Protein 6XFI (pdb70)

Solvent-accessible surface area: 24534 Å² total; per-residue (Å²): 122,94,91,126,16,28,95,84,0,58,101,9,1,0,57,0,80,23,69,38,202,74,39,47,61,8,16,0,100,0,83,36,0,0,4,16,8,127,66,77,74,14,5,0,0,76,22,130,79,36,61,25,105,35,113,24,47,83,149,12,116,122,57,5,0,0,3,5,0,6,6,65,26,115,106,36,3,60,5,39,6,66,73,55,80,3,47,23,3,149,155,42,44,117,3,62,37,15,116,34,22,0,0,0,2,11,2,45,49,3,91,50,3,7,24,0,1,3,0,1,0,0,0,1,5,53,3,0,88,126,35,139,31,6,17,144,88,0,50,0,2,1,13,22,42,145,45,92,33,75,27,10,72,1,0,88,34,3,4,67,68,94,1,35,15,65,78,78,1,97,114,78,26,140,3,0,0,0,27,45,0,10,0,0,3,24,21,95,4,7,0,5,44,28,0,66,117,120,47,34,10,69,48,104,129,57,132,6,34,0,87,69,0,30,91,0,10,129,45,0,20,117,90,23,135,40,109,125,133,94,22,1,0,0,2,15,55,56,129,18,16,53,14,84,14,43,73,98,0,35,139,25,0,26,131,61,27,130,50,121,28,41,52,0,5,60,84,110,60,98,25,23,38,0,0,122,21,0,30,84,0,43,18,0,0,0,4,15,3,17,4,0,0,0,0,3,10,16,47,140,60,2,12,0,0,0,0,0,0,13,1,0,23,13,94,23,3,9,8,8,81,17,0,1,101,9,98,34,9,82,13,81,26,1,33,7,56,1,94,71,62,130,15,20,68,37,30,41,112,57,80,85,83,57,2,1,0,72,74,157,36,100,66,54,44,54,156,1,83,147,29,132,70,0,73,130,27,80,44,80,174,39,37,22,35,25,2,6,2,41,0,8,0,105,2,38,35,79,42,0,27,116,37,0,126,210,74,81,153,41,111,125,5,25,112,4,80,118,23,109,32,139,48,58,122,57,69,88,98,83,5,85,1,53,0,22,3,76,46,0,153,36,23,116,140,37,199,40,104,44,39,68,5,17,0,61,1,34,45,112,75,150,71,63,51,100,44,55,85,31,69,125,61,82,64,71,8,66,139,91,14,108,44,195,26,31,0,28,2,65,4,43,0,11,1,50,146,137,23,85,5,59,72,19,129,64,33,89,4,104,32

Nearest PDB structures (foldseek):
  6xfi-assembly1_A-2  TM=1.002E+00  e=0.000E+00  Homo sapiens
  6xi2-assembly2_C  TM=9.782E-01  e=1.357E-103  Homo sapiens
  8kb7-assembly1_C  TM=9.730E-01  e=2.203E-101  Homo sapiens
  6xi2-assembly1_B  TM=9.603E-01  e=3.409E-102  Homo sapiens
  6xi2-assembly2_D  TM=9.401E-01  e=1.460E-102  Homo sapiens

InterPro domains:
  IPR003961 Fibronectin type III [PS50853] (488-580)
  IPR003961 Fibronectin type III [cd00063] (493-580)
  IPR007657 Glycosyltransferase 61 [PTHR20961] (61-443)
  IPR013783 Immunoglobulin-like fold [G3DSA:2.60.40.10] (490-572)
  IPR036116 Fibronectin type III superfamily [SSF49265] (494-576)
  IPR049625 Glycosyltransferase 61, catalytic domain [PF04577] (259-362)

Secondary structure (DSSP, 8-state):
-HHHHHHIIIIIB-EEEEESSSGGG-EEEEESEEEETTTTEEEEEE-TT-EEES--GGGGGSS-SEESSSS--SSTTEE-EEEEEGGGGGGSPPPEEE-S-EEEE--S-TTSHHIIIIIIIHHHHHHHHHSTTHHHH-EEEE-SS--S-TTHHHHHHH-SS--EEHHHHHTT-SEEEESSEEE----TT--EE-SSSS-SEE-SS----HHHHHHHHHHHHHHTT-----EEEEE--SSSS-BTTHHHHHHHHHHHHTSEEEEE-TTTS-HHHHHHHHHT-SEEEEESSGGGGGGGGPPTT-EEEEEE-TT--GGG--HHHHHHTSTT---EEEEEE---GGGEE--TTS-TTTT-STTS-STHHHHHHH-SSPPP--TTT-HHHHHHHT-EE---HHHHHHHHHHT---PPP---EEEEEEEEEETTTEEEEEEEEEPPGGGGG---S-EEEEEEEEEBTB-----EEESSSEEEE-TT--SS-EEEEEEEEEETTTEE----PPEEEE-

B-factor: mean 40.25, std 14.31, range [16.41, 107.17]

Structure (mmCIF, N/CA/C/O backbone):
data_6XFI
#
_entry.id   6XFI
#
_cell.length_a   129.840
_cell.length_b   129.840
_cell.length_c   81.560
_cell.angle_alpha   90.000
_cell.angle_beta   90.000
_cell.angle_gamma   90.000
#
_symmetry.space_group_name_H-M   'P 4 21 2'
#
loop_
_entity.id
_entity.type
_entity.pdbx_description
1 polymer 'Protein O-linked-mannose beta-1,4-N-acetylglucosaminyltransferase 2'
2 non-polymer "URIDINE-5'-DIPHOSPHATE"
3 non-polymer 2-acetamido-2-deoxy-beta-D-glucopyranose
4 non-polymer 'PHOSPHATE ION'
5 water water
#
loop_
_atom_site.group_PDB
_atom_site.id
_atom_site.type_symbol
_atom_site.label_atom_id
_atom_site.label_alt_id
_atom_site.label_comp_id
_atom_site.label_asym_id
_atom_site.label_entity_id
_atom_site.label_seq_id
_atom_site.pdbx_PDB_ins_code
_atom_site.Cartn_x
_atom_site.Cartn_y
_atom_site.Cartn_z
_atom_site.occupancy
_atom_site.B_iso_or_equiv
_atom_site.auth_seq_id
_atom_site.auth_comp_id
_atom_site.auth_asym_id
_atom_site.auth_atom_id
_atom_site.pdbx_PDB_model_num
ATOM 1 N N . ASP A 1 1 ? 56.477 50.585 7.671 1.00 78.21 52 ASP A N 1
ATOM 2 C CA . ASP A 1 1 ? 55.192 50.021 7.270 1.00 73.85 52 ASP A CA 1
ATOM 3 C C . ASP A 1 1 ? 55.166 48.530 7.617 1.00 67.84 52 ASP A C 1
ATOM 4 O O . ASP A 1 1 ? 55.716 47.699 6.891 1.00 72.10 52 ASP A O 1
ATOM 9 N N . TYR A 1 2 ? 54.513 48.200 8.732 1.00 67.79 53 TYR A N 1
ATOM 10 C CA . TYR A 1 2 ? 54.669 46.859 9.294 1.00 67.45 53 TYR A CA 1
ATOM 11 C C . TYR A 1 2 ? 54.143 45.746 8.391 1.00 66.00 53 TYR A C 1
ATOM 12 O O . TYR A 1 2 ? 54.882 44.771 8.171 1.00 62.20 53 TYR A O 1
ATOM 21 N N . PRO A 1 3 ? 52.913 45.793 7.861 1.00 65.05 54 PRO A N 1
ATOM 22 C CA . PRO A 1 3 ? 52.464 44.669 7.016 1.00 64.48 54 PRO A CA 1
ATOM 23 C C . PRO A 1 3 ? 53.315 44.465 5.774 1.00 58.14 54 PRO A C 1
ATOM 24 O O . PRO A 1 3 ? 53.603 43.313 5.424 1.00 58.45 54 PRO A O 1
ATOM 28 N N . LYS A 1 4 ? 53.719 45.543 5.090 1.00 57.51 55 LYS A N 1
ATOM 29 C CA . LYS A 1 4 ? 54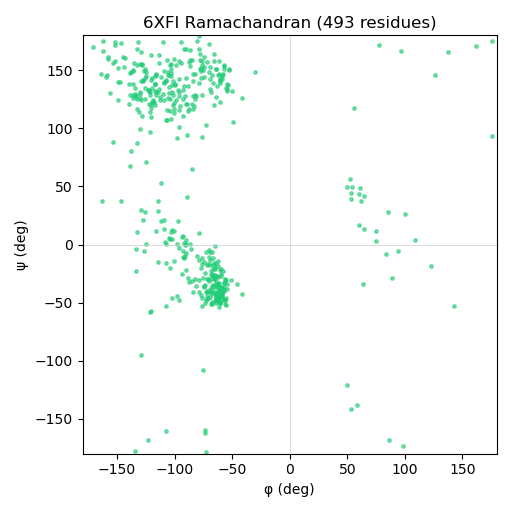.584 45.391 3.920 1.00 60.43 55 LYS A CA 1
ATOM 30 C C . LYS A 1 4 ? 55.932 44.806 4.316 1.00 56.23 55 LYS A C 1
ATOM 31 O O . LYS A 1 4 ? 56.480 43.946 3.615 1.00 51.01 55 LYS A O 1
ATOM 37 N N . ALA A 1 5 ? 56.493 45.284 5.431 1.00 53.56 56 ALA A N 1
ATOM 38 C CA . ALA A 1 5 ? 57.777 44.769 5.896 1.00 55.82 56 ALA A CA 1
ATOM 39 C C . ALA A 1 5 ? 57.693 43.275 6.183 1.00 52.27 56 ALA A C 1
ATOM 40 O O . ALA A 1 5 ? 58.528 42.492 5.711 1.00 42.87 56 ALA A O 1
ATOM 42 N N . LEU A 1 6 ? 56.669 42.859 6.941 1.00 51.50 57 LEU A N 1
ATOM 43 C CA . LEU A 1 6 ? 56.509 41.442 7.256 1.00 49.43 57 LEU A CA 1
ATOM 44 C C . LEU A 1 6 ? 56.290 40.611 6.000 1.00 52.12 57 LEU A C 1
ATOM 45 O O . LEU A 1 6 ? 56.752 39.465 5.925 1.00 50.19 57 LEU A O 1
ATOM 50 N N . GLN A 1 7 ? 55.608 41.170 5.000 1.00 50.64 58 GLN A N 1
ATOM 51 C CA . GLN A 1 7 ? 55.357 40.406 3.783 1.00 51.74 58 GLN A CA 1
ATOM 52 C C . GLN A 1 7 ? 56.633 40.236 2.968 1.00 51.13 58 GLN A C 1
ATOM 53 O O . GLN A 1 7 ? 56.923 39.135 2.486 1.00 45.90 58 GLN A O 1
ATOM 59 N N . ILE A 1 8 ? 57.416 41.309 2.811 1.00 46.66 59 ILE A N 1
ATOM 60 C CA . ILE A 1 8 ? 58.689 41.196 2.101 1.00 48.62 59 ILE A CA 1
ATOM 61 C C . ILE A 1 8 ? 59.577 40.147 2.759 1.00 39.12 59 ILE A C 1
ATOM 62 O O . ILE A 1 8 ? 60.253 39.371 2.081 1.00 41.90 59 ILE A O 1
ATOM 67 N N . LEU A 1 9 ? 59.560 40.079 4.085 1.00 38.85 60 LEU A N 1
ATOM 68 C CA . LEU A 1 9 ? 60.425 39.126 4.772 1.00 42.16 60 LEU A CA 1
ATOM 69 C C . LEU A 1 9 ? 59.914 37.697 4.616 1.00 42.13 60 LEU A C 1
ATOM 70 O O . LEU A 1 9 ? 60.674 36.787 4.254 1.00 40.98 60 LEU A O 1
ATOM 75 N N . MET A 1 10 ? 58.624 37.477 4.894 1.00 41.94 61 MET A N 1
ATOM 76 C CA . MET A 1 10 ? 58.090 36.118 4.913 1.00 38.75 61 MET A CA 1
ATOM 77 C C . MET A 1 10 ? 58.109 35.474 3.536 1.00 44.14 61 MET A C 1
ATOM 78 O O . MET A 1 10 ? 58.237 34.247 3.432 1.00 42.14 61 MET A O 1
ATOM 83 N N . GLU A 1 11 ? 57.997 36.271 2.473 1.00 46.51 62 GLU A N 1
ATOM 84 C CA . GLU A 1 11 ? 57.958 35.708 1.128 1.00 57.36 62 GLU A CA 1
ATOM 85 C C . GLU A 1 11 ? 59.333 35.709 0.462 1.00 57.64 62 GLU A C 1
ATOM 86 O O . GLU A 1 11 ? 59.758 34.687 -0.090 1.00 49.51 62 GLU A O 1
ATOM 92 N N . GLY A 1 12 ? 60.037 36.841 0.511 1.00 42.64 63 GLY A N 1
ATOM 93 C CA . GLY A 1 12 ? 61.323 36.960 -0.146 1.00 43.88 63 GLY A CA 1
ATOM 94 C C . GLY A 1 12 ? 62.498 36.437 0.659 1.00 36.12 63 GLY A C 1
ATOM 95 O O . GLY A 1 12 ? 63.389 35.795 0.094 1.00 33.45 63 GLY A O 1
ATOM 96 N N . GLY A 1 13 ? 62.521 36.695 1.968 1.00 31.15 64 GLY A N 1
ATOM 97 C CA . GLY A 1 13 ? 63.623 36.222 2.788 1.00 33.17 64 GLY A CA 1
ATOM 98 C C . GLY A 1 13 ? 64.804 37.174 2.792 1.00 35.40 64 GLY A C 1
ATOM 99 O O . GLY A 1 13 ? 64.737 38.307 2.308 1.00 30.80 64 GLY A O 1
ATOM 100 N N . THR A 1 14 ? 65.924 36.681 3.327 1.00 30.38 65 THR A N 1
ATOM 101 C CA . THR A 1 14 ? 67.112 37.497 3.552 1.00 26.19 65 THR A CA 1
ATOM 102 C C . THR A 1 14 ? 67.953 37.646 2.288 1.00 30.06 65 THR A C 1
ATOM 103 O O . THR A 1 14 ? 68.045 36.737 1.455 1.00 27.56 65 THR A O 1
ATOM 107 N N . HIS A 1 15 ? 68.588 38.810 2.153 1.00 26.19 66 HIS A N 1
ATOM 108 C CA . HIS A 1 15 ? 69.530 39.067 1.072 1.00 26.59 66 HIS A CA 1
ATOM 109 C C . HIS A 1 15 ? 70.894 39.386 1.662 1.00 33.36 66 HIS A C 1
ATOM 110 O O . HIS A 1 15 ? 70.996 40.174 2.609 1.00 26.83 66 HIS A O 1
ATOM 117 N N . MET A 1 16 ? 71.942 38.789 1.096 1.00 26.82 67 MET A N 1
ATOM 118 C CA . MET A 1 16 ? 73.297 39.057 1.558 1.00 22.63 67 MET A CA 1
ATOM 119 C C . MET A 1 16 ? 74.256 39.174 0.387 1.00 28.77 67 MET A C 1
ATOM 120 O O . MET A 1 16 ? 74.310 38.272 -0.454 1.00 25.81 67 MET A O 1
ATOM 125 N N . VAL A 1 17 ? 75.025 40.268 0.354 1.00 27.61 68 VAL A N 1
ATOM 126 C CA . VAL A 1 17 ? 76.090 40.485 -0.624 1.00 23.30 68 VAL A CA 1
ATOM 127 C C . VAL A 1 17 ? 77.334 40.948 0.133 1.00 25.50 68 VAL A C 1
ATOM 128 O O . VAL A 1 17 ? 77.274 41.949 0.860 1.00 25.90 68 VAL A O 1
ATOM 132 N N . CYS A 1 18 ? 78.459 40.247 -0.054 1.00 27.26 69 CYS A N 1
ATOM 133 C CA . CYS A 1 18 ? 79.689 40.512 0.696 1.00 26.47 69 CYS A CA 1
ATOM 134 C C . CYS A 1 18 ? 80.883 40.775 -0.211 1.00 35.19 69 CYS A C 1
ATOM 135 O O . CYS A 1 18 ? 80.993 40.201 -1.291 1.00 34.62 69 CYS A O 1
ATOM 138 N N . THR A 1 19 ? 81.799 41.617 0.279 1.00 32.06 70 THR A N 1
ATOM 139 C CA . THR A 1 19 ? 83.134 41.845 -0.263 1.00 39.38 70 THR A CA 1
ATOM 140 C C . THR A 1 19 ? 84.126 40.838 0.311 1.00 34.41 70 THR A C 1
ATOM 141 O O . THR A 1 19 ? 83.907 40.259 1.373 1.00 44.01 70 THR A O 1
ATOM 145 N N . GLY A 1 20 ? 85.230 40.643 -0.397 1.00 35.95 71 GLY A N 1
ATOM 146 C CA . GLY A 1 20 ? 86.334 39.888 0.158 1.00 43.84 71 GLY A CA 1
ATOM 147 C C . GLY A 1 20 ? 86.335 38.428 -0.275 1.00 49.51 71 GLY A C 1
ATOM 148 O O . GLY A 1 20 ? 85.349 37.886 -0.772 1.00 49.14 71 GLY A O 1
ATOM 149 N N . ARG A 1 21 ? 87.471 37.774 -0.023 1.00 48.23 72 ARG A N 1
ATOM 150 C CA . ARG A 1 21 ? 87.811 36.413 -0.421 1.00 50.52 72 ARG A CA 1
ATOM 151 C C . ARG A 1 21 ? 87.582 35.402 0.702 1.00 44.32 72 ARG A C 1
ATOM 152 O O . ARG A 1 21 ? 87.036 34.330 0.463 1.00 49.19 72 ARG A O 1
ATOM 160 N N . THR A 1 22 ? 87.998 35.719 1.924 1.00 39.78 73 THR A N 1
ATOM 161 C CA . THR A 1 22 ? 87.974 34.871 3.113 1.00 36.21 73 THR A CA 1
ATOM 162 C C . THR A 1 22 ? 87.374 35.636 4.299 1.00 38.74 73 THR A C 1
ATOM 163 O O . THR A 1 22 ? 87.101 36.840 4.228 1.00 35.56 73 THR A O 1
ATOM 167 N N . HIS A 1 23 ? 87.189 34.927 5.417 1.00 30.09 74 HIS A N 1
ATOM 168 C CA . HIS A 1 23 ? 86.624 35.564 6.599 1.00 38.86 74 HIS A CA 1
ATOM 169 C C . HIS A 1 23 ? 87.442 36.767 7.095 1.00 37.86 74 HIS A C 1
ATOM 170 O O . HIS A 1 23 ? 86.865 37.647 7.735 1.00 30.39 74 HIS A O 1
ATOM 177 N N . THR A 1 24 ? 88.747 36.861 6.767 1.00 33.69 75 THR A N 1
ATOM 178 C CA . THR A 1 24 ? 89.619 37.880 7.375 1.00 39.80 75 THR A CA 1
ATOM 179 C C . THR A 1 24 ? 89.255 39.311 6.966 1.00 41.19 75 THR A C 1
ATOM 180 O O . THR A 1 24 ? 89.539 40.260 7.717 1.00 39.60 75 THR A O 1
ATOM 184 N N . ASP A 1 25 ? 88.666 39.518 5.787 1.00 38.12 76 ASP A N 1
ATOM 185 C CA . ASP A 1 25 ? 88.207 40.878 5.465 1.00 44.93 76 ASP A CA 1
ATOM 186 C C . ASP A 1 25 ? 86.945 40.866 4.627 1.00 40.53 76 ASP A C 1
ATOM 187 O O . ASP A 1 25 ? 86.783 41.651 3.693 1.00 38.17 76 ASP A O 1
ATOM 192 N N . ARG A 1 26 ? 86.058 39.940 4.907 1.00 39.27 77 ARG A N 1
ATOM 193 C CA . ARG A 1 26 ? 84.747 39.992 4.294 1.00 30.45 77 ARG A CA 1
ATOM 194 C C . ARG A 1 26 ? 83.909 40.983 5.084 1.00 29.06 77 ARG A C 1
ATOM 195 O O . ARG A 1 26 ? 83.866 40.915 6.315 1.00 28.87 77 ARG A O 1
ATOM 203 N N . ILE A 1 27 ? 83.314 41.936 4.383 1.00 28.61 78 ILE A N 1
ATOM 204 C CA . ILE A 1 27 ? 82.267 42.800 4.909 1.00 26.93 78 ILE A CA 1
ATOM 205 C C . ILE A 1 27 ? 80.999 42.457 4.143 1.00 26.50 78 ILE A C 1
ATOM 206 O O . ILE A 1 27 ? 81.032 42.377 2.911 1.00 30.06 78 ILE A O 1
ATOM 211 N N . CYS A 1 28 ? 79.885 42.296 4.859 1.00 27.88 79 CYS A N 1
ATOM 212 C CA . CYS A 1 28 ? 78.617 41.875 4.272 1.00 31.77 79 CYS A CA 1
ATOM 213 C C . CYS A 1 28 ? 77.549 42.953 4.422 1.00 23.22 79 CYS A C 1
ATOM 214 O O . CYS A 1 28 ? 77.447 43.612 5.461 1.00 29.30 79 CYS A O 1
ATOM 217 N N . ARG A 1 29 ? 76.774 43.149 3.363 1.00 23.62 80 ARG A N 1
ATOM 218 C CA . ARG A 1 29 ? 75.554 43.948 3.403 1.00 21.15 80 ARG A CA 1
ATOM 219 C C . ARG A 1 29 ? 74.354 43.008 3.410 1.00 27.92 80 ARG A C 1
ATOM 220 O O . ARG A 1 29 ? 74.211 42.163 2.520 1.00 27.23 80 ARG A O 1
ATOM 228 N N . PHE A 1 30 ? 73.495 43.162 4.401 1.00 26.61 81 PHE A N 1
ATOM 229 C CA . PHE A 1 30 ? 72.309 42.334 4.552 1.00 27.67 81 PHE A CA 1
ATOM 230 C C . PHE A 1 30 ? 71.055 43.192 4.416 1.00 34.64 81 PHE A C 1
ATOM 231 O O . PHE A 1 30 ? 71.041 44.358 4.823 1.00 25.37 81 PHE A O 1
ATOM 239 N N . LYS A 1 31 ? 69.993 42.597 3.863 1.00 26.01 82 LYS A N 1
ATOM 240 C CA . LYS A 1 31 ? 68.626 43.072 4.052 1.00 29.45 82 LYS A CA 1
ATOM 241 C C . LYS A 1 31 ? 67.806 41.942 4.654 1.00 27.60 82 LYS A C 1
ATOM 242 O O . LYS A 1 31 ? 67.897 40.799 4.189 1.00 27.35 82 LYS A O 1
ATOM 248 N N . TRP A 1 32 ? 67.045 42.254 5.706 1.00 26.65 83 TRP A N 1
ATOM 249 C CA . TRP A 1 32 ? 66.179 41.280 6.391 1.00 30.87 83 TRP A CA 1
ATOM 250 C C . TRP A 1 32 ? 66.991 40.168 7.057 1.00 35.50 83 TRP A C 1
ATOM 251 O O . TRP A 1 32 ? 66.643 38.982 7.004 1.00 34.99 83 TRP A O 1
ATOM 262 N N . LEU A 1 33 ? 68.094 40.555 7.674 1.00 31.46 84 LEU A N 1
ATOM 263 C CA . LEU A 1 33 ? 68.810 39.676 8.583 1.00 31.67 84 LEU A CA 1
ATOM 264 C C . LEU A 1 33 ? 68.137 39.748 9.945 1.00 27.11 84 LEU A C 1
ATOM 265 O O . LEU A 1 33 ? 67.946 40.838 10.478 1.00 30.47 84 LEU A O 1
ATOM 270 N N . CYS A 1 34 ? 67.791 38.606 10.529 1.00 29.59 85 CYS A N 1
ATOM 271 C CA . CYS A 1 34 ? 67.093 38.672 11.805 1.00 26.63 85 CYS A CA 1
ATOM 272 C C . CYS A 1 34 ? 67.984 38.171 12.936 1.00 31.98 85 CYS A C 1
ATOM 273 O O . CYS A 1 34 ? 69.092 37.677 12.718 1.00 27.72 85 CYS A O 1
ATOM 276 N N . TYR A 1 35 ? 67.475 38.301 14.161 1.00 29.96 86 TYR A N 1
ATOM 277 C CA . TYR A 1 35 ? 68.237 37.983 15.363 1.00 31.30 86 TYR A CA 1
ATOM 278 C C . TYR A 1 35 ? 67.272 37.503 16.437 1.00 29.01 86 TYR A C 1
ATOM 279 O O . TYR A 1 35 ? 66.327 38.215 16.785 1.00 29.97 86 TYR A O 1
ATOM 288 N N . SER A 1 36 ? 67.509 36.316 16.973 1.00 30.35 87 SER A N 1
ATOM 289 C CA . SER A 1 36 ? 66.684 35.799 18.057 1.00 35.15 87 SER A CA 1
ATOM 290 C C . SER A 1 36 ? 67.360 36.124 19.388 1.00 36.21 87 SER A C 1
ATOM 291 O O . SER A 1 36 ? 68.494 35.695 19.640 1.00 31.06 87 SER A O 1
ATOM 294 N N . ASN A 1 37 ? 66.670 36.901 20.230 1.00 34.27 88 ASN A N 1
ATOM 295 C CA . ASN A 1 37 ? 67.241 37.264 21.525 1.00 41.19 88 ASN A CA 1
ATOM 296 C C . ASN A 1 37 ? 67.348 36.069 22.461 1.00 44.62 88 ASN A C 1
ATOM 297 O O . ASN A 1 37 ? 68.210 36.058 23.344 1.00 53.07 88 ASN A O 1
ATOM 302 N N . GLU A 1 38 ? 66.497 35.056 22.287 1.00 42.88 89 GLU A N 1
ATOM 303 C CA . GLU A 1 38 ? 66.581 33.867 23.129 1.00 51.33 89 GLU A CA 1
ATOM 304 C C . GLU A 1 38 ? 67.750 32.981 22.715 1.00 54.49 89 GLU A C 1
ATOM 305 O O . GLU A 1 38 ? 68.603 32.636 23.544 1.00 49.69 89 GLU A O 1
ATOM 311 N N . ALA A 1 39 ? 67.821 32.626 21.430 1.00 44.93 90 ALA A N 1
ATOM 312 C CA . ALA A 1 39 ? 68.922 31.801 20.951 1.00 43.03 90 ALA A CA 1
ATOM 313 C C . ALA A 1 39 ? 70.242 32.563 20.901 1.00 44.20 90 ALA A C 1
ATOM 314 O O . ALA A 1 39 ? 71.304 31.933 20.848 1.00 39.99 90 ALA A O 1
ATOM 316 N N . GLU A 1 40 ? 70.203 33.895 20.938 1.00 40.04 91 GLU A N 1
ATOM 317 C CA . GLU A 1 40 ? 71.389 34.727 20.738 1.00 42.13 91 GLU A CA 1
ATOM 318 C C . GLU A 1 40 ? 72.083 34.371 19.420 1.00 43.31 91 GLU A C 1
ATOM 319 O O . GLU A 1 40 ? 73.299 34.181 19.357 1.00 32.54 91 GLU A O 1
ATOM 325 N N . GLU A 1 41 ? 71.292 34.312 18.346 1.00 32.92 92 GLU A N 1
ATOM 326 C CA . GLU A 1 41 ? 71.774 33.882 17.040 1.00 32.81 92 GLU A CA 1
ATOM 327 C C . GLU A 1 41 ? 71.232 34.807 15.966 1.00 32.17 92 GLU A C 1
ATOM 328 O O . GLU A 1 41 ? 70.052 35.166 15.990 1.00 30.32 92 GLU A O 1
ATOM 334 N N . PHE A 1 42 ? 72.081 35.169 15.008 1.00 31.53 93 PHE A N 1
ATOM 335 C CA . PHE A 1 42 ? 71.582 35.778 13.782 1.00 28.88 93 PHE A CA 1
ATOM 336 C C . PHE A 1 42 ? 70.952 34.702 12.892 1.00 25.20 93 PHE A C 1
ATOM 337 O O . PHE A 1 42 ? 71.346 33.536 12.934 1.00 27.74 93 PHE A O 1
ATOM 345 N N . ILE A 1 43 ? 69.957 35.106 12.094 1.00 26.83 94 ILE A N 1
ATOM 346 C CA . ILE A 1 43 ? 69.132 34.186 11.310 1.00 22.14 94 ILE A CA 1
ATOM 347 C C . ILE A 1 43 ? 69.070 34.670 9.869 1.00 28.79 94 ILE A C 1
ATOM 348 O O . ILE A 1 43 ? 68.702 35.824 9.615 1.00 28.20 94 ILE A O 1
ATOM 353 N N . PHE A 1 44 ? 69.421 33.788 8.933 1.00 21.51 95 PHE A N 1
ATOM 354 C CA . PHE A 1 44 ? 69.200 33.990 7.504 1.00 22.53 95 PHE A CA 1
ATOM 355 C C . PHE A 1 44 ? 67.953 33.198 7.116 1.00 28.43 95 PHE A C 1
ATOM 356 O O . PHE A 1 44 ? 67.947 31.965 7.233 1.00 25.51 95 PHE A O 1
ATOM 364 N N . PHE A 1 45 ? 66.906 33.901 6.672 1.00 27.78 96 PHE A N 1
ATOM 365 C CA . PHE A 1 45 ? 65.663 33.272 6.223 1.00 28.68 96 PHE A CA 1
ATOM 366 C C . PHE A 1 45 ? 65.706 33.037 4.720 1.00 33.19 96 PHE A C 1
ATOM 367 O O . PHE A 1 45 ? 65.930 33.972 3.938 1.00 27.14 96 PHE A O 1
ATOM 375 N N . HIS A 1 46 ? 65.482 31.792 4.316 1.00 28.80 97 HIS A N 1
ATOM 376 C CA . HIS A 1 46 ? 65.478 31.433 2.903 1.00 31.85 97 HIS A CA 1
ATOM 377 C C . HIS A 1 46 ? 64.064 31.637 2.370 1.00 37.35 97 HIS A C 1
ATOM 378 O O . HIS A 1 46 ? 63.119 30.965 2.808 1.00 33.03 97 HIS A O 1
ATOM 385 N N . GLY A 1 47 ? 63.918 32.588 1.455 1.00 34.60 98 GLY A N 1
ATOM 386 C CA . GLY A 1 47 ? 62.637 32.897 0.858 1.00 39.99 98 GLY A CA 1
ATOM 387 C C . GLY A 1 47 ? 62.741 32.768 -0.645 1.00 43.04 98 GLY A C 1
ATOM 388 O O . GLY A 1 47 ? 63.735 32.241 -1.156 1.00 41.04 98 GLY A O 1
ATOM 389 N N . ASN A 1 48 ? 61.751 33.240 -1.390 1.00 37.97 99 ASN A N 1
ATOM 390 C CA . ASN A 1 48 ? 61.782 32.939 -2.810 1.00 44.48 99 ASN A CA 1
ATOM 391 C C . ASN A 1 48 ? 62.453 34.047 -3.628 1.00 44.23 99 ASN A C 1
ATOM 392 O O . ASN A 1 48 ? 62.501 33.957 -4.860 1.00 46.91 99 ASN A O 1
ATOM 397 N N . THR A 1 49 ? 63.042 35.058 -2.961 1.00 38.16 100 THR A N 1
ATOM 398 C CA . THR A 1 49 ? 64.039 35.917 -3.600 1.00 40.92 100 THR A CA 1
ATOM 399 C C . THR A 1 49 ? 65.331 36.015 -2.796 1.00 38.96 100 THR A C 1
ATOM 400 O O . THR A 1 49 ? 66.092 36.960 -3.006 1.00 38.61 100 THR A O 1
ATOM 404 N N . SER A 1 50 ? 65.607 35.062 -1.903 1.00 35.71 101 SER A N 1
ATOM 405 C CA A SER A 1 50 ? 66.793 35.148 -1.064 0.28 32.03 101 SER A CA 1
ATOM 406 C CA B SER A 1 50 ? 66.796 35.141 -1.065 0.72 32.18 101 SER A CA 1
ATOM 407 C C . SER A 1 50 ? 68.061 35.102 -1.909 1.00 35.31 101 SER A C 1
ATOM 408 O O . SER A 1 50 ? 68.131 34.435 -2.940 1.00 29.28 101 SER A O 1
ATOM 413 N N . VAL A 1 51 ? 69.068 35.835 -1.462 1.00 27.95 102 VAL A N 1
ATOM 414 C CA . VAL A 1 51 ? 70.359 35.898 -2.133 1.00 23.49 102 VAL A CA 1
ATOM 415 C C . VAL A 1 51 ? 71.422 35.725 -1.062 1.00 26.95 102 VAL A C 1
ATOM 416 O O . VAL A 1 51 ? 71.400 36.431 -0.045 1.00 25.57 102 VAL A O 1
ATOM 420 N N . MET A 1 52 ? 72.349 34.804 -1.292 1.00 23.04 103 MET A N 1
ATOM 421 C CA . MET A 1 52 ? 73.476 34.572 -0.383 1.00 29.37 103 MET A CA 1
ATOM 422 C C . MET A 1 52 ? 74.741 34.575 -1.236 1.00 31.46 103 MET A C 1
ATOM 423 O O . MET A 1 52 ? 75.073 33.575 -1.881 1.00 27.66 103 MET A O 1
ATOM 428 N N . LEU A 1 53 ? 75.445 35.702 -1.255 1.00 28.84 104 LEU A N 1
ATOM 429 C CA . LEU A 1 53 ? 76.617 35.877 -2.113 1.00 26.85 104 LEU A CA 1
ATOM 430 C C . LEU A 1 53 ? 77.765 36.368 -1.237 1.00 26.44 104 LEU A C 1
ATOM 431 O O . LEU A 1 53 ? 77.713 37.513 -0.742 1.00 29.75 104 LEU A O 1
ATOM 436 N N . PRO A 1 54 ? 78.807 35.553 -0.992 1.00 26.93 105 PRO A N 1
ATOM 437 C CA . PRO A 1 54 ? 79.092 34.231 -1.556 1.00 23.83 105 PRO A CA 1
ATOM 438 C C . PRO A 1 54 ? 78.241 33.135 -0.926 1.00 30.07 105 PRO A C 1
ATOM 439 O O . PRO A 1 54 ? 77.830 33.268 0.236 1.00 25.00 105 PRO A O 1
ATOM 443 N N . ASN A 1 55 ? 77.976 32.068 -1.682 1.00 25.34 106 ASN A N 1
ATOM 444 C CA . ASN A 1 55 ? 77.349 30.860 -1.146 1.00 27.45 106 ASN A CA 1
ATOM 445 C C . ASN A 1 55 ? 78.490 29.893 -0.826 1.00 31.12 106 ASN A C 1
ATOM 446 O O . ASN A 1 55 ? 79.047 29.252 -1.720 1.00 29.00 106 ASN A O 1
ATOM 451 N N . LEU A 1 56 ? 78.860 29.808 0.452 1.00 25.94 107 LEU A N 1
ATOM 452 C CA . LEU A 1 56 ? 80.065 29.092 0.841 1.00 25.35 107 LEU A CA 1
ATOM 453 C C . LEU A 1 56 ? 79.824 27.623 1.174 1.00 32.29 107 LEU A C 1
ATOM 454 O O . LEU A 1 56 ? 80.800 26.882 1.351 1.00 27.07 107 LEU A O 1
ATOM 459 N N . GLY A 1 57 ? 78.572 27.180 1.282 1.00 29.09 108 GLY A N 1
ATOM 460 C CA . GLY A 1 57 ? 78.362 25.807 1.732 1.00 27.23 108 GLY A CA 1
ATOM 461 C C . GLY A 1 57 ? 78.994 25.591 3.098 1.00 32.30 108 GLY A C 1
ATOM 462 O O . GLY A 1 57 ? 78.949 26.466 3.971 1.00 33.01 108 GLY A O 1
ATOM 463 N N . SER A 1 58 ? 79.643 24.429 3.263 1.00 30.19 109 SER A N 1
ATOM 464 C CA . SER A 1 58 ? 80.314 24.053 4.505 1.00 37.47 109 SER A CA 1
ATOM 465 C C . SER A 1 58 ? 81.495 24.953 4.845 1.00 34.75 109 SER A C 1
ATOM 466 O O . SER A 1 58 ? 81.923 24.976 6.006 1.00 32.74 109 SER A O 1
ATOM 469 N N . ARG A 1 59 ? 82.063 25.660 3.863 1.00 30.97 110 ARG A N 1
ATOM 470 C CA A ARG A 1 59 ? 83.192 26.543 4.134 0.50 32.87 110 ARG A CA 1
ATOM 471 C CA B ARG A 1 59 ? 83.199 26.520 4.166 0.50 32.87 110 ARG A CA 1
ATOM 472 C C . ARG A 1 59 ? 82.797 27.755 4.966 1.00 33.79 110 ARG A C 1
ATOM 473 O O . ARG A 1 59 ? 83.678 28.439 5.499 1.00 28.65 110 ARG A O 1
ATOM 488 N N . ARG A 1 60 ? 81.499 28.041 5.083 1.00 25.33 111 ARG A N 1
ATOM 489 C CA . ARG A 1 60 ? 81.029 29.098 5.959 1.00 26.51 111 ARG A CA 1
ATOM 490 C C . ARG A 1 60 ? 81.371 28.830 7.422 1.00 29.42 111 ARG A C 1
ATOM 491 O O . ARG A 1 60 ? 81.284 29.754 8.233 1.00 28.45 111 ARG A O 1
ATOM 499 N N . PHE A 1 61 ? 81.761 27.603 7.785 1.00 26.46 112 PHE A N 1
ATOM 500 C CA . PHE A 1 61 ? 82.142 27.297 9.161 1.00 27.66 112 PHE A CA 1
ATOM 501 C C . PHE A 1 61 ? 83.623 26.986 9.291 1.00 37.75 112 PHE A C 1
ATOM 502 O O . PHE A 1 61 ? 84.035 26.359 10.271 1.00 34.79 112 PHE A O 1
ATOM 510 N N . GLN A 1 62 ? 84.432 27.411 8.326 1.00 30.65 113 GLN A N 1
ATOM 511 C CA . GLN A 1 62 ? 85.866 27.127 8.320 1.00 35.08 113 GLN A CA 1
ATOM 512 C C . GLN A 1 62 ? 86.636 28.437 8.210 1.00 33.04 113 GLN A C 1
ATOM 513 O O . GLN A 1 62 ? 87.255 28.716 7.180 1.00 39.16 113 GLN A O 1
ATOM 519 N N . PRO A 1 63 ? 86.642 29.264 9.275 1.00 31.29 114 PRO A N 1
ATOM 520 C CA . PRO A 1 63 ? 86.047 29.065 10.596 1.00 35.96 114 PRO A CA 1
ATOM 521 C C . PRO A 1 63 ? 84.708 29.784 10.797 1.00 38.94 114 PRO A C 1
ATOM 522 O O . PRO A 1 63 ? 84.013 29.490 11.768 1.00 36.24 114 PRO A O 1
ATOM 526 N N . ALA A 1 64 ? 84.365 30.715 9.908 1.00 30.73 115 ALA A N 1
ATOM 527 C CA . ALA A 1 64 ? 83.222 31.594 10.111 1.00 31.74 115 ALA A CA 1
ATOM 528 C C . ALA A 1 64 ? 82.982 32.359 8.822 1.00 29.54 115 ALA A C 1
ATOM 529 O O . ALA A 1 64 ? 83.804 32.335 7.902 1.00 28.67 115 ALA A O 1
ATOM 531 N N . LEU A 1 65 ? 81.842 33.052 8.767 1.00 27.01 116 LEU A N 1
ATOM 532 C CA . LEU A 1 65 ? 81.551 33.858 7.586 1.00 26.38 116 LEU A CA 1
ATOM 533 C C . LEU A 1 65 ? 82.475 35.073 7.484 1.00 25.43 116 LEU A C 1
ATOM 534 O O . LEU A 1 65 ? 82.967 35.392 6.398 1.00 28.36 116 LEU A O 1
ATOM 539 N N . LEU A 1 66 ? 82.687 35.787 8.587 1.00 27.24 117 LEU A N 1
ATOM 540 C CA . LEU A 1 66 ? 83.449 37.026 8.553 1.00 28.44 117 LEU A CA 1
ATOM 541 C C . LEU A 1 66 ? 83.884 37.355 9.974 1.00 30.65 117 LEU A C 1
ATOM 542 O O . LEU A 1 66 ? 83.472 36.702 10.935 1.00 28.60 117 LEU A O 1
ATOM 547 N N . ASP A 1 67 ? 84.679 38.419 10.109 1.00 29.32 118 ASP A N 1
ATOM 548 C CA . ASP A 1 67 ? 85.234 38.809 11.404 1.00 31.70 118 ASP A CA 1
ATOM 549 C C . ASP A 1 67 ? 84.531 40.061 11.918 1.00 33.03 118 ASP A C 1
ATOM 550 O O . ASP A 1 67 ? 84.628 41.132 11.309 1.00 32.88 118 ASP A O 1
ATOM 555 N N . LEU A 1 68 ? 83.827 39.897 13.039 1.00 33.10 119 LEU A N 1
ATOM 556 C CA A LEU A 1 68 ? 83.084 40.990 13.648 0.44 35.24 119 LEU A CA 1
ATOM 557 C CA B LEU A 1 68 ? 83.072 40.964 13.691 0.56 35.32 119 LEU A CA 1
ATOM 558 C C . LEU A 1 68 ? 83.991 41.970 14.381 1.00 34.52 119 LEU A C 1
ATOM 559 O O . LEU A 1 68 ? 83.635 43.150 14.534 1.00 29.58 119 LEU A O 1
ATOM 568 N N . SER A 1 69 ? 85.141 41.504 14.845 1.00 30.97 120 SER A N 1
ATOM 569 C CA . SER A 1 69 ? 86.123 42.296 15.566 1.00 39.46 120 SER A CA 1
ATOM 570 C C . SER A 1 69 ? 87.454 42.135 14.854 1.00 33.51 120 SER A C 1
ATOM 571 O O . SER A 1 69 ? 87.707 41.101 14.228 1.00 32.92 120 SER A O 1
ATOM 574 N N . THR A 1 70 ? 88.309 43.159 14.944 1.00 32.34 121 THR A N 1
ATOM 575 C CA . THR A 1 70 ? 89.605 43.067 14.280 1.00 29.33 121 THR A CA 1
ATOM 576 C C . THR A 1 70 ? 90.607 42.232 15.060 1.00 35.77 121 THR A C 1
ATOM 577 O O . THR A 1 70 ? 91.652 41.870 14.501 1.00 34.96 121 THR A O 1
ATOM 581 N N . VAL A 1 71 ? 90.325 41.912 16.321 1.00 34.08 122 VAL A N 1
ATOM 582 C CA . VAL A 1 71 ? 91.280 41.162 17.130 1.00 31.88 122 VAL A CA 1
ATOM 583 C C . VAL A 1 71 ? 91.101 39.678 16.865 1.00 36.11 122 VAL A C 1
ATOM 584 O O . VAL A 1 71 ? 90.033 39.113 17.122 1.00 38.65 122 VAL A O 1
ATOM 588 N N . GLU A 1 72 ? 92.167 39.030 16.408 1.00 30.97 123 GLU A N 1
ATOM 589 C CA . GLU A 1 72 ? 92.102 37.636 15.976 1.00 38.30 123 GLU A CA 1
ATOM 590 C C . GLU A 1 72 ? 92.261 36.699 17.179 1.00 37.81 123 GLU A C 1
ATOM 591 O O . GLU A 1 72 ? 93.210 35.920 17.292 1.00 40.94 123 GLU A O 1
ATOM 597 N N . ASP A 1 73 ? 91.266 36.770 18.075 1.00 40.49 124 ASP A N 1
ATOM 598 C CA . ASP A 1 73 ? 91.209 35.941 19.278 1.00 46.13 124 ASP A CA 1
ATOM 599 C C . ASP A 1 73 ? 90.476 34.614 19.082 1.00 46.78 124 ASP A C 1
ATOM 600 O O . ASP A 1 73 ? 90.349 33.850 20.043 1.00 46.10 124 ASP A O 1
ATOM 605 N N . HIS A 1 74 ? 89.982 34.323 17.877 1.00 40.38 125 HIS A N 1
ATOM 606 C CA . HIS A 1 74 ? 89.254 33.087 17.579 1.00 45.55 125 HIS A CA 1
ATOM 607 C C . HIS A 1 74 ? 87.984 32.931 18.421 1.00 45.58 125 HIS A C 1
ATOM 608 O O . HIS A 1 74 ? 87.423 31.836 18.499 1.00 46.23 125 HIS A O 1
ATOM 615 N N . ASN A 1 75 ? 87.504 34.014 19.040 1.00 42.38 126 ASN A N 1
ATOM 616 C CA . ASN A 1 75 ? 86.321 33.958 19.893 1.00 46.93 126 ASN A CA 1
ATOM 617 C C . ASN A 1 75 ? 85.319 35.042 19.497 1.00 48.84 126 ASN A C 1
ATOM 618 O O . ASN A 1 75 ? 84.503 34.830 18.590 1.00 45.92 126 ASN A O 1
ATOM 623 N N . THR A 1 76 ? 85.363 36.207 20.165 1.00 40.38 127 THR A N 1
ATOM 624 C CA . THR A 1 76 ? 84.514 37.329 19.756 1.00 43.89 127 THR A CA 1
ATOM 625 C C . THR A 1 76 ? 84.880 37.857 18.372 1.00 36.05 127 THR A C 1
ATOM 626 O O . THR A 1 76 ? 84.236 38.790 17.866 1.00 40.12 127 THR A O 1
ATOM 630 N N . GLN A 1 77 ? 85.906 37.269 17.763 1.00 33.63 128 GLN A N 1
ATOM 631 C CA . GLN A 1 77 ? 86.281 37.589 16.390 1.00 40.43 128 GLN A CA 1
ATOM 632 C C . GLN A 1 77 ? 85.161 37.260 15.397 1.00 36.74 128 GLN A C 1
ATOM 633 O O . GLN A 1 77 ? 84.939 38.011 14.438 1.00 35.23 128 GLN A O 1
ATOM 639 N N . TYR A 1 78 ? 84.435 36.156 15.611 1.00 31.01 129 TYR A N 1
ATOM 640 C CA . TYR A 1 78 ? 83.696 35.503 14.527 1.00 34.75 129 TYR A CA 1
ATOM 641 C C . TYR A 1 78 ? 82.230 35.912 14.471 1.00 32.67 129 TYR A C 1
ATOM 642 O O . TYR A 1 78 ? 81.581 36.070 15.505 1.00 30.51 129 TYR A O 1
ATOM 651 N N . PHE A 1 79 ? 81.707 36.046 13.245 1.00 27.81 130 PHE A N 1
ATOM 652 C CA . PHE A 1 79 ? 80.283 36.217 12.974 1.00 30.84 130 PHE A CA 1
ATOM 653 C C . PHE A 1 79 ? 79.780 35.035 12.152 1.00 29.02 130 PHE A C 1
ATOM 654 O O . PHE A 1 79 ? 80.463 34.578 11.233 1.00 27.17 130 PHE A O 1
ATOM 662 N N . ASN A 1 80 ? 78.598 34.531 12.496 1.00 26.71 131 ASN A N 1
ATOM 663 C CA . ASN A 1 80 ? 77.872 33.624 11.613 1.00 29.53 131 ASN A CA 1
ATOM 664 C C . ASN A 1 80 ? 76.384 33.763 11.881 1.00 29.97 131 ASN A C 1
ATOM 665 O O . ASN A 1 80 ? 75.954 34.435 12.825 1.00 29.34 131 ASN A O 1
ATOM 670 N N . PHE A 1 81 ? 75.599 33.122 11.028 1.00 26.40 132 PHE A N 1
ATOM 671 C CA . PHE A 1 81 ? 74.162 33.059 11.206 1.00 22.84 132 PHE A CA 1
ATOM 672 C C . PHE A 1 81 ? 73.745 31.604 11.104 1.00 28.07 132 PHE A C 1
ATOM 673 O O . PHE A 1 81 ? 74.514 30.747 10.660 1.00 27.11 132 PHE A O 1
ATOM 681 N N . VAL A 1 82 ? 72.521 31.332 11.531 1.00 27.07 133 VAL A N 1
ATOM 682 C CA . VAL A 1 82 ? 71.912 30.027 11.329 1.00 24.28 133 VAL A CA 1
ATOM 683 C C . VAL A 1 82 ? 70.807 30.200 10.292 1.00 28.81 133 VAL A C 1
ATOM 684 O O . VAL A 1 82 ? 70.229 31.286 10.164 1.00 27.60 133 VAL A O 1
ATOM 688 N N . GLU A 1 83 ? 70.551 29.150 9.504 1.00 25.88 134 GLU A N 1
ATOM 689 C CA . GLU A 1 83 ? 69.581 29.227 8.418 1.00 25.66 134 GLU A CA 1
ATOM 690 C C . GLU A 1 83 ? 68.255 28.590 8.811 1.00 34.64 134 GLU A C 1
ATOM 691 O O . GLU A 1 83 ? 68.219 27.540 9.463 1.00 30.77 134 GLU A O 1
ATOM 697 N N . LEU A 1 84 ? 67.171 29.229 8.387 1.00 27.37 135 LEU A N 1
ATOM 698 C CA . LEU A 1 84 ? 65.790 28.785 8.549 1.00 31.75 135 LEU A CA 1
ATOM 699 C C . LEU A 1 84 ? 65.046 29.043 7.249 1.00 35.12 135 LEU A C 1
ATOM 700 O O . LEU A 1 84 ? 65.351 30.015 6.542 1.00 29.23 135 LEU A O 1
ATOM 705 N N . PRO A 1 85 ? 64.058 28.213 6.913 1.00 35.81 136 PRO A N 1
ATOM 706 C CA . PRO A 1 85 ? 63.127 28.593 5.845 1.00 37.08 136 PRO A CA 1
ATOM 707 C C . PRO A 1 85 ? 62.293 29.778 6.290 1.00 35.15 136 PRO A C 1
ATOM 708 O O . PRO A 1 85 ? 61.858 29.853 7.446 1.00 30.56 136 PRO A O 1
ATOM 712 N N . ALA A 1 86 ? 62.084 30.717 5.362 1.00 29.84 137 ALA A N 1
ATOM 713 C CA . ALA A 1 86 ? 61.231 31.866 5.657 1.00 37.60 137 ALA A CA 1
ATOM 714 C C . ALA A 1 86 ? 59.860 31.425 6.144 1.00 37.43 137 ALA A C 1
ATOM 715 O O . ALA A 1 86 ? 59.262 32.089 7.006 1.00 36.86 137 ALA A O 1
ATOM 717 N N . ALA A 1 87 ? 59.360 30.295 5.626 1.00 33.47 138 ALA A N 1
ATOM 718 C CA . ALA A 1 87 ? 58.066 29.764 6.049 1.00 37.45 138 ALA A CA 1
ATOM 719 C C . ALA A 1 87 ? 58.026 29.464 7.538 1.00 41.33 138 ALA A C 1
ATOM 720 O O . ALA A 1 87 ? 56.937 29.411 8.116 1.00 43.13 138 ALA A O 1
ATOM 722 N N . ALA A 1 88 ? 59.185 29.282 8.180 1.00 36.10 139 ALA A N 1
ATOM 723 C CA . ALA A 1 88 ? 59.191 29.007 9.611 1.00 39.47 139 ALA A CA 1
ATOM 724 C C . ALA A 1 88 ? 58.649 30.167 10.433 1.00 31.48 139 ALA A C 1
ATOM 725 O O . ALA A 1 88 ? 58.332 29.968 11.608 1.00 33.89 139 ALA A O 1
ATOM 727 N N . LEU A 1 89 ? 58.540 31.368 9.854 1.00 29.42 140 LEU A N 1
ATOM 728 C CA . LEU A 1 89 ? 58.010 32.509 10.591 1.00 35.78 140 LEU A CA 1
ATOM 729 C C . LEU A 1 89 ? 56.546 32.320 10.977 1.00 39.78 140 LEU A C 1
ATOM 730 O O . LEU A 1 89 ? 56.061 33.004 11.887 1.00 37.54 140 LEU A O 1
ATOM 735 N N . ARG A 1 90 ? 55.831 31.411 10.309 1.00 37.93 141 ARG A N 1
ATOM 736 C CA . ARG A 1 90 ? 54.461 31.105 10.714 1.00 40.57 141 ARG A CA 1
ATOM 737 C C . ARG A 1 90 ? 54.399 30.592 12.145 1.00 39.04 141 ARG A C 1
ATOM 738 O O . ARG A 1 90 ? 53.380 30.762 12.822 1.00 44.72 141 ARG A O 1
ATOM 746 N N . PHE A 1 91 ? 55.480 29.971 12.621 1.00 38.76 142 PHE A N 1
ATOM 747 C CA . PHE A 1 91 ? 55.526 29.334 13.931 1.00 44.45 142 PHE A CA 1
ATOM 748 C C . PHE A 1 91 ? 56.406 30.098 14.912 1.00 40.32 142 PHE A C 1
ATOM 749 O O . PHE A 1 91 ? 56.867 29.535 15.909 1.00 45.41 142 PHE A O 1
ATOM 757 N N . MET A 1 92 ? 56.643 31.367 14.650 1.00 38.27 143 MET A N 1
ATOM 758 C CA . MET A 1 92 ? 57.546 32.181 15.441 1.00 38.55 143 MET A CA 1
ATOM 759 C C . MET A 1 92 ? 56.828 33.451 15.846 1.00 35.07 143 MET A C 1
ATOM 760 O O . MET A 1 92 ? 55.880 33.879 15.176 1.00 35.90 143 MET A O 1
ATOM 765 N N . PRO A 1 93 ? 57.254 34.080 16.939 1.00 40.17 144 PRO A N 1
ATOM 766 C CA . PRO A 1 93 ? 56.668 35.370 17.317 1.00 47.04 144 PRO A CA 1
ATOM 767 C C . PRO A 1 93 ? 56.824 36.380 16.194 1.00 48.58 144 PRO A C 1
ATOM 768 O O . PRO A 1 93 ? 57.733 36.282 15.368 1.00 43.94 144 PRO A O 1
ATOM 772 N N . LYS A 1 94 ? 55.921 37.349 16.154 1.00 45.89 145 LYS A N 1
ATOM 773 C CA . LYS A 1 94 ? 56.003 38.348 15.097 1.00 47.40 145 LYS A CA 1
ATOM 774 C C . LYS A 1 94 ? 57.232 39.218 15.326 1.00 43.62 145 LYS A C 1
ATOM 775 O O . LYS A 1 94 ? 57.479 39.650 16.457 1.00 37.01 145 LYS A O 1
ATOM 781 N N . PRO A 1 95 ? 58.030 39.481 14.299 1.00 44.16 146 PRO A N 1
ATOM 782 C CA . PRO A 1 95 ? 59.304 40.167 14.516 1.00 45.50 146 PRO A CA 1
ATOM 783 C C . PRO A 1 95 ? 59.120 41.654 14.754 1.00 37.98 146 PRO A C 1
ATOM 784 O O . PRO A 1 95 ? 58.138 42.262 14.329 1.00 40.04 146 PRO A O 1
ATOM 788 N N . VAL A 1 96 ? 60.091 42.225 15.459 1.00 37.97 147 VAL A N 1
ATOM 789 C CA . VAL A 1 96 ? 60.243 43.670 15.622 1.00 35.86 147 VAL A CA 1
ATOM 790 C C . VAL A 1 96 ? 61.293 44.142 14.622 1.00 40.12 147 VAL A C 1
ATOM 791 O O . VAL A 1 96 ? 62.429 43.652 14.637 1.00 40.07 147 VAL A O 1
ATOM 795 N N . PHE A 1 97 ? 60.942 45.105 13.772 1.00 38.56 148 PHE A N 1
ATOM 796 C CA . PHE A 1 97 ? 61.868 45.563 12.743 1.00 37.63 148 PHE A CA 1
ATOM 797 C C . PHE A 1 97 ? 62.733 46.725 13.233 1.00 45.67 148 PHE A C 1
ATOM 798 O O . PHE A 1 97 ? 62.276 47.589 13.989 1.00 42.01 148 PHE A O 1
ATOM 806 N N . VAL A 1 98 ? 63.987 46.725 12.799 1.00 37.42 149 VAL A N 1
ATOM 807 C CA . VAL A 1 98 ? 64.933 47.812 13.070 1.00 36.02 149 VAL A CA 1
ATOM 808 C C . VAL A 1 98 ? 65.043 48.644 11.801 1.00 35.32 149 VAL A C 1
ATOM 809 O O . VAL A 1 98 ? 65.631 48.172 10.813 1.00 39.18 149 VAL A O 1
ATOM 813 N N . PRO A 1 99 ? 64.491 49.868 11.760 1.00 40.01 150 PRO A N 1
ATOM 814 C CA . PRO A 1 99 ? 64.491 50.639 10.506 1.00 40.48 150 PRO A CA 1
ATOM 815 C C . PRO A 1 99 ? 65.821 51.319 10.189 1.00 45.86 150 PRO A C 1
ATOM 816 O O . PRO A 1 99 ? 66.155 51.506 9.015 1.00 45.97 150 PRO A O 1
ATOM 820 N N . ASP A 1 100 ? 66.579 51.701 11.216 1.00 46.79 151 ASP A N 1
ATOM 821 C CA . ASP A 1 100 ? 67.890 52.314 11.010 1.00 52.45 151 ASP A CA 1
ATOM 822 C C . ASP A 1 100 ? 68.812 51.386 10.224 1.00 36.09 151 ASP A C 1
ATOM 823 O O . ASP A 1 100 ? 68.800 50.172 10.412 1.00 35.23 151 ASP A O 1
ATOM 828 N N . VAL A 1 101 ? 69.662 51.960 9.371 1.00 37.17 152 VAL A N 1
ATOM 829 C CA . VAL A 1 101 ? 70.771 51.164 8.861 1.00 33.03 152 VAL A CA 1
ATOM 830 C C . VAL A 1 101 ? 71.735 50.889 10.010 1.00 37.43 152 VAL A C 1
ATOM 831 O O . VAL A 1 101 ? 72.083 51.791 10.788 1.00 32.33 152 VAL A O 1
ATOM 835 N N . ALA A 1 102 ? 72.119 49.627 10.163 1.00 30.90 153 ALA A N 1
ATOM 836 C CA . ALA A 1 102 ? 72.905 49.180 11.296 1.00 26.45 153 ALA A CA 1
ATOM 837 C C . ALA A 1 102 ? 74.306 48.770 10.853 1.00 35.30 153 ALA A C 1
ATOM 838 O O . ALA A 1 102 ? 74.498 48.209 9.771 1.00 30.08 153 ALA A O 1
ATOM 840 N N . LEU A 1 103 ? 75.293 49.041 11.702 1.00 30.88 154 LEU A N 1
ATOM 841 C CA . LEU A 1 103 ? 76.601 48.414 11.561 1.00 28.53 154 LEU A CA 1
ATOM 842 C C . LEU A 1 103 ? 76.809 47.577 12.810 1.00 34.25 154 LEU A C 1
ATOM 843 O O . LEU A 1 103 ? 76.774 48.096 13.931 1.00 27.46 154 LEU A O 1
ATOM 848 N N . ILE A 1 104 ? 76.992 46.285 12.616 1.00 25.32 155 ILE A N 1
ATOM 849 C CA . ILE A 1 104 ? 77.093 45.332 13.709 1.00 35.97 155 ILE A CA 1
ATOM 850 C C . ILE A 1 104 ? 78.560 44.992 13.896 1.00 27.21 155 ILE A C 1
ATOM 851 O O . ILE A 1 104 ? 79.240 44.669 12.925 1.00 28.97 155 ILE A O 1
ATOM 856 N N . ALA A 1 105 ? 79.048 45.044 15.134 1.00 29.43 156 ALA A N 1
ATOM 857 C CA . ALA A 1 105 ? 80.480 44.871 15.361 1.00 26.66 156 ALA A CA 1
ATOM 858 C C . ALA A 1 105 ? 80.702 44.437 16.804 1.00 33.28 156 ALA A C 1
ATOM 859 O O . ALA A 1 105 ? 79.830 44.606 17.655 1.00 31.32 156 ALA A O 1
ATOM 861 N N . ASN A 1 106 ? 81.878 43.871 17.068 1.00 26.17 157 ASN A N 1
ATOM 862 C CA . ASN A 1 106 ? 82.277 43.449 18.408 1.00 25.82 157 ASN A CA 1
ATOM 863 C C . ASN A 1 106 ? 83.502 44.233 18.863 1.00 36.10 157 ASN A C 1
ATOM 864 O O . ASN A 1 106 ? 84.443 44.423 18.084 1.00 31.71 157 ASN A O 1
ATOM 869 N N . ARG A 1 107 ? 83.496 44.662 20.132 1.00 32.57 158 ARG A N 1
ATOM 870 C CA . ARG A 1 107 ? 84.640 45.314 20.770 1.00 35.50 158 ARG A CA 1
ATOM 871 C C . ARG A 1 107 ? 85.437 44.288 21.573 1.00 39.98 158 ARG A C 1
ATOM 872 O O . ARG A 1 107 ? 84.861 43.500 22.334 1.00 44.18 158 ARG A O 1
ATOM 880 N N . PHE A 1 108 ? 86.759 44.289 21.409 1.00 35.34 159 PHE A N 1
ATOM 881 C CA . PHE A 1 108 ? 87.552 43.305 22.139 1.00 34.53 159 PHE A CA 1
ATOM 882 C C . PHE A 1 108 ? 87.703 43.685 23.608 1.00 36.42 159 PHE A C 1
ATOM 883 O O . PHE A 1 108 ? 87.540 42.837 24.491 1.00 37.27 159 PHE A O 1
ATOM 891 N N . ASN A 1 109 ? 88.016 44.949 23.894 1.00 27.70 160 ASN A N 1
ATOM 892 C CA . ASN A 1 109 ? 88.260 45.387 25.270 1.00 35.08 160 ASN A CA 1
ATOM 893 C C . ASN A 1 109 ? 87.933 46.857 25.366 1.00 31.26 160 ASN A C 1
ATOM 894 O O . ASN A 1 109 ? 88.811 47.719 25.224 1.00 35.03 160 ASN A O 1
ATOM 899 N N . PRO A 1 110 ? 86.672 47.187 25.645 1.00 30.92 161 PRO A N 1
ATOM 900 C CA . PRO A 1 110 ? 86.271 48.599 25.681 1.00 27.09 161 PRO A CA 1
ATOM 901 C C . PRO A 1 110 ? 86.841 49.372 26.869 1.00 27.43 161 PRO A C 1
ATOM 902 O O . PRO A 1 110 ? 86.626 50.591 26.952 1.00 29.50 161 PRO A O 1
ATOM 906 N N . ASP A 1 111 ? 87.536 48.723 27.789 1.00 32.83 162 ASP A N 1
ATOM 907 C CA . ASP A 1 111 ? 88.037 49.431 28.963 1.00 37.14 162 ASP A CA 1
ATOM 908 C C . ASP A 1 111 ? 89.484 49.886 28.812 1.00 42.44 162 ASP A C 1
ATOM 909 O O . ASP A 1 111 ? 90.009 50.543 29.717 1.00 39.06 162 ASP A O 1
ATOM 914 N N . ASN A 1 112 ? 90.139 49.561 27.699 1.00 37.16 163 ASN A N 1
ATOM 915 C CA . ASN A 1 112 ? 91.552 49.875 27.497 1.00 33.55 163 ASN A CA 1
ATOM 916 C C . ASN A 1 112 ? 91.677 50.816 26.304 1.00 35.86 163 ASN A C 1
ATOM 917 O O . ASN A 1 112 ? 91.236 50.487 25.193 1.00 29.87 163 ASN A O 1
ATOM 922 N N . LEU A 1 113 ? 92.274 51.991 26.538 1.00 28.30 164 LEU A N 1
ATOM 923 C CA . LEU A 1 113 ? 92.243 53.040 25.529 1.00 27.88 164 LEU A CA 1
ATOM 924 C C . LEU A 1 113 ? 92.983 52.634 24.255 1.00 26.53 164 LEU A C 1
ATOM 925 O O . LEU A 1 113 ? 92.605 53.075 23.169 1.00 28.94 164 LEU A O 1
ATOM 930 N N . MET A 1 114 ? 94.029 51.812 24.355 1.00 27.27 165 MET A N 1
ATOM 931 C CA . MET A 1 114 ? 94.700 51.353 23.137 1.00 26.45 165 MET A CA 1
ATOM 932 C C . MET A 1 114 ? 93.774 50.443 22.333 1.00 27.20 165 MET A C 1
ATOM 933 O O . MET A 1 114 ? 93.567 50.647 21.130 1.00 25.73 165 MET A O 1
ATOM 938 N N . HIS A 1 115 ? 93.184 49.450 22.996 1.00 28.57 166 HIS A N 1
ATOM 939 C CA . HIS A 1 115 ? 92.255 48.557 22.316 1.00 31.93 166 HIS A CA 1
ATOM 940 C C . HIS A 1 115 ? 91.103 49.328 21.701 1.00 29.94 166 HIS A C 1
ATOM 941 O O . HIS A 1 115 ? 90.711 49.056 20.561 1.00 31.00 166 HIS A O 1
ATOM 948 N N . VAL A 1 116 ? 90.588 50.336 22.416 1.00 25.76 167 VAL A N 1
ATOM 949 C CA . VAL A 1 116 ? 89.478 51.128 21.896 1.00 26.48 167 VAL A CA 1
ATOM 950 C C . VAL A 1 116 ? 89.865 51.813 20.588 1.00 35.55 167 VAL A C 1
ATOM 951 O O . VAL A 1 116 ? 89.146 51.717 19.583 1.00 30.00 167 VAL A O 1
ATOM 955 N N . PHE A 1 117 ? 91.009 52.506 20.567 1.00 23.69 168 PHE A N 1
ATOM 956 C CA . PHE A 1 117 ? 91.369 53.258 19.365 1.00 22.40 168 PHE A CA 1
ATOM 957 C C . PHE A 1 117 ? 91.803 52.339 18.230 1.00 27.25 168 PHE A C 1
ATOM 958 O O . PHE A 1 117 ? 91.376 52.516 17.084 1.00 28.36 168 PHE A O 1
ATOM 966 N N . HIS A 1 118 ? 92.684 51.377 18.523 1.00 25.45 169 HIS A N 1
ATOM 967 C CA . HIS A 1 118 ? 93.291 50.560 17.472 1.00 29.01 169 HIS A CA 1
ATOM 968 C C . HIS A 1 118 ? 92.352 49.453 16.981 1.00 30.42 169 HIS A C 1
ATOM 969 O O . HIS A 1 118 ? 92.278 49.201 15.769 1.00 25.85 169 HIS A O 1
ATOM 976 N N . ASP A 1 119 ? 91.630 48.787 17.891 1.00 26.80 170 ASP A N 1
ATOM 977 C CA . ASP A 1 119 ? 90.774 47.679 17.464 1.00 36.05 170 ASP A CA 1
ATOM 978 C C . ASP A 1 119 ? 89.429 48.154 16.936 1.00 35.56 170 ASP A C 1
ATOM 979 O O . ASP A 1 119 ? 88.848 47.487 16.070 1.00 39.50 170 ASP A O 1
ATOM 984 N N . ASP A 1 120 ? 88.923 49.287 17.425 1.00 30.18 171 ASP A N 1
ATOM 985 C CA . ASP A 1 120 ? 87.528 49.665 17.213 1.00 32.83 171 ASP A CA 1
ATOM 986 C C . ASP A 1 120 ? 87.367 51.006 16.513 1.00 34.32 171 ASP A C 1
ATOM 987 O O . ASP A 1 120 ? 86.745 51.053 15.447 1.00 26.61 171 ASP A O 1
ATOM 992 N N . LEU A 1 121 ? 87.902 52.103 17.066 1.00 28.02 172 LEU A N 1
ATOM 993 C CA . LEU A 1 121 ? 87.554 53.428 16.554 1.00 22.90 172 LEU A CA 1
ATOM 994 C C . LEU A 1 121 ? 88.102 53.667 15.147 1.00 28.33 172 LEU A C 1
ATOM 995 O O . LEU A 1 121 ? 87.386 54.157 14.267 1.00 25.94 172 LEU A O 1
ATOM 1000 N N . LEU A 1 122 ? 89.393 53.427 14.944 1.00 20.92 173 LEU A N 1
ATOM 1001 C CA . LEU A 1 122 ? 89.963 53.584 13.607 1.00 23.31 173 LEU A CA 1
ATOM 1002 C C . LEU A 1 122 ? 89.334 52.618 12.609 1.00 21.99 173 LEU A C 1
ATOM 1003 O O . LEU A 1 122 ? 88.942 53.058 11.513 1.00 25.04 173 LEU A O 1
ATOM 1008 N N . PRO A 1 123 ? 89.181 51.327 12.907 1.00 25.94 174 PRO A N 1
ATOM 1009 C CA . PRO A 1 123 ? 88.465 50.464 11.945 1.00 26.62 174 PRO A CA 1
ATOM 1010 C C . PRO A 1 123 ? 87.031 50.910 11.699 1.00 33.27 174 PRO A C 1
ATOM 1011 O O . PRO A 1 123 ? 86.565 50.873 10.551 1.00 27.66 174 PRO A O 1
ATOM 1015 N N . LEU A 1 124 ? 86.317 51.374 12.732 1.00 30.66 175 LEU A N 1
ATOM 1016 C CA . LEU A 1 124 ? 84.941 51.810 12.502 1.00 28.08 175 LEU A CA 1
ATOM 1017 C C . LEU A 1 124 ? 84.910 53.008 11.578 1.00 31.36 175 LEU A C 1
ATOM 1018 O O . LEU A 1 124 ? 84.092 53.070 10.648 1.00 29.10 175 LEU A O 1
ATOM 1023 N N . PHE A 1 125 ? 85.810 53.969 11.814 1.00 25.87 176 PHE A N 1
ATOM 1024 C CA . PHE A 1 125 ? 85.852 55.182 11.010 1.00 23.22 176 PHE A CA 1
ATOM 1025 C C . PHE A 1 125 ? 85.997 54.864 9.523 1.00 23.86 176 PHE A C 1
ATOM 1026 O O . PHE A 1 125 ? 85.296 55.443 8.686 1.00 27.17 176 PHE A O 1
ATOM 1034 N N . TYR A 1 126 ? 86.904 53.947 9.165 1.00 25.63 177 TYR A N 1
ATOM 1035 C CA . TYR A 1 126 ? 87.095 53.710 7.733 1.00 31.38 177 TYR A CA 1
ATOM 1036 C C . TYR A 1 126 ? 86.148 52.653 7.167 1.00 28.73 177 TYR A C 1
ATOM 1037 O O . TYR A 1 126 ? 85.807 52.725 5.980 1.00 28.58 177 TYR A O 1
ATOM 1046 N N . THR A 1 127 ? 85.709 51.684 7.979 1.00 27.32 178 THR A N 1
ATOM 1047 C CA . THR A 1 127 ? 84.681 50.758 7.509 1.00 28.94 178 THR A CA 1
ATOM 1048 C C . THR A 1 127 ? 83.399 51.507 7.164 1.00 30.01 178 THR A C 1
ATOM 1049 O O . THR A 1 127 ? 82.791 51.255 6.119 1.00 29.08 178 THR A O 1
ATOM 1053 N N . LEU A 1 128 ? 82.995 52.456 8.021 1.00 29.35 179 LEU A N 1
ATOM 1054 C CA . LEU A 1 128 ? 81.829 53.294 7.745 1.00 26.99 179 LEU A CA 1
ATOM 1055 C C . LEU A 1 128 ? 81.993 54.069 6.441 1.00 36.03 179 LEU A C 1
ATOM 1056 O O . LEU A 1 128 ? 81.037 54.216 5.663 1.00 35.22 179 LEU A O 1
ATOM 1061 N N . ARG A 1 129 ? 83.191 54.567 6.177 1.00 26.03 180 ARG A N 1
ATOM 1062 C CA . ARG A 1 129 ? 83.408 55.419 5.012 1.00 31.84 180 ARG A CA 1
ATOM 1063 C C . ARG A 1 129 ? 83.693 54.626 3.730 1.00 30.65 180 ARG A C 1
ATOM 1064 O O . ARG A 1 129 ? 83.820 55.221 2.654 1.00 29.34 180 ARG A O 1
ATOM 1072 N N . GLN A 1 130 ? 83.786 53.303 3.818 1.00 26.33 181 GLN A N 1
ATOM 1073 C CA . GLN A 1 130 ? 83.809 52.490 2.612 1.00 27.77 181 GLN A CA 1
ATOM 1074 C C . GLN A 1 130 ? 82.484 52.563 1.842 1.00 35.08 181 GLN A C 1
ATOM 1075 O O . GLN A 1 130 ? 82.465 52.415 0.608 1.00 33.25 181 GLN A O 1
ATOM 1081 N N . PHE A 1 131 ? 81.374 52.799 2.540 1.00 27.54 182 PHE A N 1
ATOM 1082 C CA . PHE A 1 131 ? 80.033 52.677 1.969 1.00 31.79 182 PHE A CA 1
ATOM 1083 C C . PHE A 1 131 ? 79.301 54.009 2.014 1.00 35.54 182 PHE A C 1
ATOM 1084 O O . PHE A 1 131 ? 79.148 54.580 3.105 1.00 37.14 182 PHE A O 1
ATOM 1092 N N . PRO A 1 132 ? 78.812 54.530 0.886 1.00 36.17 183 PRO A N 1
ATOM 1093 C CA . PRO A 1 132 ? 78.159 55.855 0.892 1.00 33.46 183 PRO A CA 1
ATOM 1094 C C . PRO A 1 132 ? 77.025 55.937 1.906 1.00 45.13 183 PRO A C 1
ATOM 1095 O O . PRO A 1 132 ? 76.190 55.037 2.007 1.00 38.01 183 PRO A O 1
ATOM 1099 N N . GLY A 1 133 ? 77.007 57.032 2.669 1.00 46.19 184 GLY A N 1
ATOM 1100 C CA . GLY A 1 133 ? 75.924 57.336 3.574 1.00 42.94 184 GLY A CA 1
ATOM 1101 C C . GLY A 1 133 ? 76.049 56.770 4.977 1.00 47.34 184 GLY A C 1
ATOM 1102 O O . GLY A 1 133 ? 75.503 57.365 5.913 1.00 48.95 184 GLY A O 1
ATOM 1103 N N . LEU A 1 134 ? 76.733 55.629 5.150 1.00 30.43 185 LEU A N 1
ATOM 1104 C CA . LEU A 1 134 ? 76.820 55.010 6.473 1.00 34.37 185 LEU A CA 1
ATOM 1105 C C . LEU A 1 134 ? 77.347 55.989 7.518 1.00 34.67 185 LEU A C 1
ATOM 1106 O O . LEU A 1 134 ? 76.894 55.983 8.669 1.00 36.56 185 LEU A O 1
ATOM 1111 N N . ALA A 1 135 ? 78.316 56.831 7.134 1.00 35.10 186 ALA A N 1
ATOM 1112 C CA . ALA A 1 135 ? 78.999 57.689 8.106 1.00 44.94 186 ALA A CA 1
ATOM 1113 C C . ALA A 1 135 ? 78.047 58.684 8.762 1.00 40.90 186 ALA A C 1
ATOM 1114 O O . ALA A 1 135 ? 78.274 59.101 9.901 1.00 43.96 186 ALA A O 1
ATOM 1116 N N . HIS A 1 136 ? 76.975 59.064 8.074 1.00 37.93 187 HIS A N 1
ATOM 1117 C CA . HIS A 1 136 ? 76.031 60.048 8.585 1.00 44.27 187 HIS A CA 1
ATOM 1118 C C . HIS A 1 136 ? 74.700 59.439 9.004 1.00 45.44 187 HIS A C 1
ATOM 1119 O O . HIS A 1 136 ? 73.823 60.168 9.468 1.00 51.52 187 HIS A O 1
ATOM 1126 N N . GLU A 1 137 ? 74.530 58.127 8.875 1.00 38.96 188 GLU A N 1
ATOM 1127 C CA . GLU A 1 137 ? 73.225 57.497 9.056 1.00 51.70 188 GLU A CA 1
ATOM 1128 C C . GLU A 1 137 ? 73.232 56.247 9.928 1.00 47.15 188 GLU A C 1
ATOM 1129 O O . GLU A 1 137 ? 72.173 55.902 10.471 1.00 41.76 188 GLU A O 1
ATOM 1135 N N . ALA A 1 138 ? 74.364 55.559 10.081 1.00 31.74 189 ALA A N 1
ATOM 1136 C CA . ALA A 1 138 ? 74.365 54.242 10.704 1.00 33.43 189 ALA A CA 1
ATOM 1137 C C . ALA A 1 138 ? 74.240 54.338 12.216 1.00 35.65 189 ALA A C 1
ATOM 1138 O O . ALA A 1 138 ? 74.699 55.297 12.842 1.00 31.96 189 ALA A O 1
ATOM 1140 N N . ARG A 1 139 ? 73.621 53.318 12.803 1.00 32.58 190 ARG A N 1
ATOM 1141 C CA . ARG A 1 139 ? 73.647 53.107 14.241 1.00 32.02 190 ARG A CA 1
ATOM 1142 C C . ARG A 1 139 ? 74.496 51.877 14.522 1.00 40.54 190 ARG A C 1
ATOM 1143 O O . ARG A 1 139 ? 74.285 50.818 13.912 1.00 30.21 190 ARG A O 1
ATOM 1151 N N . LEU A 1 140 ? 75.449 52.017 15.443 1.00 31.46 191 LEU A N 1
ATOM 1152 C CA . LEU A 1 140 ? 76.300 50.902 15.815 1.00 29.60 191 LEU A CA 1
ATOM 1153 C C . LEU A 1 140 ? 75.566 49.973 16.770 1.00 32.46 191 LEU A C 1
ATOM 1154 O O . LEU A 1 140 ? 74.861 50.418 17.683 1.00 31.81 191 LEU A O 1
ATOM 1159 N N . PHE A 1 141 ? 75.735 48.673 16.555 1.00 30.49 192 PHE A N 1
ATOM 1160 C CA . PHE A 1 141 ? 75.245 47.653 17.473 1.00 32.35 192 PHE A CA 1
ATOM 1161 C C . PHE A 1 141 ? 76.451 46.841 17.910 1.00 30.36 192 PHE A C 1
ATOM 1162 O O . PHE A 1 141 ? 77.050 46.137 17.091 1.00 31.69 192 PHE A O 1
ATOM 1170 N N . PHE A 1 142 ? 76.808 46.921 19.192 1.00 27.05 193 PHE A N 1
ATOM 1171 C CA . PHE A 1 142 ? 77.945 46.163 19.721 1.00 29.65 193 PHE A CA 1
ATOM 1172 C C . PHE A 1 142 ? 77.436 44.870 20.348 1.00 31.55 193 PHE A C 1
ATOM 1173 O O . PHE A 1 142 ? 76.730 44.895 21.363 1.00 32.89 193 PHE A O 1
ATOM 1181 N N . MET A 1 143 ? 77.835 43.741 19.773 1.00 34.47 194 MET A N 1
ATOM 1182 C CA . MET A 1 143 ? 77.243 42.457 20.108 1.00 33.95 194 MET A CA 1
ATOM 1183 C C . MET A 1 143 ? 78.119 41.591 21.002 1.00 39.64 194 MET A C 1
ATOM 1184 O O . MET A 1 143 ? 77.738 40.450 21.288 1.00 39.85 194 MET A O 1
ATOM 1189 N N . GLU A 1 144 ? 79.272 42.091 21.467 1.00 33.44 195 GLU A N 1
ATOM 1190 C CA . GLU A 1 144 ? 80.224 41.180 22.114 1.00 36.80 195 GLU A CA 1
ATOM 1191 C C . GLU A 1 144 ? 79.771 40.760 23.511 1.00 37.61 195 GLU A C 1
ATOM 1192 O O . GLU A 1 144 ? 80.178 39.695 23.994 1.00 38.89 195 GLU A O 1
ATOM 1198 N N . GLY A 1 145 ? 78.935 41.561 24.168 1.00 37.67 196 GLY A N 1
ATOM 1199 C CA . GLY A 1 145 ? 78.457 41.237 25.501 1.00 43.79 196 GLY A CA 1
ATOM 1200 C C . GLY A 1 145 ? 79.020 42.094 26.618 1.00 47.27 196 GLY A C 1
ATOM 1201 O O . GLY A 1 145 ? 78.727 41.818 27.786 1.00 38.21 196 GLY A O 1
ATOM 1202 N N . TRP A 1 146 ? 79.830 43.106 26.314 1.00 37.70 197 TRP A N 1
ATOM 1203 C CA . TRP A 1 146 ? 80.302 44.029 27.331 1.00 43.34 197 TRP A CA 1
ATOM 1204 C C . TRP A 1 146 ? 79.297 45.160 27.489 1.00 38.96 197 TRP A C 1
ATOM 1205 O O . TRP A 1 146 ? 78.515 45.459 26.583 1.00 37.16 197 TRP A O 1
ATOM 1216 N N . GLY A 1 147 ? 79.337 45.797 28.659 1.00 40.31 198 GLY A N 1
ATOM 1217 C CA . GLY A 1 147 ? 78.624 47.039 28.874 1.00 38.93 198 GLY A CA 1
ATOM 1218 C C . GLY A 1 147 ? 79.259 48.234 28.185 1.00 41.69 198 GLY A C 1
ATOM 1219 O O . GLY A 1 147 ? 80.070 48.084 27.261 1.00 38.46 198 GLY A O 1
ATOM 1220 N N . GLU A 1 148 ? 78.878 49.434 28.630 1.00 41.69 199 GLU A N 1
ATOM 1221 C CA . GLU A 1 148 ? 79.378 50.670 28.034 1.00 38.78 199 GLU A CA 1
ATOM 1222 C C . GLU A 1 148 ? 80.903 50.750 28.096 1.00 48.47 199 GLU A C 1
ATOM 1223 O O . GLU A 1 148 ? 81.562 51.066 27.097 1.00 41.89 199 GLU A O 1
ATOM 1229 N N . GLY A 1 149 ? 81.480 50.474 29.264 1.00 41.12 200 GLY A N 1
ATOM 1230 C CA . GLY A 1 149 ? 82.905 50.624 29.472 1.00 43.46 200 GLY A CA 1
ATOM 1231 C C . GLY A 1 149 ? 83.341 52.067 29.678 1.00 43.90 200 GLY A C 1
ATOM 1232 O O . GLY A 1 149 ? 82.592 53.029 29.476 1.00 38.95 200 GLY A O 1
ATOM 1233 N N . ALA A 1 150 ? 84.619 52.214 30.046 1.00 40.54 201 ALA A N 1
ATOM 1234 C CA . ALA A 1 150 ? 85.159 53.512 30.451 1.00 41.98 201 ALA A CA 1
ATOM 1235 C C . ALA A 1 150 ? 85.270 54.530 29.321 1.00 44.06 201 ALA A C 1
ATOM 1236 O O . ALA A 1 150 ? 85.490 55.711 29.606 1.00 37.36 201 ALA A O 1
ATOM 1238 N N . HIS A 1 151 ? 85.137 54.133 28.054 1.00 31.05 202 HIS A N 1
ATOM 1239 C CA . HIS A 1 151 ? 85.342 55.090 26.965 1.00 34.97 202 HIS A CA 1
ATOM 1240 C C . HIS A 1 151 ? 84.140 55.147 26.023 1.00 40.41 202 HIS A C 1
ATOM 1241 O O . HIS A 1 151 ? 84.270 55.503 24.840 1.00 32.62 202 HIS A O 1
ATOM 1248 N N . PHE A 1 152 ? 82.952 54.846 26.551 1.00 39.00 203 PHE A N 1
ATOM 1249 C CA . PHE A 1 152 ? 81.749 54.880 25.724 1.00 31.67 203 PHE A CA 1
ATOM 1250 C C . PHE A 1 152 ? 81.549 56.236 25.082 1.00 36.69 203 PHE A C 1
ATOM 1251 O O . PHE A 1 152 ? 81.058 56.313 23.949 1.00 36.24 203 PHE A O 1
ATOM 1259 N N . ASP A 1 153 ? 81.939 57.318 25.768 1.00 35.62 204 ASP A N 1
ATOM 1260 C CA . ASP A 1 153 ? 81.850 58.632 25.141 1.00 27.85 204 ASP A CA 1
ATOM 1261 C C . ASP A 1 153 ? 82.605 58.661 23.820 1.00 35.39 204 ASP A C 1
ATOM 1262 O O . ASP A 1 153 ? 82.195 59.363 22.889 1.00 32.43 204 ASP A O 1
ATOM 1267 N N . LEU A 1 154 ? 83.675 57.872 23.692 1.00 30.06 205 LEU A N 1
ATOM 1268 C CA . LEU A 1 154 ? 84.413 57.904 22.426 1.00 37.88 205 LEU A CA 1
ATOM 1269 C C . LEU A 1 154 ? 83.687 57.110 21.333 1.00 25.62 205 LEU A C 1
ATOM 1270 O O . LEU A 1 154 ? 83.569 57.584 20.198 1.00 28.20 205 LEU A O 1
ATOM 1275 N N . TYR A 1 155 ? 83.176 55.921 21.658 1.00 28.11 206 TYR A N 1
ATOM 1276 C CA . TYR A 1 155 ? 82.396 55.172 20.672 1.00 30.11 206 TYR A CA 1
ATOM 1277 C C . TYR A 1 155 ? 81.212 55.984 20.162 1.00 33.93 206 TYR A C 1
ATOM 1278 O O . TYR A 1 155 ? 80.848 55.864 18.987 1.00 33.91 206 TYR A O 1
ATOM 1287 N N . LYS A 1 156 ? 80.615 56.832 21.021 1.00 36.27 207 LYS A N 1
ATOM 1288 C CA . LYS A 1 156 ? 79.467 57.649 20.618 1.00 32.15 207 LYS A CA 1
ATOM 1289 C C . LYS A 1 1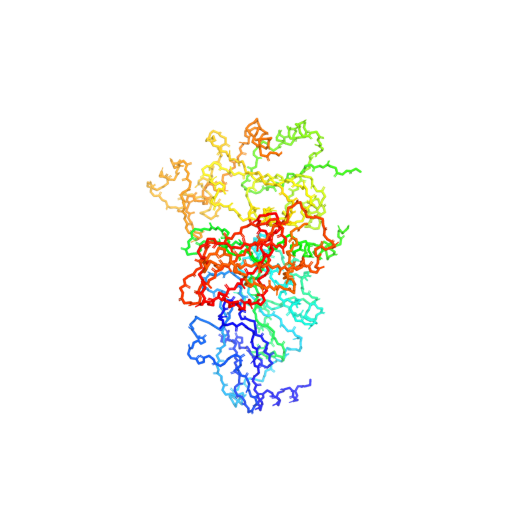56 ? 79.823 58.669 19.546 1.00 36.52 207 LYS A C 1
ATOM 1290 O O . LYS A 1 156 ? 78.955 59.070 18.764 1.00 36.79 207 LYS A O 1
ATOM 1296 N N . LEU A 1 157 ? 81.080 59.119 19.501 1.00 38.54 208 LEU A N 1
ATOM 1297 C CA . LEU A 1 157 ? 81.484 60.105 18.502 1.00 29.41 208 LEU A CA 1
ATOM 1298 C C . LEU A 1 157 ? 81.545 59.516 17.099 1.00 32.77 208 LEU A C 1
ATOM 1299 O O . LEU A 1 157 ? 81.593 60.270 16.121 1.00 34.11 208 LEU A O 1
ATOM 1304 N N . LEU A 1 158 ? 81.574 58.196 16.979 1.00 30.65 209 LEU A N 1
ATOM 1305 C CA A LEU A 1 158 ? 81.661 57.551 15.672 0.54 42.98 209 LEU A CA 1
ATOM 1306 C CA B LEU A 1 158 ? 81.659 57.589 15.659 0.46 42.94 209 LEU A CA 1
ATOM 1307 C C . LEU A 1 158 ? 80.294 57.304 15.041 1.00 53.12 209 LEU A C 1
ATOM 1308 O O . LEU A 1 158 ? 80.154 57.404 13.816 1.00 57.81 209 LEU A O 1
ATOM 1317 N N . SER A 1 159 ? 79.279 56.963 15.848 1.00 49.70 210 SER A N 1
ATOM 1318 C CA . SER A 1 159 ? 78.044 56.916 15.063 1.00 55.10 210 SER A CA 1
ATOM 1319 C C . SER A 1 159 ? 77.195 58.155 15.315 1.00 52.26 210 SER A C 1
ATOM 1320 O O . SER A 1 159 ? 77.161 58.672 16.435 1.00 54.58 210 SER A O 1
ATOM 1323 N N . PRO A 1 160 ? 76.493 58.663 14.302 1.00 55.53 211 PRO A N 1
ATOM 1324 C CA . PRO A 1 160 ? 75.597 59.806 14.552 1.00 53.21 211 PRO A CA 1
ATOM 1325 C C . PRO A 1 160 ? 74.428 59.451 15.453 1.00 52.63 211 PRO A C 1
ATOM 1326 O O . PRO A 1 160 ? 73.895 60.331 16.141 1.00 57.78 211 PRO A O 1
ATOM 1330 N N . LYS A 1 161 ? 74.017 58.187 15.473 1.00 51.16 212 LYS A N 1
ATOM 1331 C CA . LYS A 1 161 ? 72.922 57.738 16.314 1.00 49.85 212 LYS A CA 1
ATOM 1332 C C . LYS A 1 161 ? 73.481 56.977 17.508 1.00 45.82 212 LYS A C 1
ATOM 1333 O O . LYS A 1 161 ? 74.587 56.434 17.456 1.00 49.38 212 LYS A O 1
ATOM 1339 N N . GLN A 1 162 ? 72.719 56.956 18.589 1.00 42.47 213 GLN A N 1
ATOM 1340 C CA . GLN A 1 162 ? 73.202 56.358 19.826 1.00 40.70 213 GLN A CA 1
ATOM 1341 C C . GLN A 1 162 ? 73.433 54.859 19.652 1.00 43.80 213 GLN A C 1
ATOM 1342 O O . GLN A 1 162 ? 72.520 54.144 19.214 1.00 39.96 213 GLN A O 1
ATOM 1348 N N . PRO A 1 163 ? 74.614 54.341 19.984 1.00 37.39 214 PRO A N 1
ATOM 1349 C CA . PRO A 1 163 ? 74.864 52.910 19.790 1.00 34.49 214 PRO A CA 1
ATOM 1350 C C . PRO A 1 163 ? 74.089 52.079 20.792 1.00 39.71 214 PRO A C 1
ATOM 1351 O O . PRO A 1 163 ? 73.705 52.546 21.867 1.00 42.92 214 PRO A O 1
ATOM 1355 N N . LEU A 1 164 ? 73.856 50.824 20.421 1.00 35.31 215 LEU A N 1
ATOM 1356 C CA . LEU A 1 164 ? 73.114 49.898 21.262 1.00 34.22 215 LEU A CA 1
ATOM 1357 C C . LEU A 1 164 ? 73.987 48.715 21.622 1.00 33.86 215 LEU A C 1
ATOM 1358 O O . LEU A 1 164 ? 74.779 48.240 20.801 1.00 38.07 215 LEU A O 1
ATOM 1363 N N . LEU A 1 165 ? 73.820 48.232 22.842 1.00 32.39 216 LEU A N 1
ATOM 1364 C CA . LEU A 1 165 ? 74.522 47.066 23.352 1.00 35.96 216 LEU A CA 1
ATOM 1365 C C . LEU A 1 165 ? 73.612 45.845 23.304 1.00 38.04 216 LEU A C 1
ATOM 1366 O O . LEU A 1 165 ? 72.386 45.963 23.244 1.00 39.90 216 LEU A O 1
ATOM 1371 N N . ARG A 1 166 ? 74.229 44.660 23.338 1.00 38.08 217 ARG A N 1
ATOM 1372 C CA . ARG A 1 166 ? 73.451 43.435 23.201 1.00 43.53 217 ARG A CA 1
ATOM 1373 C C . ARG A 1 166 ? 72.426 43.298 24.320 1.00 49.94 217 ARG A C 1
ATOM 1374 O O . ARG A 1 166 ? 71.298 42.846 24.082 1.00 51.37 217 ARG A O 1
ATOM 1382 N N . ALA A 1 167 ? 72.789 43.705 25.540 1.00 46.75 218 ALA A N 1
ATOM 1383 C CA . ALA A 1 167 ? 71.854 43.625 26.658 1.00 45.23 218 ALA A CA 1
ATOM 1384 C C . ALA A 1 167 ? 70.596 44.442 26.391 1.00 53.63 218 ALA A C 1
ATOM 1385 O O . ALA A 1 167 ? 69.491 44.033 26.769 1.00 53.96 218 ALA A O 1
ATOM 1387 N N . GLN A 1 168 ? 70.735 45.594 25.729 1.00 45.37 219 GLN A N 1
ATOM 1388 C CA . GLN A 1 168 ? 69.568 46.430 25.479 1.00 43.31 219 GLN A CA 1
ATOM 1389 C C . GLN A 1 168 ? 68.663 45.866 24.389 1.00 48.54 219 GLN A C 1
ATOM 1390 O O . GLN A 1 168 ? 67.521 46.317 24.262 1.00 38.94 219 GLN A O 1
ATOM 1396 N N . LEU A 1 169 ? 69.147 44.908 23.592 1.00 41.46 220 LEU A N 1
ATOM 1397 C CA . LEU A 1 169 ? 68.307 44.323 22.548 1.00 44.15 220 LEU A CA 1
ATOM 1398 C C . LEU A 1 169 ? 67.289 43.353 23.120 1.00 49.97 220 LEU A C 1
ATOM 1399 O O . LEU A 1 169 ? 66.214 43.172 22.534 1.00 47.60 220 LEU A O 1
ATOM 1404 N N . LYS A 1 170 ? 67.611 42.705 24.242 1.00 52.49 221 LYS A N 1
ATOM 1405 C CA . LYS A 1 170 ? 66.684 41.735 24.810 1.00 57.37 221 LYS A CA 1
ATOM 1406 C C . LYS A 1 170 ? 65.378 42.401 25.201 1.00 56.01 221 LYS A C 1
ATOM 1407 O O . LYS A 1 170 ? 64.317 41.769 25.156 1.00 66.91 221 LYS A O 1
ATOM 1413 N N . THR A 1 171 ? 65.428 43.686 25.528 1.00 44.93 222 THR A N 1
ATOM 1414 C CA . THR A 1 171 ? 64.244 44.430 25.926 1.00 54.57 222 THR A CA 1
ATOM 1415 C C . THR A 1 171 ? 63.344 44.812 24.752 1.00 62.73 222 THR A C 1
ATOM 1416 O O . THR A 1 171 ? 62.208 45.242 24.987 1.00 59.15 222 THR A O 1
ATOM 1420 N N . LEU A 1 172 ? 63.806 44.663 23.504 1.00 50.09 223 LEU A N 1
ATOM 1421 C CA . LEU A 1 172 ? 63.042 45.125 22.349 1.00 53.67 223 LEU A CA 1
ATOM 1422 C C . LEU A 1 172 ? 62.097 44.076 21.769 1.00 52.20 223 LEU A C 1
ATOM 1423 O O . LEU A 1 172 ? 61.330 44.398 20.856 1.00 57.43 223 LEU A O 1
ATOM 1428 N N . GLY A 1 173 ? 62.145 42.837 22.241 1.00 52.91 224 GLY A N 1
ATOM 1429 C CA . GLY A 1 173 ? 61.318 41.803 21.658 1.00 52.93 224 GLY A CA 1
ATOM 1430 C C . GLY A 1 173 ? 62.083 40.513 21.486 1.00 49.27 224 GLY A C 1
ATOM 1431 O O . GLY A 1 173 ? 63.315 40.505 21.577 1.00 51.61 224 GLY A O 1
ATOM 1432 N N . ARG A 1 174 ? 61.367 39.416 21.237 1.00 43.96 225 ARG A N 1
ATOM 1433 C CA . ARG A 1 174 ? 62.017 38.118 21.106 1.00 44.39 225 ARG A CA 1
ATOM 1434 C C . ARG A 1 174 ? 62.753 37.966 19.782 1.00 43.40 225 ARG A C 1
ATOM 1435 O O . ARG A 1 174 ? 63.813 37.330 19.743 1.00 43.55 225 ARG A O 1
ATOM 1443 N N . LEU A 1 175 ? 62.218 38.530 18.702 1.00 37.88 226 LEU A N 1
ATOM 1444 C CA . LEU A 1 175 ? 62.763 38.348 17.358 1.00 34.38 226 LEU A CA 1
ATOM 1445 C C . LEU A 1 175 ? 62.897 39.719 16.708 1.00 39.16 226 LEU A C 1
ATOM 1446 O O . LEU A 1 175 ? 61.894 40.389 16.459 1.00 37.79 226 LEU A O 1
ATOM 1451 N N . LEU A 1 176 ? 64.129 40.151 16.445 1.00 36.11 227 LEU A N 1
ATOM 1452 C CA . LEU A 1 176 ? 64.377 41.423 15.782 1.00 30.46 227 LEU A CA 1
ATOM 1453 C C . LEU A 1 176 ? 64.851 41.162 14.367 1.00 40.51 227 LEU A C 1
ATOM 1454 O O . LEU A 1 176 ? 65.625 40.229 14.129 1.00 40.26 227 LEU A O 1
ATOM 1459 N N . CYS A 1 177 ? 64.394 41.976 13.424 1.00 33.29 228 CYS A N 1
ATOM 1460 C CA A CYS A 1 177 ? 64.840 41.857 12.043 0.49 34.18 228 CYS A CA 1
ATOM 1461 C CA B CYS A 1 177 ? 64.871 41.860 12.057 0.51 34.19 228 CYS A CA 1
ATOM 1462 C C . CYS A 1 177 ? 65.358 43.210 11.573 1.00 33.31 228 CYS A C 1
ATOM 1463 O O . CYS A 1 177 ? 64.672 44.222 11.725 1.00 37.29 228 CYS A O 1
ATOM 1468 N N . PHE A 1 178 ? 66.565 43.212 11.020 1.00 33.72 229 PHE A N 1
ATOM 1469 C CA . PHE A 1 178 ? 67.203 44.402 10.483 1.00 33.01 229 PHE A CA 1
ATOM 1470 C C . PHE A 1 178 ? 66.840 44.531 9.016 1.00 30.66 229 PHE A C 1
ATOM 1471 O O . PHE A 1 178 ? 67.140 43.635 8.220 1.00 32.56 229 PHE A O 1
ATOM 1479 N N . SER A 1 179 ? 66.218 45.647 8.648 1.00 29.68 230 SER A N 1
ATOM 1480 C CA . SER A 1 179 ? 65.928 45.861 7.236 1.00 38.23 230 SER A CA 1
ATOM 1481 C C . SER A 1 179 ? 67.196 46.132 6.431 1.00 37.87 230 SER A C 1
ATOM 1482 O O . SER A 1 179 ? 67.257 45.782 5.245 1.00 30.06 230 SER A O 1
ATOM 1485 N N . HIS A 1 180 ? 68.208 46.759 7.050 1.00 32.49 231 HIS A N 1
ATOM 1486 C CA A HIS A 1 180 ? 69.456 47.098 6.364 0.68 29.23 231 HIS A CA 1
ATOM 1487 C CA B HIS A 1 180 ? 69.453 47.110 6.367 0.32 29.43 231 HIS A CA 1
ATOM 1488 C C . HIS A 1 180 ? 70.576 47.027 7.395 1.00 37.26 231 HIS A C 1
ATOM 1489 O O . HIS A 1 180 ? 70.599 47.816 8.348 1.00 33.45 231 HIS A O 1
ATOM 1502 N N . ALA A 1 181 ? 71.505 46.089 7.219 1.00 26.43 232 ALA A N 1
ATOM 1503 C CA . ALA A 1 181 ? 72.590 45.942 8.178 1.00 27.46 232 ALA A CA 1
ATOM 1504 C C . ALA A 1 181 ? 73.895 45.657 7.455 1.00 28.73 232 ALA A C 1
ATOM 1505 O O . ALA A 1 181 ? 73.919 44.899 6.483 1.00 31.93 232 ALA A O 1
ATOM 1507 N N . PHE A 1 182 ? 74.973 46.289 7.914 1.00 27.62 233 PHE A N 1
ATOM 1508 C CA . PHE A 1 182 ? 76.326 45.928 7.515 1.00 23.02 233 PHE A CA 1
ATOM 1509 C C . PHE A 1 182 ? 77.010 45.234 8.682 1.00 27.17 233 PHE A C 1
ATOM 1510 O O . PHE A 1 182 ? 76.815 45.605 9.843 1.00 27.55 233 PHE A O 1
ATOM 1518 N N . VAL A 1 183 ? 77.796 44.218 8.371 1.00 26.19 234 VAL A N 1
ATOM 1519 C CA . VAL A 1 183 ? 78.446 43.394 9.378 1.00 27.13 234 VAL A CA 1
ATOM 1520 C C . VAL A 1 183 ? 79.897 43.220 8.964 1.00 32.44 234 VAL A C 1
ATOM 1521 O O . VAL A 1 183 ? 80.176 42.786 7.838 1.00 27.78 234 VAL A O 1
ATOM 1525 N N . GLY A 1 184 ? 80.815 43.542 9.875 1.00 31.12 235 GLY A N 1
ATOM 1526 C CA . GLY A 1 184 ? 82.231 43.359 9.619 1.00 31.08 235 GLY A CA 1
ATOM 1527 C C . GLY A 1 184 ? 83.020 44.635 9.834 1.00 36.68 235 GLY A C 1
ATOM 1528 O O . GLY A 1 184 ? 82.493 45.720 9.588 1.00 37.76 235 GLY A O 1
ATOM 1529 N N . LEU A 1 185 ? 84.263 44.521 10.312 1.00 33.62 236 LEU A N 1
ATOM 1530 C CA . LEU A 1 185 ? 85.185 45.641 10.463 1.00 31.89 236 LEU A CA 1
ATOM 1531 C C . LEU A 1 185 ? 86.433 45.352 9.646 1.00 29.66 236 LEU A C 1
ATOM 1532 O O . LEU A 1 185 ? 87.025 44.282 9.788 1.00 33.21 236 LEU A O 1
ATOM 1537 N N . SER A 1 186 ? 86.835 46.297 8.802 1.00 27.46 237 SER A N 1
ATOM 1538 C CA . SER A 1 186 ? 88.110 46.173 8.102 1.00 31.87 237 SER A CA 1
ATOM 1539 C C . SER A 1 186 ? 89.281 46.114 9.080 1.00 29.90 237 SER A C 1
ATOM 1540 O O . SER A 1 186 ? 89.285 46.789 10.109 1.00 28.14 237 SER A O 1
ATOM 1543 N N . LYS A 1 187 ? 90.278 45.294 8.753 1.00 32.12 238 LYS A N 1
ATOM 1544 C CA . LYS A 1 187 ? 91.548 45.264 9.473 1.00 30.73 238 LYS A CA 1
ATOM 1545 C C . LYS A 1 187 ? 92.591 46.185 8.844 1.00 28.24 238 LYS A C 1
ATOM 1546 O O . LYS A 1 187 ? 93.758 46.171 9.254 1.00 29.58 238 LYS A O 1
ATOM 1552 N N . ILE A 1 188 ? 92.193 46.983 7.855 1.00 24.47 239 ILE A N 1
ATOM 1553 C CA . ILE A 1 188 ? 93.159 47.681 7.022 1.00 28.55 239 ILE A CA 1
ATOM 1554 C C . ILE A 1 188 ? 93.935 48.746 7.797 1.00 33.97 239 ILE A C 1
ATOM 1555 O O . ILE A 1 188 ? 95.061 49.076 7.410 1.00 26.83 239 ILE A O 1
ATOM 1560 N N . THR A 1 189 ? 93.376 49.289 8.879 1.00 27.21 240 THR A N 1
ATOM 1561 C CA . THR A 1 189 ? 94.093 50.273 9.684 1.00 27.67 240 THR A CA 1
ATOM 1562 C C . THR A 1 189 ? 94.898 49.658 10.823 1.00 25.82 240 THR A C 1
ATOM 1563 O O . THR A 1 189 ? 95.537 50.404 11.573 1.00 27.85 240 THR A O 1
ATOM 1567 N N . THR A 1 190 ? 94.889 48.338 10.992 1.00 22.69 241 THR A N 1
ATOM 1568 C CA . THR A 1 190 ? 95.561 47.758 12.146 1.00 29.84 241 THR A CA 1
ATOM 1569 C C . THR A 1 190 ? 97.068 47.708 11.920 1.00 30.80 241 THR A C 1
ATOM 1570 O O . THR A 1 190 ? 97.544 47.637 10.782 1.00 24.70 241 THR A O 1
ATOM 1574 N N . TRP A 1 191 ? 97.828 47.792 13.020 1.00 24.02 242 TRP A N 1
ATOM 1575 C CA . TRP A 1 191 ? 99.276 47.683 12.922 1.00 29.21 242 TRP A CA 1
ATOM 1576 C C . TRP A 1 191 ? 99.874 46.748 13.961 1.00 26.62 242 TRP A C 1
ATOM 1577 O O . TRP A 1 191 ? 101.076 46.478 13.904 1.00 30.51 242 TRP A O 1
ATOM 1588 N N . TYR A 1 192 ? 99.077 46.204 14.871 1.00 22.22 243 TYR A N 1
ATOM 1589 C CA . TYR A 1 192 ? 99.634 45.436 15.970 1.00 25.42 243 TYR A CA 1
ATOM 1590 C C . TYR A 1 192 ? 98.818 44.169 16.175 1.00 24.02 243 TYR A C 1
ATOM 1591 O O . TYR A 1 192 ? 97.617 44.142 15.918 1.00 26.73 243 TYR A O 1
ATOM 1600 N N . GLN A 1 193 ? 99.470 43.125 16.646 1.00 25.33 244 GLN A N 1
ATOM 1601 C CA . GLN A 1 193 ? 98.746 41.934 17.068 1.00 30.73 244 GLN A CA 1
ATOM 1602 C C . GLN A 1 193 ? 99.185 41.576 18.479 1.00 32.79 244 GLN A C 1
ATOM 1603 O O . GLN A 1 193 ? 100.368 41.688 18.809 1.00 31.67 244 GLN A O 1
ATOM 1609 N N . TYR A 1 194 ? 98.233 41.141 19.310 1.00 32.80 245 TYR A N 1
ATOM 1610 C CA . TYR A 1 194 ? 98.427 41.119 20.757 1.00 34.20 245 TYR A CA 1
ATOM 1611 C C . TYR A 1 194 ? 99.015 39.818 21.286 1.00 38.22 245 TYR A C 1
ATOM 1612 O O . TYR A 1 194 ? 99.147 39.668 22.509 1.00 39.48 245 TYR A O 1
ATOM 1621 N N . GLY A 1 195 ? 99.368 38.881 20.419 1.00 31.86 246 GLY A N 1
ATOM 1622 C CA . GLY A 1 195 ? 100.156 37.741 20.817 1.00 36.54 246 GLY A CA 1
ATOM 1623 C C . GLY A 1 195 ? 99.424 36.440 21.069 1.00 44.83 246 GLY A C 1
ATOM 1624 O O . GLY A 1 195 ? 99.929 35.616 21.838 1.00 39.51 246 GLY A O 1
ATOM 1625 N N . PHE A 1 196 ? 98.265 36.214 20.438 1.00 39.25 247 PHE A N 1
ATOM 1626 C CA . PHE A 1 196 ? 97.525 34.976 20.700 1.00 43.31 247 PHE A CA 1
ATOM 1627 C C . PHE A 1 196 ? 98.267 33.746 20.168 1.00 44.69 247 PHE A C 1
ATOM 1628 O O . PHE A 1 196 ? 98.254 32.688 20.807 1.00 51.11 247 PHE A O 1
ATOM 1636 N N . VAL A 1 197 ? 98.949 33.866 19.030 1.00 46.44 248 VAL A N 1
ATOM 1637 C CA . VAL A 1 197 ? 99.590 32.734 18.364 1.00 49.00 248 VAL A CA 1
ATOM 1638 C C . VAL A 1 197 ? 101.111 32.786 18.493 1.00 49.42 248 VAL A C 1
ATOM 1639 O O . VAL A 1 197 ? 101.742 31.798 18.876 1.00 51.38 248 VAL A O 1
ATOM 1643 N N . GLN A 1 198 ? 101.722 33.910 18.125 1.00 42.98 249 GLN A N 1
ATOM 1644 C CA . GLN A 1 198 ? 103.135 34.172 18.368 1.00 48.56 249 GLN A CA 1
ATOM 1645 C C . GLN A 1 198 ? 103.250 35.425 19.233 1.00 39.65 249 GLN A C 1
ATOM 1646 O O . GLN A 1 198 ? 102.274 36.174 19.360 1.00 38.93 249 GLN A O 1
ATOM 1652 N N . PRO A 1 199 ? 104.404 35.670 19.875 1.00 38.30 250 PRO A N 1
ATOM 1653 C CA . PRO A 1 199 ? 104.495 36.816 20.801 1.00 37.34 250 PRO A CA 1
ATOM 1654 C C . PRO A 1 199 ? 104.039 38.112 20.140 1.00 33.01 250 PRO A C 1
ATOM 1655 O O . PRO A 1 199 ? 104.132 38.278 18.922 1.00 36.09 250 PRO A O 1
ATOM 1659 N N . GLN A 1 200 ? 103.496 39.019 20.954 1.00 33.14 251 GLN A N 1
ATOM 1660 C CA . GLN A 1 200 ? 102.934 40.254 20.421 1.00 27.04 251 GLN A CA 1
ATOM 1661 C C . GLN A 1 200 ? 103.974 41.038 19.627 1.00 27.82 251 GLN A C 1
ATOM 1662 O O . GLN A 1 200 ? 105.182 40.950 19.869 1.00 29.87 251 GLN A O 1
ATOM 1668 N N . GLY A 1 201 ? 103.494 41.792 18.642 1.00 29.85 252 GLY A N 1
ATOM 1669 C CA . GLY A 1 201 ? 104.372 42.505 17.745 1.00 32.29 252 GLY A CA 1
ATOM 1670 C C . GLY A 1 201 ? 103.606 43.198 16.642 1.00 30.01 252 GLY A C 1
ATOM 1671 O O . GLY A 1 201 ? 102.385 43.073 16.542 1.00 29.58 252 GLY A O 1
ATOM 1672 N N . PRO A 1 202 ? 104.306 43.971 15.810 1.00 24.83 253 PRO A N 1
ATOM 1673 C CA . PRO A 1 202 ? 103.643 44.628 14.688 1.00 29.56 253 PRO A CA 1
ATOM 1674 C C . PRO A 1 202 ? 103.147 43.596 13.691 1.00 32.94 253 PRO A C 1
ATOM 1675 O O . PRO A 1 202 ? 103.624 42.466 13.646 1.00 29.39 253 PRO A O 1
ATOM 1679 N N . LYS A 1 203 ? 102.163 43.992 12.896 1.00 31.68 254 LYS A N 1
ATOM 1680 C CA . LYS A 1 203 ? 101.740 43.112 11.819 1.00 39.13 254 LYS A CA 1
ATOM 1681 C C . LYS A 1 203 ? 102.724 43.179 10.656 1.00 37.85 254 LYS A C 1
ATOM 1682 O O . LYS A 1 203 ? 103.473 44.149 10.494 1.00 29.60 254 LYS A O 1
ATOM 1688 N N . ALA A 1 204 ? 102.700 42.131 9.827 1.00 42.52 255 ALA A N 1
ATOM 1689 C CA . ALA A 1 204 ? 103.779 41.922 8.863 1.00 43.76 255 ALA A CA 1
ATOM 1690 C C . ALA A 1 204 ? 103.719 42.884 7.681 1.00 44.86 255 ALA A C 1
ATOM 1691 O O . ALA A 1 204 ? 104.769 43.304 7.179 1.00 64.15 255 ALA A O 1
ATOM 1693 N N . ASN A 1 205 ? 102.526 43.239 7.191 1.00 39.39 256 ASN A N 1
ATOM 1694 C CA . ASN A 1 205 ? 102.448 44.144 6.035 1.00 51.69 256 ASN A CA 1
ATOM 1695 C C . ASN A 1 205 ? 101.418 45.217 6.346 1.00 38.87 256 ASN A C 1
ATOM 1696 O O . ASN A 1 205 ? 100.241 45.100 6.000 1.00 53.17 256 ASN A O 1
ATOM 1701 N N . ILE A 1 206 ? 101.886 46.279 6.991 1.00 34.26 257 ILE A N 1
ATOM 1702 C CA . ILE A 1 206 ? 101.018 47.348 7.464 1.00 30.69 257 ILE A CA 1
ATOM 1703 C C . ILE A 1 206 ? 100.610 48.209 6.280 1.00 28.76 257 ILE A C 1
ATOM 1704 O O . ILE A 1 206 ? 101.460 48.658 5.502 1.00 29.14 257 ILE A O 1
ATOM 1709 N N . LEU A 1 207 ? 99.305 48.443 6.131 1.00 27.44 258 LEU A N 1
ATOM 1710 C CA . LEU A 1 207 ? 98.789 49.152 4.967 1.00 27.15 258 LEU A CA 1
ATOM 1711 C C . LEU A 1 207 ? 98.312 50.556 5.289 1.00 31.69 258 LEU A C 1
ATOM 1712 O O . LEU A 1 207 ? 97.793 51.237 4.400 1.00 29.08 258 LEU A O 1
ATOM 1717 N N . VAL A 1 208 ? 98.454 50.996 6.535 1.00 30.78 259 VAL A N 1
ATOM 1718 C CA . VAL A 1 208 ? 98.026 52.321 6.963 1.00 26.92 259 VAL A CA 1
ATOM 1719 C C . VAL A 1 208 ? 99.271 53.183 7.132 1.00 26.91 259 VAL A C 1
ATOM 1720 O O . VAL A 1 208 ? 100.346 52.688 7.492 1.00 30.30 259 VAL A O 1
ATOM 1724 N N . SER A 1 209 ? 99.144 54.471 6.831 1.00 32.54 260 SER A N 1
ATOM 1725 C CA . SER A 1 209 ? 100.269 55.396 6.937 1.00 33.71 260 SER A CA 1
ATOM 1726 C C . SER A 1 209 ? 99.804 56.676 7.633 1.00 30.69 260 SER A C 1
ATOM 1727 O O . SER A 1 209 ? 98.652 56.792 8.070 1.00 26.97 260 SER A O 1
ATOM 1730 N N . GLY A 1 210 ? 100.727 57.635 7.759 1.00 31.55 261 GLY A N 1
ATOM 1731 C CA . GLY A 1 210 ? 100.452 58.822 8.558 1.00 31.24 261 GLY A CA 1
ATOM 1732 C C . GLY A 1 210 ? 99.246 59.621 8.086 1.00 32.10 261 GLY A C 1
ATOM 1733 O O . GLY A 1 210 ? 98.450 60.092 8.899 1.00 28.10 261 GLY A O 1
ATOM 1734 N N . ASN A 1 211 ? 99.086 59.785 6.773 1.00 24.27 262 ASN A N 1
ATOM 1735 C CA . ASN A 1 211 ? 97.950 60.576 6.301 1.00 27.42 262 ASN A CA 1
ATOM 1736 C C . ASN A 1 211 ? 96.608 59.955 6.695 1.00 29.21 262 ASN A C 1
ATOM 1737 O O . ASN A 1 211 ? 95.643 60.682 6.972 1.00 28.34 262 ASN A O 1
ATOM 1742 N N . GLU A 1 212 ? 96.524 58.621 6.730 1.00 27.86 263 GLU A N 1
ATOM 1743 C CA . GLU A 1 212 ? 95.274 57.967 7.115 1.00 32.87 263 GLU A CA 1
ATOM 1744 C C . GLU A 1 212 ? 95.013 58.112 8.613 1.00 32.34 263 GLU A C 1
ATOM 1745 O O . GLU A 1 212 ? 93.876 58.347 9.033 1.00 28.65 263 GLU A O 1
ATOM 1751 N N . ILE A 1 213 ? 96.056 57.965 9.435 1.00 30.49 264 ILE A N 1
ATOM 1752 C CA . ILE A 1 213 ? 95.917 58.230 10.865 1.00 30.26 264 ILE A CA 1
ATOM 1753 C C . ILE A 1 213 ? 95.470 59.664 11.096 1.00 23.08 264 ILE A C 1
ATOM 1754 O O . ILE A 1 213 ? 94.561 59.923 11.896 1.00 32.04 264 ILE A O 1
ATOM 1759 N N . ARG A 1 214 ? 96.057 60.612 10.363 1.00 28.97 265 ARG A N 1
ATOM 1760 C CA . ARG A 1 214 ? 95.794 62.030 10.613 1.00 31.40 265 ARG A CA 1
ATOM 1761 C C . ARG A 1 214 ? 94.372 62.426 10.230 1.00 33.48 265 ARG A C 1
ATOM 1762 O O . ARG A 1 214 ? 93.759 63.268 10.897 1.00 28.46 265 ARG A O 1
ATOM 1770 N N . GLN A 1 215 ? 93.847 61.885 9.128 1.00 31.49 266 GLN A N 1
ATOM 1771 C CA . GLN A 1 215 ? 92.457 62.173 8.783 1.00 32.49 266 GLN A CA 1
ATOM 1772 C C . GLN A 1 215 ? 91.525 61.728 9.908 1.00 25.94 266 GLN A C 1
ATOM 1773 O O . GLN A 1 215 ? 90.626 62.468 10.317 1.00 27.92 266 GLN A O 1
ATOM 1779 N N . PHE A 1 216 ? 91.763 60.542 10.462 1.00 26.64 267 PHE A N 1
ATOM 1780 C CA . PHE A 1 216 ? 90.994 60.101 11.616 1.00 26.83 267 PHE A CA 1
ATOM 1781 C C . PHE A 1 216 ? 91.199 61.038 12.812 1.00 32.95 267 PHE A C 1
ATOM 1782 O O . PHE A 1 216 ? 90.241 61.424 13.499 1.00 25.33 267 PHE A O 1
ATOM 1790 N N . ALA A 1 217 ? 92.453 61.390 13.091 1.00 29.46 268 ALA A N 1
ATOM 1791 C CA . ALA A 1 217 ? 92.746 62.260 14.229 1.00 31.41 268 ALA A CA 1
ATOM 1792 C C . ALA A 1 217 ? 92.003 63.589 14.115 1.00 29.71 268 ALA A C 1
ATOM 1793 O O . ALA A 1 217 ? 91.376 64.044 15.082 1.00 32.46 268 ALA A O 1
ATOM 1795 N N . ARG A 1 218 ? 92.035 64.214 12.930 1.00 28.43 269 ARG A N 1
ATOM 1796 C CA . ARG A 1 218 ? 91.308 65.469 12.731 1.00 29.20 269 ARG A CA 1
ATOM 1797 C C . ARG A 1 218 ? 89.810 65.292 12.986 1.00 38.69 269 ARG A C 1
ATOM 1798 O O . ARG A 1 218 ? 89.158 66.176 13.561 1.00 31.26 269 ARG A O 1
ATOM 1806 N N . PHE A 1 219 ? 89.240 64.157 12.569 1.00 28.45 270 PHE A N 1
ATOM 1807 C CA . PHE A 1 219 ? 87.811 63.950 12.790 1.00 35.44 270 PHE A CA 1
ATOM 1808 C C . PHE A 1 219 ? 87.494 63.896 14.284 1.00 31.78 270 PHE A C 1
ATOM 1809 O O . PHE A 1 219 ? 86.508 64.487 14.742 1.00 33.38 270 PHE A O 1
ATOM 1817 N N . MET A 1 220 ? 88.311 63.177 15.056 1.00 26.57 271 MET A N 1
ATOM 1818 C CA . MET A 1 220 ? 88.075 63.081 16.492 1.00 29.85 271 MET A CA 1
ATOM 1819 C C . MET A 1 220 ? 88.245 64.434 17.168 1.00 35.33 271 MET A C 1
ATOM 1820 O O . MET A 1 220 ? 87.507 64.769 18.109 1.00 32.25 271 MET A O 1
ATOM 1825 N N . THR A 1 221 ? 89.205 65.229 16.692 1.00 29.72 272 THR A N 1
ATOM 1826 C CA A THR A 1 221 ? 89.446 66.547 17.270 0.72 34.86 272 THR A CA 1
ATOM 1827 C CA B THR A 1 221 ? 89.430 66.540 17.297 0.28 34.75 272 THR A CA 1
ATOM 1828 C C . THR A 1 221 ? 88.240 67.464 17.074 1.00 40.64 272 THR A C 1
ATOM 1829 O O . THR A 1 221 ? 87.887 68.244 17.967 1.00 37.41 272 THR A O 1
ATOM 1836 N N . GLU A 1 222 ? 87.592 67.386 15.903 1.00 35.68 273 GLU A N 1
ATOM 1837 C CA . GLU A 1 222 ? 86.414 68.222 15.670 1.00 44.96 273 GLU A CA 1
ATOM 1838 C C . GLU A 1 222 ? 85.219 67.740 16.486 1.00 40.08 273 GLU A C 1
ATOM 1839 O O . GLU A 1 222 ? 84.470 68.553 17.041 1.00 39.23 273 GLU A O 1
ATOM 1845 N N . LYS A 1 223 ? 85.023 66.423 16.577 1.00 38.56 274 LYS A N 1
ATOM 1846 C CA . LYS A 1 223 ? 83.917 65.906 17.370 1.00 39.83 274 LYS A CA 1
ATOM 1847 C C . LYS A 1 223 ? 84.125 66.137 18.859 1.00 45.87 274 LYS A C 1
ATOM 1848 O O . LYS A 1 223 ? 83.146 66.143 19.607 1.00 35.15 274 LYS A O 1
ATOM 1854 N N . LEU A 1 224 ? 85.371 66.316 19.303 1.00 40.56 275 LEU A N 1
ATOM 1855 C CA . LEU A 1 224 ? 85.668 66.692 20.682 1.00 40.66 275 LEU A CA 1
ATOM 1856 C C . LEU A 1 224 ? 85.632 68.203 20.900 1.00 40.64 275 LEU A C 1
ATOM 1857 O O . LEU A 1 224 ? 85.870 68.655 22.025 1.00 46.11 275 LEU A O 1
ATOM 1862 N N . ASN A 1 225 ? 85.344 68.977 19.849 1.00 34.15 276 ASN A N 1
ATOM 1863 C CA . ASN A 1 225 ? 85.209 70.431 19.908 1.00 49.80 276 ASN A CA 1
ATOM 1864 C C . ASN A 1 225 ? 86.507 71.115 20.343 1.00 55.01 276 ASN A C 1
ATOM 1865 O O . ASN A 1 225 ? 86.483 72.126 21.047 1.00 58.77 276 ASN A O 1
ATOM 1870 N N . VAL A 1 226 ? 87.658 70.592 19.903 1.00 48.98 277 VAL A N 1
ATOM 1871 C CA . VAL A 1 226 ? 88.932 71.171 20.338 1.00 53.14 277 VAL A CA 1
ATOM 1872 C C . VAL A 1 226 ? 89.894 71.493 19.200 1.00 60.76 277 VAL A C 1
ATOM 1873 O O . VAL A 1 226 ? 91.113 71.476 19.405 1.00 67.17 277 VAL A O 1
ATOM 1877 N N . SER A 1 227 ? 89.389 71.812 18.012 1.00 55.06 278 SER A N 1
ATOM 1878 C CA . SER A 1 227 ? 90.310 72.117 16.902 1.00 66.18 278 SER A CA 1
ATOM 1879 C C . SER A 1 227 ? 90.948 73.505 16.991 1.00 70.63 278 SER A C 1
ATOM 1880 O O . SER A 1 227 ? 91.992 73.751 16.374 1.00 70.44 278 SER A O 1
ATOM 1883 N N . GLY A 1 234 ? 102.556 81.453 21.739 1.00 61.72 285 GLY A N 1
ATOM 1884 C CA . GLY A 1 234 ? 103.744 80.630 21.904 1.00 68.23 285 GLY A CA 1
ATOM 1885 C C . GLY A 1 234 ? 103.374 79.210 22.267 1.00 83.03 285 GLY A C 1
ATOM 1886 O O . GLY A 1 234 ? 102.363 78.989 22.942 1.00 78.58 285 GLY A O 1
ATOM 1887 N N . GLU A 1 235 ? 104.180 78.236 21.841 1.00 79.87 286 GLU A N 1
ATOM 1888 C CA . GLU A 1 235 ? 103.635 76.886 21.807 1.00 74.05 286 GLU A CA 1
ATOM 1889 C C . GLU A 1 235 ? 104.643 75.742 21.714 1.00 64.20 286 GLU A C 1
ATOM 1890 O O . GLU A 1 235 ? 104.363 74.746 21.039 1.00 66.46 286 GLU A O 1
ATOM 1896 N N . GLU A 1 236 ? 105.799 75.835 22.371 1.00 51.02 287 GLU A N 1
ATOM 1897 C CA A GLU A 1 236 ? 106.718 74.707 22.457 0.33 43.86 287 GLU A CA 1
ATOM 1898 C CA B GLU A 1 236 ? 106.740 74.720 22.463 0.67 43.81 287 GLU A CA 1
ATOM 1899 C C . GLU A 1 236 ? 106.702 74.180 23.890 1.00 39.97 287 GLU A C 1
ATOM 1900 O O . GLU A 1 236 ? 107.013 74.908 24.838 1.00 38.83 287 GLU A O 1
ATOM 1911 N N . TYR A 1 237 ? 106.282 72.924 24.058 1.00 32.24 288 TYR A N 1
ATOM 1912 C CA . TYR A 1 237 ? 106.279 72.354 25.402 1.00 26.27 288 TYR A CA 1
ATOM 1913 C C . TYR A 1 237 ? 106.407 70.840 25.344 1.00 29.57 288 TYR A C 1
ATOM 1914 O O . TYR A 1 237 ? 106.105 70.188 24.338 1.00 26.00 288 TYR A O 1
ATOM 1923 N N . ILE A 1 238 ? 106.897 70.310 26.444 1.00 23.81 289 ILE A N 1
ATOM 1924 C CA . ILE A 1 238 ? 107.025 68.885 26.683 1.00 22.56 289 ILE A CA 1
ATOM 1925 C C . ILE A 1 238 ? 105.860 68.469 27.549 1.00 25.92 289 ILE A C 1
ATOM 1926 O O . ILE A 1 238 ? 105.50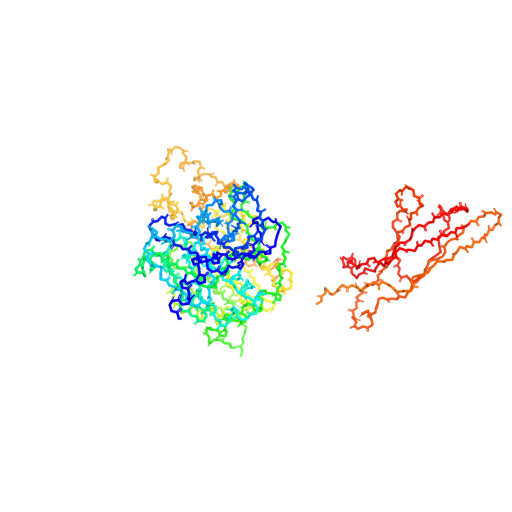4 69.162 28.509 1.00 25.80 289 ILE A O 1
ATOM 1931 N N . LEU A 1 239 ? 105.266 67.336 27.212 1.00 25.02 290 LEU A N 1
ATOM 1932 C CA . LEU A 1 239 ? 104.068 66.834 27.863 1.00 22.80 290 LEU A CA 1
ATOM 1933 C C . LEU A 1 239 ? 104.405 65.483 28.448 1.00 30.67 290 LEU A C 1
ATOM 1934 O O . LEU A 1 239 ? 104.804 64.576 27.705 1.00 26.57 290 LEU A O 1
ATOM 1939 N N . VAL A 1 240 ? 104.276 65.357 29.768 1.00 23.74 291 VAL A N 1
ATOM 1940 C CA . VAL A 1 240 ? 104.505 64.098 30.470 1.00 25.09 291 VAL A CA 1
ATOM 1941 C C . VAL A 1 240 ? 103.135 63.501 30.770 1.00 35.95 291 VAL A C 1
ATOM 1942 O O . VAL A 1 240 ? 102.309 64.128 31.446 1.00 26.99 291 VAL A O 1
ATOM 1946 N N . PHE A 1 241 ? 102.884 62.300 30.248 1.00 28.18 292 PHE A N 1
ATOM 1947 C CA . PHE A 1 241 ? 101.571 61.660 30.343 1.00 30.27 292 PHE A CA 1
ATOM 1948 C C . PHE A 1 241 ? 101.646 60.688 31.500 1.00 33.52 292 PHE A C 1
ATOM 1949 O O . PHE A 1 241 ? 102.045 59.533 31.331 1.00 34.91 292 PHE A O 1
ATOM 1957 N N . SER A 1 242 ? 101.272 61.165 32.693 1.00 26.34 293 SER A N 1
ATOM 1958 C CA . SER A 1 242 ? 101.393 60.331 33.879 1.00 35.45 293 SER A CA 1
ATOM 1959 C C . SER A 1 242 ? 100.184 59.415 34.057 1.00 35.89 293 SER A C 1
ATOM 1960 O O . SER A 1 242 ? 99.102 59.636 33.500 1.00 37.03 293 SER A O 1
ATOM 1963 N N . ARG A 1 243 ? 100.413 58.352 34.821 1.00 33.60 294 ARG A N 1
ATOM 1964 C CA . ARG A 1 243 ? 99.380 57.524 35.414 1.00 32.86 294 ARG A CA 1
ATOM 1965 C C . ARG A 1 243 ? 99.305 57.827 36.907 1.00 41.06 294 ARG A C 1
ATOM 1966 O O . ARG A 1 243 ? 100.315 58.154 37.533 1.00 36.58 294 ARG A O 1
ATOM 1974 N N . THR A 1 244 ? 98.102 57.714 37.479 1.00 37.15 295 THR A N 1
ATOM 1975 C CA . THR A 1 244 ? 97.920 57.998 38.897 1.00 45.31 295 THR A CA 1
ATOM 1976 C C . THR A 1 244 ? 97.697 56.762 39.759 1.00 46.48 295 THR A C 1
ATOM 1977 O O . THR A 1 244 ? 97.847 56.860 40.982 1.00 37.31 295 THR A O 1
ATOM 1981 N N . GLN A 1 245 ? 97.367 55.608 39.169 1.00 36.18 296 GLN A N 1
ATOM 1982 C CA . GLN A 1 245 ? 97.035 54.414 39.948 1.00 35.89 296 GLN A CA 1
ATOM 1983 C C . GLN A 1 245 ? 98.163 53.388 40.013 1.00 47.74 296 GLN A C 1
ATOM 1984 O O . GLN A 1 245 ? 98.435 52.838 41.084 1.00 44.76 296 GLN A O 1
ATOM 1990 N N . ASN A 1 246 ? 98.803 53.072 38.887 1.00 31.77 297 ASN A N 1
ATOM 1991 C CA . ASN A 1 246 ? 99.887 52.106 38.930 1.00 35.40 297 ASN A CA 1
ATOM 1992 C C . ASN A 1 246 ? 100.847 52.441 37.797 1.00 37.50 297 ASN A C 1
ATOM 1993 O O . ASN A 1 246 ? 100.585 53.328 36.979 1.00 29.69 297 ASN A O 1
ATOM 1998 N N . ARG A 1 247 ? 101.967 51.727 37.762 1.00 32.12 298 ARG A N 1
ATOM 1999 C CA . ARG A 1 247 ? 103.037 52.016 36.812 1.00 35.21 298 ARG A CA 1
ATOM 2000 C C . ARG A 1 247 ? 103.434 53.495 36.901 1.00 29.81 298 ARG A C 1
ATOM 2001 O O . ARG A 1 247 ? 103.386 54.253 35.930 1.00 34.24 298 ARG A O 1
ATOM 2009 N N . LEU A 1 248 ? 103.810 53.906 38.114 1.00 27.19 299 LEU A N 1
ATOM 2010 C CA . LEU A 1 248 ? 104.091 55.304 38.412 1.00 29.70 299 LEU A CA 1
ATOM 2011 C C . LEU A 1 248 ? 105.540 55.670 38.093 1.00 29.33 299 LEU A C 1
ATOM 2012 O O . LEU A 1 248 ? 106.436 54.822 38.136 1.00 28.24 299 LEU A O 1
ATOM 2017 N N . ILE A 1 249 ? 105.758 56.954 37.806 1.00 26.10 300 ILE A N 1
ATOM 2018 C CA . ILE A 1 249 ? 107.090 57.549 37.837 1.00 29.37 300 ILE A CA 1
ATOM 2019 C C . ILE A 1 249 ? 107.303 58.141 39.230 1.00 29.81 300 ILE A C 1
ATOM 2020 O O . ILE A 1 249 ? 106.696 59.157 39.592 1.00 30.57 300 ILE A O 1
ATOM 2025 N N . LEU A 1 250 ? 108.190 57.521 40.008 1.00 28.10 301 LEU A N 1
ATOM 2026 C CA . LEU A 1 250 ? 108.323 57.881 41.418 1.00 25.38 301 LEU A CA 1
ATOM 2027 C C . LEU A 1 250 ? 108.983 59.242 41.624 1.00 33.06 301 LEU A C 1
ATOM 2028 O O . LEU A 1 250 ? 108.718 59.907 42.632 1.00 32.83 301 LEU A O 1
ATOM 2033 N N . ASN A 1 251 ? 109.858 59.671 40.715 1.00 22.77 302 ASN A N 1
ATOM 2034 C CA . ASN A 1 251 ? 110.468 60.996 40.859 1.00 23.93 302 ASN A CA 1
ATOM 2035 C C . ASN A 1 251 ? 109.956 61.922 39.759 1.00 23.81 302 ASN A C 1
ATOM 2036 O O . ASN A 1 251 ? 110.733 62.579 39.059 1.00 23.22 302 ASN A O 1
ATOM 2041 N N . GLU A 1 252 ? 108.634 62.020 39.619 1.00 23.83 303 GLU A N 1
ATOM 2042 C CA . GLU A 1 252 ? 108.077 62.784 38.507 1.00 20.03 303 GLU A CA 1
ATOM 2043 C C . GLU A 1 252 ? 108.447 64.264 38.578 1.00 27.29 303 GLU A C 1
ATOM 2044 O O . GLU A 1 252 ? 108.756 64.885 37.549 1.00 22.60 303 GLU A O 1
ATOM 2050 N N . ALA A 1 253 ? 108.388 64.866 39.769 1.00 25.91 304 ALA A N 1
ATOM 2051 C CA . ALA A 1 253 ? 108.643 66.303 39.852 1.00 29.07 304 ALA A CA 1
ATOM 2052 C C . ALA A 1 253 ? 110.080 66.624 39.447 1.00 28.40 304 ALA A C 1
ATOM 2053 O O . ALA A 1 253 ? 110.332 67.593 38.716 1.00 28.60 304 ALA A O 1
ATOM 2055 N N . GLU A 1 254 ? 111.034 65.803 39.891 1.00 26.48 305 GLU A N 1
ATOM 2056 C CA . GLU A 1 254 ? 112.427 66.013 39.499 1.00 25.80 305 GLU A CA 1
ATOM 2057 C C . GLU A 1 254 ? 112.622 65.755 38.006 1.00 27.97 305 GLU A C 1
ATOM 2058 O O . GLU A 1 254 ? 113.378 66.468 37.340 1.00 25.26 305 GLU A O 1
ATOM 2064 N N . LEU A 1 255 ? 111.933 64.744 37.465 1.00 24.27 306 LEU A N 1
ATOM 2065 C CA . LEU A 1 255 ? 111.945 64.495 36.025 1.00 28.58 306 LEU A CA 1
ATOM 2066 C C . LEU A 1 255 ? 111.486 65.719 35.242 1.00 27.35 306 LEU A C 1
ATOM 2067 O O . LEU A 1 255 ? 112.143 66.134 34.275 1.00 27.31 306 LEU A O 1
ATOM 2072 N N . LEU A 1 256 ? 110.361 66.324 35.657 1.00 24.68 307 LEU A N 1
ATOM 2073 C CA . LEU A 1 256 ? 109.816 67.472 34.932 1.00 25.77 307 LEU A CA 1
ATOM 2074 C C . LEU A 1 256 ? 110.816 68.615 34.889 1.00 25.78 307 LEU A C 1
ATOM 2075 O O . LEU A 1 256 ? 111.031 69.229 33.842 1.00 24.08 307 LEU A O 1
ATOM 2080 N N . LEU A 1 257 ? 111.444 68.908 36.025 1.00 25.27 308 LEU A N 1
ATOM 2081 C CA . LEU A 1 257 ? 112.400 70.009 36.083 1.00 26.74 308 LEU A CA 1
ATOM 2082 C C . LEU A 1 257 ? 113.625 69.724 35.221 1.00 23.71 308 LEU A C 1
ATOM 2083 O O . LEU A 1 257 ? 114.129 70.613 34.518 1.00 26.03 308 LEU A O 1
ATOM 2088 N N . ALA A 1 258 ? 114.120 68.485 35.251 1.00 19.36 309 ALA A N 1
ATOM 2089 C CA . ALA A 1 258 ? 115.342 68.205 34.499 1.00 25.31 309 ALA A CA 1
ATOM 2090 C C . ALA A 1 258 ? 115.085 68.268 33.002 1.00 27.20 309 ALA A C 1
ATOM 2091 O O . ALA A 1 258 ? 115.896 68.821 32.250 1.00 21.34 309 ALA A O 1
ATOM 2093 N N . LEU A 1 259 ? 113.941 67.739 32.550 1.00 23.05 310 LEU A N 1
ATOM 2094 C CA . LEU A 1 259 ? 113.605 67.829 31.133 1.00 24.30 310 LEU A CA 1
ATOM 2095 C C . LEU A 1 259 ? 113.426 69.276 30.706 1.00 23.99 310 LEU A C 1
ATOM 2096 O O . LEU A 1 259 ? 113.843 69.664 29.604 1.00 20.03 310 LEU A O 1
ATOM 2101 N N . ALA A 1 260 ? 112.777 70.091 31.546 1.00 19.23 311 ALA A N 1
ATOM 2102 C CA . ALA A 1 260 ? 112.559 71.478 31.144 1.00 21.69 311 ALA A CA 1
ATOM 2103 C C . ALA A 1 260 ? 113.892 72.210 31.005 1.00 22.17 311 ALA A C 1
ATOM 2104 O O . ALA A 1 260 ? 114.136 72.910 30.010 1.00 20.19 311 ALA A O 1
ATOM 2106 N N . GLN A 1 261 ? 114.784 72.034 31.989 1.00 20.81 312 GLN A N 1
ATOM 2107 C CA . GLN A 1 261 ? 116.075 72.720 31.938 1.00 21.43 312 GLN A CA 1
ATOM 2108 C C . GLN A 1 261 ? 116.948 72.181 30.812 1.00 22.78 312 GLN A C 1
ATOM 2109 O O . GLN A 1 261 ? 117.634 72.955 30.128 1.00 24.52 312 GLN A O 1
ATOM 2115 N N . GLU A 1 262 ? 116.949 70.856 30.610 1.00 20.66 313 GLU A N 1
ATOM 2116 C CA . GLU A 1 262 ? 117.795 70.274 29.563 1.00 19.86 313 GLU A CA 1
ATOM 2117 C C . GLU A 1 262 ? 117.317 70.677 28.172 1.00 23.26 313 GLU A C 1
ATOM 2118 O O . GLU A 1 262 ? 118.108 71.147 27.337 1.00 24.33 313 GLU A O 1
ATOM 2124 N N . PHE A 1 263 ? 116.029 70.486 27.885 1.00 19.26 314 PHE A N 1
ATOM 2125 C CA . PHE A 1 263 ? 115.548 70.783 26.537 1.00 17.73 314 PHE A CA 1
ATOM 2126 C C . PHE A 1 263 ? 115.034 72.213 26.394 1.00 24.81 314 PHE A C 1
ATOM 2127 O O . PHE A 1 263 ? 114.610 72.605 25.302 1.00 22.78 314 PHE A O 1
ATOM 2135 N N . GLN A 1 264 ? 115.092 73.016 27.459 1.00 21.28 315 GLN A N 1
ATOM 2136 C CA . GLN A 1 264 ? 114.831 74.457 27.354 1.00 22.34 315 GLN A CA 1
ATOM 2137 C C . GLN A 1 264 ? 113.417 74.758 26.851 1.00 23.81 315 GLN A C 1
ATOM 2138 O O . GLN A 1 264 ? 113.208 75.582 25.955 1.00 22.61 315 GLN A O 1
ATOM 2144 N N . MET A 1 265 ? 112.435 74.108 27.451 1.00 23.48 316 MET A N 1
ATOM 2145 C CA . MET A 1 265 ? 111.054 74.475 27.155 1.00 25.76 316 MET A CA 1
ATOM 2146 C C . MET A 1 265 ? 110.176 74.019 28.305 1.00 25.15 316 MET A C 1
ATOM 2147 O O . MET A 1 265 ? 110.560 73.151 29.096 1.00 26.03 316 MET A O 1
ATOM 2152 N N . LYS A 1 266 ? 108.991 74.630 28.388 1.00 25.76 317 LYS A N 1
ATOM 2153 C CA . LYS A 1 266 ? 108.036 74.320 29.445 1.00 28.75 317 LYS A CA 1
ATOM 2154 C C . LYS A 1 266 ? 107.659 72.842 29.409 1.00 29.91 317 LYS A C 1
ATOM 2155 O O . LYS A 1 266 ? 107.565 72.242 28.335 1.00 26.01 317 LYS A O 1
ATOM 2161 N N . THR A 1 267 ? 107.479 72.245 30.591 1.00 22.85 318 THR A N 1
ATOM 2162 C CA . THR A 1 267 ? 106.939 70.895 30.706 1.00 31.92 318 THR A CA 1
ATOM 2163 C C . THR A 1 267 ? 105.625 70.938 31.462 1.00 36.52 318 THR A C 1
ATOM 2164 O O . THR A 1 267 ? 105.453 71.750 32.377 1.00 38.97 318 THR A O 1
ATOM 2168 N N . VAL A 1 268 ? 104.706 70.055 31.064 1.00 36.22 319 VAL A N 1
ATOM 2169 C CA . VAL A 1 268 ? 103.328 70.019 31.545 1.00 33.46 319 VAL A CA 1
ATOM 2170 C C . VAL A 1 268 ? 102.953 68.562 31.761 1.00 37.67 319 VAL A C 1
ATOM 2171 O O . VAL A 1 268 ? 103.424 67.679 31.041 1.00 31.41 319 VAL A O 1
ATOM 2175 N N . THR A 1 269 ? 102.105 68.300 32.752 1.00 30.11 320 THR A N 1
ATOM 2176 C CA . THR A 1 269 ? 101.592 66.955 32.971 1.00 36.99 320 THR A CA 1
ATOM 2177 C C . THR A 1 269 ? 100.153 66.827 32.469 1.00 41.15 320 THR A C 1
ATOM 2178 O O . THR A 1 269 ? 99.401 67.803 32.381 1.00 40.47 320 THR A O 1
ATOM 2182 N N . VAL A 1 270 ? 99.784 65.590 32.142 1.00 35.51 32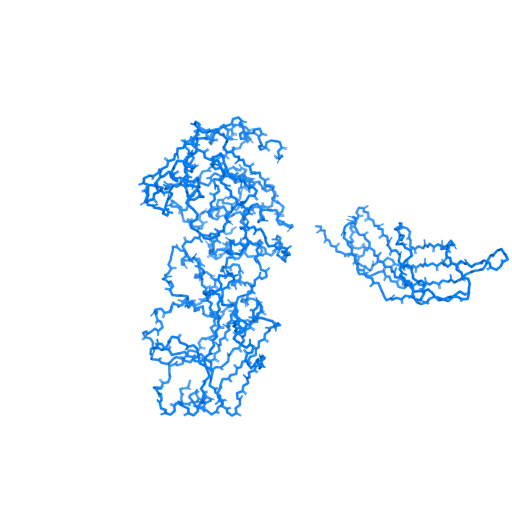1 VAL A N 1
ATOM 2183 C CA . VAL A 1 270 ? 98.429 65.244 31.738 1.00 28.99 321 VAL A CA 1
ATOM 2184 C C . VAL A 1 270 ? 98.182 63.814 32.186 1.00 43.20 321 VAL A C 1
ATOM 2185 O O . VAL A 1 270 ? 99.119 63.021 32.341 1.00 33.25 321 VAL A O 1
ATOM 2189 N N . SER A 1 271 ? 96.914 63.506 32.457 1.00 38.68 322 SER A N 1
ATOM 2190 C CA . SER A 1 271 ? 96.510 62.155 32.800 1.00 32.78 322 SER A CA 1
ATOM 2191 C C . SER A 1 271 ? 95.064 61.958 32.362 1.00 31.38 322 SER A C 1
ATOM 2192 O O . SER A 1 271 ? 94.316 62.923 32.195 1.00 40.13 322 SER A O 1
ATOM 2195 N N . LEU A 1 272 ? 94.675 60.692 32.173 1.00 42.46 323 LEU A N 1
ATOM 2196 C CA . LEU A 1 272 ? 93.280 60.404 31.824 1.00 44.00 323 LEU A CA 1
ATOM 2197 C C . LEU A 1 272 ? 92.343 60.649 33.000 1.00 45.25 323 LEU A C 1
ATOM 2198 O O . LEU A 1 272 ? 91.179 61.014 32.803 1.00 48.91 323 LEU A O 1
ATOM 2203 N N . GLU A 1 273 ? 92.846 60.480 34.220 1.00 43.77 324 GLU A N 1
ATOM 2204 C CA . GLU A 1 273 ? 92.047 60.512 35.435 1.00 46.78 324 GLU A CA 1
ATOM 2205 C C . GLU A 1 273 ? 91.659 61.914 35.878 1.00 47.65 324 GLU A C 1
ATOM 2206 O O . GLU A 1 273 ? 90.696 62.052 36.637 1.00 60.65 324 GLU A O 1
ATOM 2212 N N . ASP A 1 274 ? 92.359 62.955 35.433 1.00 49.97 325 ASP A N 1
ATOM 2213 C CA . ASP A 1 274 ? 92.136 64.288 35.976 1.00 46.58 325 ASP A CA 1
ATOM 2214 C C . ASP A 1 274 ? 91.807 65.351 34.938 1.00 49.79 325 ASP A C 1
ATOM 2215 O O . ASP A 1 274 ? 91.639 66.519 35.306 1.00 48.14 325 ASP A O 1
ATOM 2220 N N . HIS A 1 275 ? 91.733 64.997 33.659 1.00 46.86 326 HIS A N 1
ATOM 2221 C CA . HIS A 1 275 ? 91.336 65.923 32.610 1.00 41.73 326 HIS A CA 1
ATOM 2222 C C . HIS A 1 275 ? 90.245 65.266 31.771 1.00 31.49 326 HIS A C 1
ATOM 2223 O O . HIS A 1 275 ? 90.134 64.039 31.729 1.00 42.07 326 HIS A O 1
ATOM 2230 N N . THR A 1 276 ? 89.421 66.079 31.129 1.00 36.51 327 THR A N 1
ATOM 2231 C CA . THR A 1 276 ? 88.510 65.517 30.142 1.00 36.24 327 THR A CA 1
ATOM 2232 C C . THR A 1 276 ? 89.318 65.051 28.941 1.00 39.14 327 THR A C 1
ATOM 2233 O O . THR A 1 276 ? 90.394 65.578 28.663 1.00 35.94 327 THR A O 1
ATOM 2237 N N . PHE A 1 277 ? 88.796 64.059 28.220 1.00 39.36 328 PHE A N 1
ATOM 2238 C CA . PHE A 1 277 ? 89.541 63.564 27.070 1.00 34.42 328 PHE A CA 1
ATOM 2239 C C . PHE A 1 277 ? 89.772 64.659 26.042 1.00 35.49 328 PHE A C 1
ATOM 2240 O O . PHE A 1 277 ? 90.842 64.718 25.426 1.00 36.26 328 PHE A O 1
ATOM 2248 N N . ALA A 1 278 ? 88.797 65.559 25.861 1.00 30.51 329 ALA A N 1
ATOM 2249 C CA . ALA A 1 278 ? 88.998 66.679 24.949 1.00 31.86 329 ALA A CA 1
ATOM 2250 C C . ALA A 1 278 ? 90.192 67.529 25.372 1.00 39.08 329 ALA A C 1
ATOM 2251 O O . ALA A 1 278 ? 90.920 68.063 24.523 1.00 33.60 329 ALA A O 1
ATOM 2253 N N . ASP A 1 279 ? 90.394 67.702 26.680 1.00 33.12 330 ASP A N 1
ATOM 2254 C CA . ASP A 1 279 ? 91.551 68.490 27.097 1.00 38.47 330 ASP A CA 1
ATOM 2255 C C . ASP A 1 279 ? 92.850 67.714 26.897 1.00 30.57 330 ASP A C 1
ATOM 2256 O O . ASP A 1 279 ? 93.880 68.310 26.563 1.00 37.85 330 ASP A O 1
ATOM 2261 N N . VAL A 1 280 ? 92.813 66.395 27.094 1.00 35.28 331 VAL A N 1
ATOM 2262 C CA . VAL A 1 280 ? 93.952 65.542 26.755 1.00 36.04 331 VAL A CA 1
ATOM 2263 C C . VAL A 1 280 ? 94.336 65.732 25.294 1.00 39.37 331 VAL A C 1
ATOM 2264 O O . VAL A 1 280 ? 95.501 65.988 24.954 1.00 34.35 331 VAL A O 1
ATOM 2268 N N . VAL A 1 281 ? 93.351 65.613 24.406 1.00 33.33 332 VAL A N 1
ATOM 2269 C CA . VAL A 1 281 ? 93.606 65.784 22.983 1.00 33.43 332 VAL A CA 1
ATOM 2270 C C . VAL A 1 281 ? 94.146 67.176 22.703 1.00 35.86 332 VAL A C 1
ATOM 2271 O O . VAL A 1 281 ? 95.057 67.343 21.884 1.00 30.72 332 VAL A O 1
ATOM 2275 N N . ARG A 1 282 ? 93.604 68.194 23.380 1.00 35.68 333 ARG A N 1
ATOM 2276 C CA A ARG A 1 282 ? 94.096 69.557 23.194 0.55 33.90 333 ARG A CA 1
ATOM 2277 C CA B ARG A 1 282 ? 94.101 69.552 23.177 0.45 34.03 333 ARG A CA 1
ATOM 2278 C C . ARG A 1 282 ? 95.574 69.669 23.560 1.00 29.91 333 ARG A C 1
ATOM 2279 O O . ARG A 1 282 ? 96.356 70.317 22.854 1.00 31.55 333 ARG A O 1
ATOM 2294 N N . LEU A 1 283 ? 95.972 69.052 24.670 1.00 29.67 334 LEU A N 1
ATOM 2295 C CA . LEU A 1 283 ? 97.372 69.127 25.094 1.00 30.39 334 LEU A CA 1
ATOM 2296 C C . LEU A 1 283 ? 98.277 68.288 24.191 1.00 32.20 334 LEU A C 1
ATOM 2297 O O . LEU A 1 283 ? 99.343 68.752 23.766 1.00 29.08 334 LEU A O 1
ATOM 2302 N N . VAL A 1 284 ? 97.881 67.041 23.893 1.00 27.88 335 VAL A N 1
ATOM 2303 C CA . VAL A 1 284 ? 98.734 66.197 23.053 1.00 28.69 335 VAL A CA 1
ATOM 2304 C C . VAL A 1 284 ? 98.928 66.842 21.691 1.00 29.23 335 VAL A C 1
ATOM 2305 O O . VAL A 1 284 ? 100.038 66.837 21.134 1.00 29.27 335 VAL A O 1
ATOM 2309 N N . SER A 1 285 ? 97.871 67.475 21.169 1.00 30.13 336 SER A N 1
ATOM 2310 C CA . SER A 1 285 ? 97.860 67.934 19.787 1.00 24.82 336 SER A CA 1
ATOM 2311 C C . SER A 1 285 ? 98.856 69.042 19.499 1.00 29.50 336 SER A C 1
ATOM 2312 O O . SER A 1 285 ? 99.189 69.254 18.329 1.00 31.09 336 SER A O 1
ATOM 2315 N N . ASN A 1 286 ? 99.322 69.783 20.504 1.00 28.06 337 ASN A N 1
ATOM 2316 C CA . ASN A 1 286 ? 100.339 70.803 20.233 1.00 33.59 337 ASN A CA 1
ATOM 2317 C C . ASN A 1 286 ? 101.672 70.524 20.931 1.00 35.12 337 ASN A C 1
ATOM 2318 O O . ASN A 1 286 ? 102.536 71.403 20.963 1.00 34.19 337 ASN A O 1
ATOM 2323 N N . ALA A 1 287 ? 101.862 69.329 21.478 1.00 26.90 338 ALA A N 1
ATOM 2324 C CA . ALA A 1 287 ? 103.081 69.002 22.206 1.00 29.62 338 ALA A CA 1
ATOM 2325 C C . ALA A 1 287 ? 104.245 68.724 21.260 1.00 35.81 338 ALA A C 1
ATOM 2326 O O . ALA A 1 287 ? 104.073 68.129 20.191 1.00 28.52 338 ALA A O 1
ATOM 2328 N N . SER A 1 288 ? 105.447 69.153 21.671 1.00 32.44 339 SER A N 1
ATOM 2329 C CA . SER A 1 288 ? 106.664 68.910 20.907 1.00 26.87 339 SER A CA 1
ATOM 2330 C C . SER A 1 288 ? 107.327 67.606 21.317 1.00 29.25 339 SER A C 1
ATOM 2331 O O . SER A 1 288 ? 108.042 66.992 20.515 1.00 27.96 339 SER A O 1
ATOM 2334 N N . MET A 1 289 ? 107.028 67.126 22.517 1.00 23.89 340 MET A N 1
ATOM 2335 C CA . MET A 1 289 ? 107.570 65.874 23.001 1.00 25.61 340 MET A CA 1
ATOM 2336 C C . MET A 1 289 ? 106.540 65.271 23.934 1.00 24.59 340 MET A C 1
ATOM 2337 O O . MET A 1 289 ? 105.932 65.992 24.735 1.00 24.80 340 MET A O 1
ATOM 2342 N N . LEU A 1 290 ? 106.367 63.957 23.841 1.00 24.70 341 LEU A N 1
ATOM 2343 C CA . LEU A 1 290 ? 105.447 63.215 24.695 1.00 23.56 341 LEU A CA 1
ATOM 2344 C C . LEU A 1 290 ? 106.246 62.166 25.455 1.00 22.85 341 LEU A C 1
ATOM 2345 O O . LEU A 1 290 ? 106.835 61.267 24.846 1.00 23.97 341 LEU A O 1
ATOM 2350 N N . VAL A 1 291 ? 106.263 62.268 26.782 1.00 20.42 342 VAL A N 1
ATOM 2351 C CA . VAL A 1 291 ? 107.019 61.362 27.633 1.00 20.43 342 VAL A CA 1
ATOM 2352 C C . VAL A 1 291 ? 106.016 60.570 28.457 1.00 20.32 342 VAL A C 1
ATOM 2353 O O . VAL A 1 291 ? 105.119 61.157 29.077 1.00 24.00 342 VAL A O 1
ATOM 2357 N N . SER A 1 292 ? 106.172 59.245 28.488 1.00 21.09 343 SER A N 1
ATOM 2358 C CA . SER A 1 292 ? 105.202 58.458 29.240 1.00 21.55 343 SER A CA 1
ATOM 2359 C C . SER A 1 292 ? 105.752 57.063 29.498 1.00 20.05 343 SER A C 1
ATOM 2360 O O . SER A 1 292 ? 106.501 56.511 28.685 1.00 25.07 343 SER A O 1
ATOM 2363 N N . MET A 1 293 ? 105.391 56.503 30.648 1.00 20.17 344 MET A N 1
ATOM 2364 C CA . MET A 1 293 ? 105.550 55.074 30.840 1.00 19.41 344 MET A CA 1
ATOM 2365 C C . MET A 1 293 ? 104.770 54.334 29.761 1.00 24.80 344 MET A C 1
ATOM 2366 O O . MET A 1 293 ? 103.714 54.785 29.318 1.00 24.06 344 MET A O 1
ATOM 2371 N N . HIS A 1 294 ? 105.299 53.189 29.348 1.00 22.16 345 HIS A N 1
ATOM 2372 C CA . HIS A 1 294 ? 104.556 52.291 28.474 1.00 28.38 345 HIS A CA 1
ATOM 2373 C C . HIS A 1 294 ? 103.164 52.047 29.041 1.00 29.58 345 HIS A C 1
ATOM 2374 O O . HIS A 1 294 ? 103.003 51.772 30.233 1.00 27.14 345 HIS A O 1
ATOM 2381 N N . GLY A 1 295 ? 102.156 52.164 28.193 1.00 26.63 346 GLY A N 1
ATOM 2382 C CA . GLY A 1 295 ? 100.791 52.011 28.653 1.00 28.12 346 GLY A CA 1
ATOM 2383 C C . GLY A 1 295 ? 99.825 52.602 27.659 1.00 28.45 346 GLY A C 1
ATOM 2384 O O . GLY A 1 295 ? 100.208 53.293 26.710 1.00 21.62 346 GLY A O 1
ATOM 2385 N N . ALA A 1 296 ? 98.540 52.332 27.911 1.00 27.25 347 ALA A N 1
ATOM 2386 C CA . ALA A 1 296 ? 97.516 52.595 26.902 1.00 24.56 347 ALA A CA 1
ATOM 2387 C C . ALA A 1 296 ? 97.382 54.078 26.595 1.00 29.36 347 ALA A C 1
ATOM 2388 O O . ALA A 1 296 ? 96.966 54.449 25.488 1.00 24.43 347 ALA A O 1
ATOM 2390 N N . GLN A 1 297 ? 97.731 54.949 27.545 1.00 24.78 348 GLN A N 1
ATOM 2391 C CA . GLN A 1 297 ? 97.631 56.378 27.276 1.00 22.32 348 GLN A CA 1
ATOM 2392 C C . GLN A 1 297 ? 98.516 56.813 26.104 1.00 21.11 348 GLN A C 1
ATOM 2393 O O . GLN A 1 297 ? 98.248 57.848 25.484 1.00 23.93 348 GLN A O 1
ATOM 2399 N N . LEU A 1 298 ? 99.553 56.049 25.770 1.00 19.65 349 LEU A N 1
ATOM 2400 C CA . LEU A 1 298 ? 100.406 56.432 24.639 1.00 22.08 349 LEU A CA 1
ATOM 2401 C C . LEU A 1 298 ? 99.747 56.235 23.271 1.00 32.00 349 LEU A C 1
ATOM 2402 O O . LEU A 1 298 ? 100.330 56.652 22.260 1.00 24.00 349 LEU A O 1
ATOM 2407 N N . VAL A 1 299 ? 98.558 55.626 23.184 1.00 25.69 350 VAL A N 1
ATOM 2408 C CA . VAL A 1 299 ? 97.895 55.607 21.874 1.00 24.60 350 VAL A CA 1
ATOM 2409 C C . VAL A 1 299 ? 97.515 57.009 21.451 1.00 28.16 350 VAL A C 1
ATOM 2410 O O . VAL A 1 299 ? 97.309 57.260 20.250 1.00 25.64 350 VAL A O 1
ATOM 2414 N N . THR A 1 300 ? 97.522 57.965 22.395 1.00 22.27 351 THR A N 1
ATOM 2415 C CA . THR A 1 300 ? 97.286 59.349 22.021 1.00 18.93 351 THR A CA 1
ATOM 2416 C C . THR A 1 300 ? 98.423 59.912 21.180 1.00 23.06 351 THR A C 1
ATOM 2417 O O . THR A 1 300 ? 98.287 61.019 20.652 1.00 23.97 351 THR A O 1
ATOM 2421 N N . THR A 1 301 ? 99.512 59.156 21.014 1.00 26.93 352 THR A N 1
ATOM 2422 C CA . THR A 1 301 ? 100.538 59.487 20.020 1.00 25.29 352 THR A CA 1
ATOM 2423 C C . THR A 1 301 ? 99.948 59.857 18.670 1.00 25.71 352 THR A C 1
ATOM 2424 O O . THR A 1 301 ? 100.479 60.736 17.967 1.00 24.56 352 THR A O 1
ATOM 2428 N N . LEU A 1 302 ? 98.834 59.229 18.290 1.00 24.95 353 LEU A N 1
ATOM 2429 C CA . LEU A 1 302 ? 98.269 59.524 16.981 1.00 24.04 353 LEU A CA 1
ATOM 2430 C C . LEU A 1 302 ? 97.738 60.944 16.856 1.00 30.03 353 LEU A C 1
ATOM 2431 O O . LEU A 1 302 ? 97.470 61.369 15.726 1.00 28.83 353 LEU A O 1
ATOM 2436 N N . PHE A 1 303 ? 97.611 61.699 17.955 1.00 21.99 354 PHE A N 1
ATOM 2437 C CA . PHE A 1 303 ? 97.204 63.106 17.881 1.00 24.76 354 PHE A CA 1
ATOM 2438 C C . PHE A 1 303 ? 98.380 64.099 17.814 1.00 31.31 354 PHE A C 1
ATOM 2439 O O . PHE A 1 303 ? 98.138 65.305 17.674 1.00 30.32 354 PHE A O 1
ATOM 2447 N N . LEU A 1 304 ? 99.634 63.637 17.935 1.00 27.21 355 LEU A N 1
ATOM 2448 C CA . LEU A 1 304 ? 100.794 64.536 17.972 1.00 29.39 355 LEU A CA 1
ATOM 2449 C C . LEU A 1 304 ? 100.969 65.297 16.661 1.00 35.20 355 LEU A C 1
ATOM 2450 O O . LEU A 1 304 ? 100.604 64.798 15.593 1.00 29.85 355 LEU A O 1
ATOM 2455 N N . PRO A 1 305 ? 101.539 66.505 16.713 1.00 35.76 356 PRO A N 1
ATOM 2456 C CA . PRO A 1 305 ? 101.837 67.232 15.474 1.00 30.22 356 PRO A CA 1
ATOM 2457 C C . PRO A 1 305 ? 103.070 66.666 14.788 1.00 34.36 356 PRO A C 1
ATOM 2458 O O . PRO A 1 305 ? 103.936 66.035 15.403 1.00 25.23 356 PRO A O 1
ATOM 2462 N N . ARG A 1 306 ? 103.161 66.926 13.492 1.00 27.52 357 ARG A N 1
ATOM 2463 C CA . ARG A 1 306 ? 104.332 66.472 12.756 1.00 31.89 357 ARG A CA 1
ATOM 2464 C C . ARG A 1 306 ? 105.597 67.101 13.330 1.00 30.41 357 ARG A C 1
ATOM 2465 O O . ARG A 1 306 ? 105.609 68.273 13.719 1.00 31.44 357 ARG A O 1
ATOM 2473 N N . GLY A 1 307 ? 106.651 66.297 13.429 1.00 32.26 358 GLY A N 1
ATOM 2474 C CA . GLY A 1 307 ? 107.905 66.759 13.985 1.00 30.43 358 GLY A CA 1
ATOM 2475 C C . GLY A 1 307 ? 108.098 66.502 15.463 1.00 36.84 358 GLY A C 1
ATOM 2476 O O . GLY A 1 307 ? 109.197 66.764 15.975 1.00 28.92 358 GLY A O 1
ATOM 2477 N N . ALA A 1 308 ? 107.084 65.990 16.166 1.00 26.91 359 ALA A N 1
ATOM 2478 C CA . ALA A 1 308 ? 107.218 65.747 17.596 1.00 29.00 359 ALA A CA 1
ATOM 2479 C C . ALA A 1 308 ? 107.993 64.454 17.874 1.00 26.12 359 ALA A C 1
ATOM 2480 O O . ALA A 1 308 ? 108.233 63.627 16.989 1.00 29.80 359 ALA A O 1
ATOM 2482 N N . THR A 1 309 ? 108.367 64.279 19.143 1.00 24.43 360 THR A N 1
ATOM 2483 C CA . THR A 1 309 ? 109.150 63.141 19.610 1.00 23.93 360 THR A CA 1
ATOM 2484 C C . THR A 1 309 ? 108.374 62.409 20.696 1.00 22.99 360 THR A C 1
ATOM 2485 O O . THR A 1 309 ? 107.833 63.046 21.606 1.00 26.40 360 THR A O 1
ATOM 2489 N N . VAL A 1 310 ? 108.299 61.084 20.585 1.00 18.95 361 VAL A N 1
ATOM 2490 C CA . VAL A 1 310 ? 107.714 60.225 21.607 1.00 21.65 361 VAL A CA 1
ATOM 2491 C C . VAL A 1 310 ? 108.845 59.590 22.393 1.00 25.80 361 VAL A C 1
ATOM 2492 O O . VAL A 1 310 ? 109.746 58.983 21.803 1.00 24.80 361 VAL A O 1
ATOM 2496 N N . VAL A 1 311 ? 108.784 59.696 23.718 1.00 20.13 362 VAL A N 1
ATOM 2497 C CA . VAL A 1 311 ? 109.771 59.092 24.600 1.00 20.77 362 VAL A CA 1
ATOM 2498 C C . VAL A 1 311 ? 109.012 58.127 25.495 1.00 25.59 362 VAL A C 1
ATOM 2499 O O . VAL A 1 311 ? 108.276 58.559 26.390 1.00 22.67 362 VAL A O 1
ATOM 2503 N N . GLU A 1 312 ? 109.209 56.830 25.291 1.00 22.33 363 GLU A N 1
ATOM 2504 C CA . GLU A 1 312 ? 108.476 55.805 26.021 1.00 19.28 363 GLU A CA 1
ATOM 2505 C C . GLU A 1 312 ? 109.401 55.167 27.046 1.00 20.82 363 GLU A C 1
ATOM 2506 O O . GLU A 1 312 ? 110.487 54.699 26.692 1.00 21.28 363 GLU A O 1
ATOM 2512 N N . LEU A 1 313 ? 108.968 55.154 28.316 1.00 17.95 364 LEU A N 1
ATOM 2513 C CA . LEU A 1 313 ? 109.739 54.603 29.424 1.00 19.79 364 LEU A CA 1
ATOM 2514 C C . LEU A 1 313 ? 109.260 53.195 29.766 1.00 22.55 364 LEU A C 1
ATOM 2515 O O . LEU A 1 313 ? 108.050 52.943 29.827 1.00 23.13 364 LEU A O 1
ATOM 2520 N N . PHE A 1 314 ? 110.214 52.295 30.026 1.00 17.99 365 PHE A N 1
ATOM 2521 C CA . PHE A 1 314 ? 109.953 50.902 30.329 1.00 21.39 365 PHE A CA 1
ATOM 2522 C C . PHE A 1 314 ? 110.506 50.529 31.694 1.00 24.46 365 PHE A C 1
ATOM 2523 O O . PHE A 1 314 ? 111.681 50.805 31.986 1.00 22.93 365 PHE A O 1
ATOM 2531 N N . PRO A 1 315 ? 109.718 49.884 32.546 1.00 24.90 366 PRO A N 1
ATOM 2532 C CA . PRO A 1 315 ? 110.237 49.508 33.864 1.00 22.78 366 PRO A CA 1
ATOM 2533 C C . PRO A 1 315 ? 111.269 48.396 33.762 1.00 24.60 366 PRO A C 1
ATOM 2534 O O . PRO A 1 315 ? 111.488 47.768 32.724 1.00 24.17 366 PRO A O 1
ATOM 2538 N N . TYR A 1 316 ? 111.875 48.133 34.911 1.00 20.16 367 TYR A N 1
ATOM 2539 C CA . TYR A 1 316 ? 112.909 47.119 35.031 1.00 25.25 367 TYR A CA 1
ATOM 2540 C C . TYR A 1 316 ? 112.437 45.763 34.507 1.00 25.68 367 TYR A C 1
ATOM 2541 O O . TYR A 1 316 ? 111.302 45.344 34.751 1.00 26.47 367 TYR A O 1
ATOM 2550 N N . ALA A 1 317 ? 113.322 45.092 33.768 1.00 26.06 368 ALA A N 1
ATOM 2551 C CA . ALA A 1 317 ? 113.167 43.759 33.186 1.00 33.69 368 ALA A CA 1
ATOM 2552 C C . ALA A 1 317 ? 112.246 43.721 31.970 1.00 30.97 368 ALA A C 1
ATOM 2553 O O . ALA A 1 317 ? 112.020 42.637 31.434 1.00 34.42 368 ALA A O 1
ATOM 2555 N N . VAL A 1 318 ? 111.729 44.854 31.499 1.00 29.35 369 VAL A N 1
ATOM 2556 C CA . VAL A 1 318 ? 110.813 44.887 30.364 1.00 23.47 369 VAL A CA 1
ATOM 2557 C C . VAL A 1 318 ? 111.565 45.375 29.135 1.00 36.69 369 VAL A C 1
ATOM 2558 O O . VAL A 1 318 ? 111.990 46.535 29.086 1.00 29.66 369 VAL A O 1
ATOM 2562 N N . ASN A 1 319 ? 111.701 44.509 28.133 1.00 28.05 370 ASN A N 1
ATOM 2563 C CA . ASN A 1 319 ? 112.468 44.846 26.939 1.00 23.32 370 ASN A CA 1
ATOM 2564 C C . ASN A 1 319 ? 111.596 45.635 25.966 1.00 28.99 370 ASN A C 1
ATOM 2565 O O . ASN A 1 319 ? 110.572 45.113 25.503 1.00 24.28 370 ASN A O 1
ATOM 2570 N N . PRO A 1 320 ? 111.962 46.877 25.624 1.00 27.11 371 PRO A N 1
ATOM 2571 C CA . PRO A 1 320 ? 111.133 47.667 24.695 1.00 23.81 371 PRO A CA 1
ATOM 2572 C C . PRO A 1 320 ? 110.898 46.997 23.368 1.00 28.99 371 PRO A C 1
ATOM 2573 O O . PRO A 1 320 ? 109.859 47.253 22.746 1.00 26.68 371 PRO A O 1
ATOM 2577 N N . ASP A 1 321 ? 111.847 46.187 22.890 1.00 25.71 372 ASP A N 1
ATOM 2578 C CA . ASP A 1 321 ? 111.669 45.556 21.586 1.00 26.90 372 ASP A CA 1
ATOM 2579 C C . ASP A 1 321 ? 110.594 44.481 21.589 1.00 28.78 372 ASP A C 1
ATOM 2580 O O . ASP A 1 321 ? 110.204 44.032 20.510 1.00 30.60 372 ASP A O 1
ATOM 2585 N N . HIS A 1 322 ? 110.100 44.064 22.762 1.00 30.62 373 HIS A N 1
ATOM 2586 C CA . HIS A 1 322 ? 109.022 43.082 22.831 1.00 31.68 373 HIS A CA 1
ATOM 2587 C C . HIS A 1 322 ? 107.642 43.716 22.879 1.00 35.73 373 HIS A C 1
ATOM 2588 O O . HIS A 1 322 ? 106.646 43.001 22.745 1.00 28.17 373 HIS A O 1
ATOM 2595 N N . TYR A 1 323 ? 107.550 45.032 23.090 1.00 25.87 374 TYR A N 1
ATOM 2596 C CA . TYR A 1 323 ? 106.266 45.677 23.354 1.00 26.15 374 TYR A CA 1
ATOM 2597 C C . TYR A 1 323 ? 106.235 46.970 22.553 1.00 28.98 374 TYR A C 1
ATOM 2598 O O . TYR A 1 323 ? 106.439 48.062 23.087 1.00 23.44 374 TYR A O 1
ATOM 2607 N N . THR A 1 324 ? 105.923 46.836 21.257 1.00 23.05 375 THR A N 1
ATOM 2608 C CA . THR A 1 324 ? 106.113 47.925 20.315 1.00 18.32 375 THR A CA 1
ATOM 2609 C C . THR A 1 324 ? 104.839 48.495 19.696 1.00 16.41 375 THR A C 1
ATOM 2610 O O . THR A 1 324 ? 104.916 49.008 18.572 1.00 22.64 375 THR A O 1
ATOM 2614 N N . PRO A 1 325 ? 103.665 48.467 20.351 1.00 21.40 376 PRO A N 1
ATOM 2615 C CA . PRO A 1 325 ? 102.496 49.075 19.687 1.00 20.28 376 PRO A CA 1
ATOM 2616 C C . PRO A 1 325 ? 102.652 50.572 19.458 1.00 23.83 376 PRO A C 1
ATOM 2617 O O . PRO A 1 325 ? 102.192 51.080 18.426 1.00 26.09 376 PRO A O 1
ATOM 2621 N N . TYR A 1 326 ? 103.287 51.300 20.391 1.00 24.07 377 TYR A N 1
ATOM 2622 C CA . TYR A 1 326 ? 103.460 52.748 20.244 1.00 21.12 377 TYR A CA 1
ATOM 2623 C C . TYR A 1 326 ? 104.717 53.082 19.459 1.00 21.83 377 TYR A C 1
ATOM 2624 O O . TYR A 1 326 ? 104.725 54.071 18.719 1.00 24.86 377 TYR A O 1
ATOM 2633 N N . LYS A 1 327 ? 105.764 52.258 19.568 1.00 21.33 378 LYS A N 1
ATOM 2634 C CA . LYS A 1 327 ? 106.867 52.368 18.619 1.00 24.51 378 LYS A CA 1
ATOM 2635 C C . LYS A 1 327 ? 106.368 52.225 17.185 1.00 26.95 378 LYS A C 1
ATOM 2636 O O . LYS A 1 327 ? 106.681 53.052 16.320 1.00 23.56 378 LYS A O 1
ATOM 2642 N N . THR A 1 328 ? 105.599 51.157 16.918 1.00 22.26 379 THR A N 1
ATOM 2643 C CA . THR A 1 328 ? 105.114 50.889 15.562 1.00 23.35 379 THR A CA 1
ATOM 2644 C C . THR A 1 328 ? 104.261 52.036 15.057 1.00 25.73 379 THR A C 1
ATOM 2645 O O . THR A 1 328 ? 104.415 52.488 13.917 1.00 24.92 379 THR A O 1
ATOM 2649 N N . LEU A 1 329 ? 103.346 52.524 15.903 1.00 23.47 380 LEU A N 1
ATOM 2650 C CA . LEU A 1 329 ? 102.511 53.666 15.526 1.00 25.14 380 LEU A CA 1
ATOM 2651 C C . LEU A 1 329 ? 103.361 54.892 15.230 1.00 25.59 380 LEU A C 1
ATOM 2652 O O . LEU A 1 329 ? 103.178 55.559 14.201 1.00 27.24 380 LEU A O 1
ATOM 2657 N N . ALA A 1 330 ? 104.278 55.226 16.150 1.00 25.70 381 ALA A N 1
ATOM 2658 C CA . ALA A 1 330 ? 105.060 56.446 15.983 1.00 25.92 381 ALA A CA 1
ATOM 2659 C C . ALA A 1 330 ? 105.890 56.409 14.710 1.00 25.65 381 ALA A C 1
ATOM 2660 O O . ALA A 1 330 ? 106.110 57.451 14.081 1.00 28.73 381 ALA A O 1
ATOM 2662 N N . MET A 1 331 ? 106.354 55.231 14.311 1.00 30.61 382 MET A N 1
ATOM 2663 C CA A MET A 1 331 ? 107.277 55.123 13.189 0.40 29.80 382 MET A CA 1
ATOM 2664 C CA B MET A 1 331 ? 107.281 55.090 13.197 0.60 29.47 382 MET A CA 1
ATOM 2665 C C . MET A 1 331 ? 106.592 54.760 11.875 1.00 32.01 382 MET A C 1
ATOM 2666 O O . MET A 1 331 ? 107.279 54.424 10.908 1.00 28.14 382 MET A O 1
ATOM 2675 N N . LEU A 1 332 ? 105.257 54.839 11.803 1.00 25.61 383 LEU A N 1
ATOM 2676 C CA . LEU A 1 332 ? 104.603 54.537 10.531 1.00 28.93 383 LEU A CA 1
ATOM 2677 C C . LEU A 1 332 ? 105.060 55.541 9.476 1.00 32.19 383 LEU A C 1
ATOM 2678 O O . LEU A 1 332 ? 105.309 56.713 9.789 1.00 29.57 383 LEU A O 1
ATOM 2683 N N . PRO A 1 333 ? 105.184 55.115 8.222 1.00 36.03 384 PRO A N 1
ATOM 2684 C CA . PRO A 1 333 ? 105.535 56.066 7.163 1.00 37.05 384 PRO A CA 1
ATOM 2685 C C . PRO A 1 333 ? 104.552 57.224 7.139 1.00 36.63 384 PRO A C 1
ATOM 2686 O O . PRO A 1 333 ? 103.340 57.039 7.274 1.00 32.78 384 PRO A O 1
ATOM 2690 N N . GLY A 1 334 ? 105.090 58.438 7.027 1.00 33.89 385 GLY A N 1
ATOM 2691 C CA . GLY A 1 334 ? 104.272 59.631 6.989 1.00 30.29 385 GLY A CA 1
ATOM 2692 C C . GLY A 1 334 ? 103.850 60.186 8.337 1.00 32.16 385 GLY A C 1
ATOM 2693 O O . GLY A 1 334 ? 103.278 61.282 8.377 1.00 36.67 385 GLY A O 1
ATOM 2694 N N . MET A 1 335 ? 104.094 59.478 9.446 1.00 28.77 386 MET A N 1
ATOM 2695 C CA . MET A 1 335 ? 103.774 60.067 10.752 1.00 28.37 386 MET A CA 1
ATOM 2696 C C . MET A 1 335 ? 104.690 61.242 11.080 1.00 35.11 386 MET A C 1
ATOM 2697 O O . MET A 1 335 ? 104.272 62.171 11.787 1.00 32.11 386 MET A O 1
ATOM 2702 N N . ASP A 1 336 ? 105.930 61.218 10.575 1.00 28.84 387 ASP A N 1
ATOM 2703 C CA . ASP A 1 336 ? 106.930 62.264 10.822 1.00 27.80 387 ASP A CA 1
ATOM 2704 C C . ASP A 1 336 ? 107.127 62.542 12.318 1.00 28.05 387 ASP A C 1
ATOM 2705 O O . ASP A 1 336 ? 107.179 63.691 12.763 1.00 29.84 387 ASP A O 1
ATOM 2710 N N . LEU A 1 337 ? 107.217 61.471 13.094 1.00 26.20 388 LEU A N 1
ATOM 2711 C CA . LEU A 1 337 ? 107.584 61.519 14.497 1.00 25.45 388 LEU A CA 1
ATOM 2712 C C . LEU A 1 337 ? 108.924 60.829 14.696 1.00 33.16 388 LEU A C 1
ATOM 2713 O O . LEU A 1 337 ? 109.321 59.957 13.918 1.00 30.20 388 LEU A O 1
ATOM 2718 N N . GLN A 1 338 ? 109.604 61.209 15.773 1.00 20.51 389 GLN A N 1
ATOM 2719 C CA . GLN A 1 338 ? 110.740 60.458 16.264 1.00 22.95 389 GLN A CA 1
ATOM 2720 C C . GLN A 1 338 ? 110.301 59.653 17.484 1.00 26.99 389 GLN A C 1
ATOM 2721 O O . GLN A 1 338 ? 109.357 60.021 18.186 1.00 31.27 389 GLN A O 1
ATOM 2727 N N . TYR A 1 339 ? 110.955 58.523 17.696 1.00 26.13 390 TYR A N 1
ATOM 2728 C CA . TYR A 1 339 ? 110.606 57.614 18.775 1.00 19.25 390 TYR A CA 1
ATOM 2729 C C . TYR A 1 339 ? 111.870 57.273 19.540 1.00 23.20 390 TYR A C 1
ATOM 2730 O O . TYR A 1 339 ? 112.873 56.905 18.929 1.00 24.08 390 TYR A O 1
ATOM 2739 N N . VAL A 1 340 ? 111.823 57.413 20.864 1.00 20.50 391 VAL A N 1
ATOM 2740 C CA . VAL A 1 340 ? 112.906 57.053 21.768 1.00 19.16 391 VAL A CA 1
ATOM 2741 C C . VAL A 1 340 ? 112.330 56.103 22.809 1.00 22.28 391 VAL A C 1
ATOM 2742 O O . VAL A 1 340 ? 111.384 56.466 23.512 1.00 23.21 391 VAL A O 1
ATOM 2746 N N . ALA A 1 341 ? 112.928 54.926 22.962 1.00 18.74 392 ALA A N 1
ATOM 2747 C CA . ALA A 1 341 ? 112.606 54.062 24.095 1.00 23.12 392 ALA A CA 1
ATOM 2748 C C . ALA A 1 341 ? 113.716 54.167 25.128 1.00 24.39 392 ALA A C 1
ATOM 2749 O O . ALA A 1 341 ? 114.897 54.158 24.774 1.00 20.57 392 ALA A O 1
ATOM 2751 N N . TRP A 1 342 ? 113.342 54.250 26.405 1.00 19.47 393 TRP A N 1
ATOM 2752 C CA . TRP A 1 342 ? 114.309 54.224 27.494 1.00 17.34 393 TRP A CA 1
ATOM 2753 C C . TRP A 1 342 ? 113.901 53.154 28.495 1.00 20.80 393 TRP A C 1
ATOM 2754 O O . TRP A 1 342 ? 112.717 53.005 28.790 1.00 24.34 393 TRP A O 1
ATOM 2765 N N . ARG A 1 343 ? 114.887 52.440 29.045 1.00 18.36 394 ARG A N 1
ATOM 2766 C CA . ARG A 1 343 ? 114.662 51.327 29.970 1.00 22.32 394 ARG A CA 1
ATOM 2767 C C . ARG A 1 343 ? 115.318 51.603 31.304 1.00 27.83 394 ARG A C 1
ATOM 2768 O O . ARG A 1 343 ? 116.453 52.085 31.355 1.00 21.66 394 ARG A O 1
ATOM 2776 N N . ASN A 1 344 ? 114.636 51.209 32.374 1.00 20.96 395 ASN A N 1
ATOM 2777 C CA . ASN A 1 344 ? 115.262 51.112 33.682 1.00 22.80 395 ASN A CA 1
ATOM 2778 C C . ASN A 1 344 ? 115.966 49.767 33.801 1.00 27.01 395 ASN A C 1
ATOM 2779 O O . ASN A 1 344 ? 115.311 48.720 33.737 1.00 25.14 395 ASN A O 1
ATOM 2784 N N . MET A 1 345 ? 117.297 49.787 33.946 1.00 21.75 396 MET A N 1
ATOM 2785 C CA . MET A 1 345 ? 118.071 48.573 34.181 1.00 20.73 396 MET A CA 1
ATOM 2786 C C . MET A 1 345 ? 118.525 48.455 35.624 1.00 23.13 396 MET A C 1
ATOM 2787 O O . MET A 1 345 ? 119.281 47.538 35.944 1.00 26.42 396 MET A O 1
ATOM 2792 N N . MET A 1 346 ? 118.098 49.366 36.501 1.00 19.70 397 MET A N 1
ATOM 2793 C CA . MET A 1 346 ? 118.637 49.408 37.858 1.00 20.36 397 MET A CA 1
ATOM 2794 C C . MET A 1 346 ? 117.612 48.875 38.852 1.00 27.67 397 MET A C 1
ATOM 2795 O O . MET A 1 346 ? 116.600 49.549 39.115 1.00 22.12 397 MET A O 1
ATOM 2800 N N . PRO A 1 347 ? 117.809 47.678 39.408 1.00 27.51 398 PRO A N 1
ATOM 2801 C CA . PRO A 1 347 ? 116.819 47.157 40.362 1.00 27.66 398 PRO A CA 1
ATOM 2802 C C . PRO A 1 347 ? 116.640 48.044 41.576 1.00 33.54 398 PRO A C 1
ATOM 2803 O O . PRO A 1 347 ? 115.562 48.030 42.180 1.00 26.93 398 PRO A O 1
ATOM 2807 N N . GLU A 1 348 ? 117.647 48.843 41.944 1.00 25.03 399 GLU A N 1
ATOM 2808 C CA . GLU A 1 348 ? 117.457 49.777 43.049 1.00 28.23 399 GLU A CA 1
ATOM 2809 C C . GLU A 1 348 ? 116.451 50.872 42.718 1.00 30.12 399 GLU A C 1
ATOM 2810 O O . GLU A 1 348 ? 115.926 51.497 43.635 1.00 27.26 399 GLU A O 1
ATOM 2816 N N . ASN A 1 349 ? 116.138 51.103 41.448 1.00 22.00 400 ASN A N 1
ATOM 2817 C CA . ASN A 1 349 ? 115.209 52.154 41.047 1.00 25.70 400 ASN A CA 1
ATOM 2818 C C . ASN A 1 349 ? 113.811 51.622 40.723 1.00 26.02 400 ASN A C 1
ATOM 2819 O O . ASN A 1 349 ? 113.002 52.357 40.150 1.00 28.98 400 ASN A O 1
ATOM 2824 N N . THR A 1 350 ? 113.520 50.361 41.054 1.00 26.10 401 THR A N 1
ATOM 2825 C CA . THR A 1 350 ? 112.215 49.761 40.794 1.00 31.42 401 THR A CA 1
ATOM 2826 C C . THR A 1 350 ? 111.549 49.413 42.119 1.00 33.96 401 THR A C 1
ATOM 2827 O O . THR A 1 350 ? 112.219 49.091 43.102 1.00 27.55 401 THR A O 1
ATOM 2831 N N . VAL A 1 351 ? 110.226 49.534 42.158 1.00 30.79 402 VAL A N 1
ATOM 2832 C CA . VAL A 1 351 ? 109.449 49.075 43.298 1.00 32.19 402 VAL A CA 1
ATOM 2833 C C . VAL A 1 351 ? 108.444 48.070 42.769 1.00 35.17 402 VAL A C 1
ATOM 2834 O O . VAL A 1 351 ? 107.638 48.393 41.888 1.00 25.35 402 VAL A O 1
ATOM 2838 N N . THR A 1 352 ? 108.510 46.858 43.280 1.00 32.04 403 THR A N 1
ATOM 2839 C CA . THR A 1 352 ? 107.565 45.822 42.901 1.00 37.54 403 THR A CA 1
ATOM 2840 C C . THR A 1 352 ? 106.381 45.822 43.865 1.00 46.55 403 THR A C 1
ATOM 2841 O O . THR A 1 352 ? 106.400 46.472 44.919 1.00 35.26 403 THR A O 1
ATOM 2845 N N . HIS A 1 353 ? 105.330 45.092 43.486 1.00 42.58 404 HIS A N 1
ATOM 2846 C CA . HIS A 1 353 ? 104.101 45.007 44.277 1.00 40.32 404 HIS A CA 1
ATOM 2847 C C . HIS A 1 353 ? 103.608 43.566 44.262 1.00 43.74 404 HIS A C 1
ATOM 2848 O O . HIS A 1 353 ? 102.553 43.254 43.699 1.00 45.94 404 HIS A O 1
ATOM 2855 N N . PRO A 1 354 ? 104.352 42.654 44.896 1.00 40.88 405 PRO A N 1
ATOM 2856 C CA . PRO A 1 354 ? 104.037 41.219 44.771 1.00 46.55 405 PRO A CA 1
ATOM 2857 C C . PRO A 1 354 ? 102.738 40.800 45.452 1.00 54.11 405 PRO A C 1
ATOM 2858 O O . PRO A 1 354 ? 102.322 39.649 45.272 1.00 51.44 405 PRO A O 1
ATOM 2862 N N . GLU A 1 355 ? 102.076 41.697 46.186 1.00 50.49 406 GLU A N 1
ATOM 2863 C CA . GLU A 1 355 ? 100.918 41.368 47.011 1.00 62.93 406 GLU A CA 1
ATOM 2864 C C . GLU A 1 355 ? 99.614 41.921 46.448 1.00 69.87 406 GLU A C 1
ATOM 2865 O O . GLU A 1 355 ? 98.598 41.950 47.157 1.00 67.81 406 GLU A O 1
ATOM 2871 N N . ARG A 1 356 ? 99.612 42.373 45.207 1.00 65.88 407 ARG A N 1
ATOM 2872 C CA . ARG A 1 356 ? 98.407 42.909 44.595 1.00 62.76 407 ARG A CA 1
ATOM 2873 C C . ARG A 1 356 ? 97.594 41.782 43.972 1.00 50.73 407 ARG A C 1
ATOM 2874 O O . ARG A 1 356 ? 98.068 40.647 43.842 1.00 45.28 407 ARG A O 1
ATOM 2882 N N . PRO A 1 357 ? 96.342 42.045 43.602 1.00 47.36 408 PRO A N 1
ATOM 2883 C CA . PRO A 1 357 ? 95.589 41.053 42.823 1.00 55.57 408 PRO A CA 1
ATOM 2884 C C . PRO A 1 357 ? 96.348 40.642 41.563 1.00 67.38 408 PRO A C 1
ATOM 2885 O O . PRO A 1 357 ? 96.860 41.485 40.821 1.00 68.92 408 PRO A O 1
ATOM 2889 N N . TRP A 1 358 ? 96.419 39.320 41.346 1.00 69.31 409 TRP A N 1
ATOM 2890 C CA A TRP A 1 358 ? 97.198 38.685 40.283 0.39 67.29 409 TRP A CA 1
ATOM 2891 C CA B TRP A 1 358 ? 97.142 38.650 40.263 0.61 67.33 409 TRP A CA 1
ATOM 2892 C C . TRP A 1 358 ? 97.149 39.401 38.933 1.00 62.67 409 TRP A C 1
ATOM 2893 O O . TRP A 1 358 ? 98.094 39.286 38.140 1.00 55.50 409 TRP A O 1
ATOM 2914 N N . ASP A 1 359 ? 96.069 40.122 38.653 1.00 61.99 410 ASP A N 1
ATOM 2915 C CA . ASP A 1 359 ? 95.912 40.822 37.387 1.00 71.07 410 ASP A CA 1
ATOM 2916 C C . ASP A 1 359 ? 96.398 42.261 37.448 1.00 69.26 410 ASP A C 1
ATOM 2917 O O . ASP A 1 359 ? 96.487 42.916 36.402 1.00 58.64 410 ASP A O 1
ATOM 2922 N N . GLN A 1 360 ? 96.685 42.771 38.645 1.00 65.96 411 GLN A N 1
ATOM 2923 C CA . GLN A 1 360 ? 97.317 44.067 38.805 1.00 57.57 411 GLN A CA 1
ATOM 2924 C C . GLN A 1 360 ? 98.798 43.930 39.129 1.00 51.80 411 GLN A C 1
ATOM 2925 O O . GLN A 1 360 ? 99.435 44.919 39.513 1.00 45.52 411 GLN A O 1
ATOM 2931 N N . GLY A 1 361 ? 99.356 42.729 38.971 1.00 42.24 412 GLY A N 1
ATOM 2932 C CA . GLY A 1 361 ? 100.779 42.492 39.091 1.00 41.50 412 GLY A CA 1
ATOM 2933 C C . GLY A 1 361 ? 101.183 41.464 40.131 1.00 53.01 412 GLY A C 1
ATOM 2934 O O . GLY A 1 361 ? 102.309 40.944 40.061 1.00 40.57 412 GLY A O 1
ATOM 2935 N N . GLY A 1 362 ? 100.306 41.136 41.083 1.00 51.65 413 GLY A N 1
ATOM 2936 C CA . GLY A 1 362 ? 100.720 40.324 42.217 1.00 48.85 413 GLY A CA 1
ATOM 2937 C C . GLY A 1 362 ? 101.156 38.928 41.818 1.00 54.24 413 GLY A C 1
ATOM 2938 O O . GLY A 1 362 ? 100.689 38.360 40.826 1.00 52.17 413 GLY A O 1
ATOM 2939 N N . ILE A 1 363 ? 102.070 38.368 42.620 1.00 41.89 414 ILE A N 1
ATOM 2940 C CA . ILE A 1 363 ? 102.621 37.036 42.383 1.00 47.60 414 ILE A CA 1
ATOM 2941 C C . ILE A 1 363 ? 102.478 36.149 43.620 1.00 58.90 414 ILE A C 1
ATOM 2942 O O . ILE A 1 363 ? 102.838 34.966 43.586 1.00 56.36 414 ILE A O 1
ATOM 2947 N N . THR A 1 364 ? 101.995 36.709 44.734 1.00 58.49 415 THR A N 1
ATOM 2948 C CA . THR A 1 364 ? 101.714 35.855 45.883 1.00 67.98 415 THR A CA 1
ATOM 2949 C C . THR A 1 364 ? 100.442 35.076 45.664 1.00 79.21 415 THR A C 1
ATOM 2950 O O . THR A 1 364 ? 100.211 34.088 46.368 1.00 75.23 415 THR A O 1
ATOM 2954 N N . HIS A 1 365 ? 99.633 35.514 44.692 1.00 82.98 416 HIS A N 1
ATOM 2955 C CA . HIS A 1 365 ? 98.326 34.953 44.389 1.00 77.43 416 HIS A CA 1
ATOM 2956 C C . HIS A 1 365 ? 98.375 33.436 44.466 1.00 81.26 416 HIS A C 1
ATOM 2957 O O . HIS A 1 365 ? 97.462 32.854 45.057 1.00 96.34 416 HIS A O 1
ATOM 2964 N N . LEU A 1 366 ? 99.442 32.811 43.924 1.00 68.45 417 LEU A N 1
ATOM 2965 C CA . LEU A 1 366 ? 99.815 31.416 44.184 1.00 79.32 417 LEU A CA 1
ATOM 2966 C C . LEU A 1 366 ? 101.009 30.924 43.369 1.00 74.55 417 LEU A C 1
ATOM 2967 O O . LEU A 1 366 ? 100.822 30.427 42.257 1.00 93.94 417 LEU A O 1
ATOM 2972 N N . ASP A 1 367 ? 102.228 31.004 43.905 1.00 60.08 418 ASP A N 1
ATOM 2973 C CA . ASP A 1 367 ? 103.350 30.284 43.303 1.00 71.76 418 ASP A CA 1
ATOM 2974 C C . ASP A 1 367 ? 104.330 29.849 44.385 1.00 64.30 418 ASP A C 1
ATOM 2975 O O . ASP A 1 367 ? 104.623 30.612 45.306 1.00 66.95 418 ASP A O 1
ATOM 2980 N N . ARG A 1 368 ? 104.862 28.635 44.250 1.00 73.23 419 ARG A N 1
ATOM 2981 C CA . ARG A 1 368 ? 105.845 28.137 45.210 1.00 79.69 419 ARG A CA 1
ATOM 2982 C C . ARG A 1 368 ? 107.212 28.780 44.996 1.00 78.30 419 ARG A C 1
ATOM 2983 O O . ARG A 1 368 ? 107.407 29.961 45.305 1.00 73.67 419 ARG A O 1
ATOM 2985 N N . ALA A 1 369 ? 108.169 28.001 44.481 1.00 81.32 420 ALA A N 1
ATOM 2986 C CA . ALA A 1 369 ? 109.469 28.508 44.054 1.00 65.62 420 ALA A CA 1
ATOM 2987 C C . ALA A 1 369 ? 109.409 29.179 42.691 1.00 76.14 420 ALA A C 1
ATOM 2988 O O . ALA A 1 369 ? 110.459 29.464 42.099 1.00 75.64 420 ALA A O 1
ATOM 2990 N N . GLU A 1 370 ? 108.203 29.403 42.169 1.00 72.75 421 GLU A N 1
ATOM 2991 C CA . GLU A 1 370 ? 108.046 30.205 40.965 1.00 78.05 421 GLU A CA 1
ATOM 2992 C C . GLU A 1 370 ? 108.075 31.695 41.298 1.00 74.35 421 GLU A C 1
ATOM 2993 O O . GLU A 1 370 ? 108.617 32.496 40.526 1.00 71.98 421 GLU A O 1
ATOM 2999 N N . GLN A 1 371 ? 107.509 32.078 42.449 1.00 69.04 422 GLN A N 1
ATOM 3000 C CA . GLN A 1 371 ? 107.689 33.435 42.953 1.00 62.64 422 GLN A CA 1
ATOM 3001 C C . GLN A 1 371 ? 109.158 33.823 42.990 1.00 58.03 422 GLN A C 1
ATOM 3002 O O . GLN A 1 371 ? 109.491 34.999 42.817 1.00 68.38 422 GLN A O 1
ATOM 3008 N N . ALA A 1 372 ? 110.049 32.849 43.189 1.00 67.08 423 ALA A N 1
ATOM 3009 C CA . ALA A 1 372 ? 111.486 33.087 43.275 1.00 59.20 423 ALA A CA 1
ATOM 3010 C C . ALA A 1 372 ? 112.168 33.120 41.915 1.00 70.10 423 ALA A C 1
ATOM 3011 O O . ALA A 1 372 ? 113.187 33.806 41.759 1.00 68.82 423 ALA A O 1
ATOM 3013 N N . ARG A 1 373 ? 111.668 32.360 40.939 1.00 62.13 424 ARG A N 1
ATOM 3014 C CA A ARG A 1 373 ? 112.186 32.481 39.582 0.46 59.67 424 ARG A CA 1
ATOM 3015 C CA B ARG A 1 373 ? 112.189 32.484 39.582 0.54 59.67 424 ARG A CA 1
ATOM 3016 C C . ARG A 1 373 ? 111.881 33.864 39.019 1.00 49.20 424 ARG A C 1
ATOM 3017 O O . ARG A 1 373 ? 112.746 34.508 38.415 1.00 58.71 424 ARG A O 1
ATOM 3032 N N . ILE A 1 374 ? 110.649 34.335 39.221 1.00 48.54 425 ILE A N 1
ATOM 3033 C CA . ILE A 1 374 ? 110.233 35.640 38.716 1.00 55.60 425 ILE A CA 1
ATOM 3034 C C . ILE A 1 374 ? 111.079 36.743 39.336 1.00 57.64 425 ILE A C 1
ATOM 3035 O O . ILE A 1 374 ? 111.685 37.558 38.630 1.00 47.16 425 ILE A O 1
ATOM 3040 N N . LEU A 1 375 ? 111.145 36.765 40.671 1.00 52.71 426 LEU A N 1
ATOM 3041 C CA . LEU A 1 375 ? 111.882 37.795 41.394 1.00 59.19 426 LEU A CA 1
ATOM 3042 C C . LEU A 1 375 ? 113.344 37.885 40.967 1.00 48.94 426 LEU A C 1
ATOM 3043 O O . LEU A 1 375 ? 113.934 38.969 41.031 1.00 52.82 426 LEU A O 1
ATOM 3048 N N . GLN A 1 376 ? 113.948 36.784 40.522 1.00 45.98 427 GLN A N 1
ATOM 3049 C CA . GLN A 1 376 ? 115.359 36.794 40.156 1.00 43.04 427 GLN A CA 1
ATOM 3050 C C . GLN A 1 376 ? 115.608 36.843 38.648 1.00 51.49 427 GLN A C 1
ATOM 3051 O O . GLN A 1 376 ? 116.770 36.796 38.219 1.00 45.64 427 GLN A O 1
ATOM 3057 N N . SER A 1 377 ? 114.566 36.969 37.831 1.00 50.43 428 SER A N 1
ATOM 3058 C CA . SER A 1 377 ? 114.762 37.026 36.384 1.00 48.68 428 SER A CA 1
ATOM 3059 C C . SER A 1 377 ? 115.100 38.453 35.951 1.00 30.64 428 SER A C 1
ATOM 3060 O O . SER A 1 377 ? 114.376 39.394 36.275 1.00 40.37 428 SER A O 1
ATOM 3063 N N . ARG A 1 378 ? 116.195 38.612 35.209 1.00 44.65 429 ARG A N 1
ATOM 3064 C CA A ARG A 1 378 ? 116.636 39.938 34.788 0.47 45.02 429 ARG A CA 1
ATOM 3065 C CA B ARG A 1 378 ? 116.626 39.940 34.797 0.53 45.01 429 ARG A CA 1
ATOM 3066 C C . ARG A 1 378 ? 115.845 40.482 33.603 1.00 52.25 429 ARG A C 1
ATOM 3067 O O . ARG A 1 378 ? 115.943 41.681 33.315 1.00 42.76 429 ARG A O 1
ATOM 3082 N N . GLU A 1 379 ? 115.077 39.641 32.901 1.00 38.64 430 GLU A N 1
ATOM 3083 C CA . GLU A 1 379 ? 114.305 40.104 31.752 1.00 30.65 430 GLU A CA 1
ATOM 3084 C C . GLU A 1 379 ? 113.118 39.173 31.515 1.00 41.33 430 GLU A C 1
ATOM 3085 O O . GLU A 1 379 ? 113.285 37.952 31.463 1.00 41.62 430 GLU A O 1
ATOM 3091 N N . VAL A 1 380 ? 111.932 39.753 31.371 1.00 33.65 431 VAL A N 1
ATOM 3092 C CA . VAL A 1 380 ? 110.719 39.004 31.049 1.00 38.81 431 VAL A CA 1
ATOM 3093 C C . VAL A 1 380 ? 110.931 38.312 29.707 1.00 41.41 431 VAL A C 1
ATOM 3094 O O . VAL A 1 380 ? 111.256 38.978 28.712 1.00 36.55 431 VAL A O 1
ATOM 3098 N N . PRO A 1 381 ? 110.807 36.988 29.633 1.00 48.69 432 PRO A N 1
ATOM 3099 C CA . PRO A 1 381 ? 110.997 36.305 28.346 1.00 48.55 432 PRO A CA 1
ATOM 3100 C C . PRO A 1 381 ? 109.800 36.519 27.428 1.00 35.68 432 PRO A C 1
ATOM 3101 O O . PRO A 1 381 ? 108.716 36.911 27.861 1.00 40.73 432 PRO A O 1
ATOM 3105 N N . ARG A 1 382 ? 110.020 36.280 26.135 1.00 47.34 433 ARG A N 1
ATOM 3106 C CA . ARG A 1 382 ? 108.916 36.282 25.181 1.00 45.29 433 ARG A CA 1
ATOM 3107 C C . ARG A 1 382 ? 107.822 35.322 25.634 1.00 43.41 433 ARG A C 1
ATOM 3108 O O . ARG A 1 382 ? 108.099 34.218 26.101 1.00 49.66 433 ARG A O 1
ATOM 3116 N N . HIS A 1 383 ? 106.575 35.757 25.500 1.00 44.05 434 HIS A N 1
ATOM 3117 C CA . HIS A 1 383 ? 105.426 35.002 25.975 1.00 39.13 434 HIS A CA 1
ATOM 3118 C C . HIS A 1 383 ? 104.262 35.251 25.029 1.00 50.42 434 HIS A C 1
ATOM 3119 O O . HIS A 1 383 ? 104.325 36.115 24.151 1.00 41.04 434 HIS A O 1
ATOM 3126 N N . LEU A 1 384 ? 103.172 34.518 25.245 1.00 49.19 435 LEU A N 1
ATOM 3127 C CA . LEU A 1 384 ? 101.939 34.742 24.509 1.00 40.85 435 LEU A CA 1
ATOM 3128 C C . LEU A 1 384 ? 100.915 35.417 25.411 1.00 45.12 435 LEU A C 1
ATOM 3129 O O . LEU A 1 384 ? 101.013 35.371 26.640 1.00 50.20 435 LEU A O 1
ATOM 3134 N N . CYS A 1 385 ? 99.942 36.072 24.776 1.00 37.85 436 CYS A N 1
ATOM 3135 C CA . CYS A 1 385 ? 98.770 36.593 25.473 1.00 52.29 436 CYS A CA 1
ATOM 3136 C C . CYS A 1 385 ? 98.107 35.485 26.292 1.00 62.84 436 CYS A C 1
ATOM 3137 O O . CYS A 1 385 ? 98.197 34.305 25.941 1.00 57.46 436 CYS A O 1
ATOM 3140 N N . CYS A 1 386 ? 97.445 35.841 27.404 1.00 60.88 437 CYS A N 1
ATOM 3141 C CA . CYS A 1 386 ? 97.376 37.182 27.997 1.00 60.77 437 CYS A CA 1
ATOM 3142 C C . CYS A 1 386 ? 97.649 37.147 29.511 1.00 61.91 437 CYS A C 1
ATOM 3143 O O . CYS A 1 386 ? 97.429 38.138 30.217 1.00 59.41 437 CYS A O 1
ATOM 3146 N N . ARG A 1 387 ? 98.121 36.004 30.006 1.00 63.10 438 ARG A N 1
ATOM 3147 C CA . ARG A 1 387 ? 98.047 35.697 31.429 1.00 72.64 438 ARG A CA 1
ATOM 3148 C C . ARG A 1 387 ? 99.370 35.856 32.171 1.00 68.92 438 ARG A C 1
ATOM 3149 O O . ARG A 1 387 ? 99.351 36.025 33.396 1.00 73.80 438 ARG A O 1
ATOM 3157 N N . ASN A 1 388 ? 100.503 35.834 31.458 1.00 58.89 439 ASN A N 1
ATOM 3158 C CA . ASN A 1 388 ? 101.846 35.613 31.994 1.00 66.42 439 ASN A CA 1
ATOM 3159 C C . ASN A 1 388 ? 102.104 36.340 33.314 1.00 67.12 439 ASN A C 1
ATOM 3160 O O . ASN A 1 388 ? 101.923 37.566 33.402 1.00 47.43 439 ASN A O 1
ATOM 3165 N N . PRO A 1 389 ? 102.539 35.605 34.366 1.00 65.38 440 PRO A N 1
ATOM 3166 C CA . PRO A 1 389 ? 102.691 36.214 35.699 1.00 59.12 440 PRO A CA 1
ATOM 3167 C C . PRO A 1 389 ? 103.856 37.185 35.766 1.00 42.60 440 PRO A C 1
ATOM 3168 O O . PRO A 1 389 ? 103.739 38.277 36.329 1.00 50.12 440 PRO A O 1
ATOM 3172 N N . GLU A 1 390 ? 104.994 36.757 35.217 1.00 47.87 441 GLU A N 1
ATOM 3173 C CA . GLU A 1 390 ? 106.195 37.580 35.222 1.00 50.91 441 GLU A CA 1
ATOM 3174 C C . GLU A 1 390 ? 105.975 38.887 34.470 1.00 52.46 441 GLU A C 1
ATOM 3175 O O . GLU A 1 390 ? 106.411 39.954 34.918 1.00 43.94 441 GLU A O 1
ATOM 3181 N N . TRP A 1 391 ? 105.275 38.824 33.336 1.00 49.04 442 TRP A N 1
ATOM 3182 C CA . TRP A 1 391 ? 105.002 40.029 32.565 1.00 39.92 442 TRP A CA 1
ATOM 3183 C C . TRP A 1 391 ? 104.164 41.012 33.373 1.00 40.52 442 TRP A C 1
ATOM 3184 O O . TRP A 1 391 ? 104.508 42.195 33.481 1.00 35.31 442 TRP A O 1
ATOM 3195 N N . LEU A 1 392 ? 103.072 40.541 33.982 1.00 32.68 443 LEU A N 1
ATOM 3196 C CA . LEU A 1 392 ? 102.256 41.459 34.766 1.00 39.22 443 LEU A CA 1
ATOM 3197 C C . LEU A 1 392 ? 103.002 41.970 36.002 1.00 25.60 443 LEU A C 1
ATOM 3198 O O . LEU A 1 392 ? 102.789 43.110 36.413 1.00 31.69 443 LEU A O 1
ATOM 3203 N N . PHE A 1 393 ? 103.842 41.137 36.618 1.00 32.60 444 PHE A N 1
ATOM 3204 C CA . PHE A 1 393 ? 104.612 41.580 37.782 1.00 33.58 444 PHE A CA 1
ATOM 3205 C C . PHE A 1 393 ? 105.530 42.743 37.416 1.00 34.04 444 PHE A C 1
ATOM 3206 O O . PHE A 1 393 ? 105.559 43.780 38.095 1.00 28.76 444 PHE A O 1
ATOM 3214 N N . ARG A 1 394 ? 106.287 42.580 36.337 1.00 33.01 445 ARG A N 1
ATOM 3215 C CA . ARG A 1 394 ? 107.237 43.610 35.934 1.00 35.17 445 ARG A CA 1
ATOM 3216 C C . ARG A 1 394 ? 106.536 44.836 35.358 1.00 31.81 445 ARG A C 1
ATOM 3217 O O . ARG A 1 394 ? 106.941 45.975 35.638 1.00 28.85 445 ARG A O 1
ATOM 3225 N N . ILE A 1 395 ? 105.480 44.640 34.558 1.00 27.93 446 ILE A N 1
ATOM 3226 C CA . ILE A 1 395 ? 104.828 45.796 33.947 1.00 29.68 446 ILE A CA 1
ATOM 3227 C C . ILE A 1 395 ? 104.093 46.656 34.963 1.00 30.57 446 ILE A C 1
ATOM 3228 O O . ILE A 1 395 ? 103.791 47.820 34.670 1.00 28.61 446 ILE A O 1
ATOM 3233 N N . TYR A 1 396 ? 103.794 46.156 36.164 1.00 28.10 447 TYR A N 1
ATOM 3234 C CA . TYR A 1 396 ? 103.101 47.018 37.115 1.00 29.80 447 TYR A CA 1
ATOM 3235 C C . TYR A 1 396 ? 104.025 47.560 38.194 1.00 36.66 447 TYR A C 1
ATOM 3236 O O . TYR A 1 396 ? 103.539 48.163 39.165 1.00 30.49 447 TYR A O 1
ATOM 3245 N N . GLN A 1 397 ? 105.341 47.385 38.027 1.00 32.62 448 GLN A N 1
ATOM 3246 C CA . GLN A 1 397 ? 106.320 48.066 38.872 1.00 29.32 448 GLN A CA 1
ATOM 3247 C C . GLN A 1 397 ? 106.138 49.574 38.798 1.00 27.88 448 GLN A C 1
ATOM 3248 O O . GLN A 1 397 ? 105.627 50.114 37.814 1.00 29.96 448 GLN A O 1
ATOM 3254 N N . ASP A 1 398 ? 106.563 50.264 39.857 1.00 27.76 449 ASP A N 1
ATOM 3255 C CA . ASP A 1 398 ? 106.812 51.696 39.789 1.00 29.55 449 ASP A CA 1
ATOM 3256 C C . ASP A 1 398 ? 108.297 51.932 39.534 1.00 27.50 449 ASP A C 1
ATOM 3257 O O . ASP A 1 398 ? 109.133 51.077 39.830 1.00 27.05 449 ASP A O 1
ATOM 3262 N N . THR A 1 399 ? 108.626 53.107 38.998 1.00 25.06 450 THR A N 1
ATOM 3263 C CA . THR A 1 399 ? 109.988 53.323 38.510 1.00 25.29 450 THR A CA 1
ATOM 3264 C C . THR A 1 399 ? 110.518 54.684 38.929 1.00 22.69 450 THR A C 1
ATOM 3265 O O . THR A 1 399 ? 109.874 55.707 38.677 1.00 23.77 450 THR A O 1
ATOM 3269 N N . LYS A 1 400 ? 111.703 54.701 39.527 1.00 21.94 451 LYS A N 1
ATOM 3270 C CA . LYS A 1 400 ? 112.466 55.943 39.661 1.00 28.09 451 LYS A CA 1
ATOM 3271 C C . LYS A 1 400 ? 113.347 56.083 38.421 1.00 23.25 451 LYS A C 1
ATOM 3272 O O . LYS A 1 400 ? 114.153 55.193 38.128 1.00 25.82 451 LYS A O 1
ATOM 3278 N N . VAL A 1 401 ? 113.171 57.170 37.672 1.00 21.66 452 VAL A N 1
ATOM 3279 C CA . VAL A 1 401 ? 113.894 57.344 36.417 1.00 23.53 452 VAL A CA 1
ATOM 3280 C C . VAL A 1 401 ? 115.289 57.886 36.719 1.00 33.78 452 VAL A C 1
ATOM 3281 O O . VAL A 1 401 ? 115.431 58.911 37.393 1.00 29.04 452 VAL A O 1
ATOM 3285 N N . ASP A 1 402 ? 116.325 57.189 36.234 1.00 25.91 453 ASP A N 1
ATOM 3286 C CA . ASP A 1 402 ? 117.689 57.727 36.278 1.00 26.08 453 ASP A CA 1
ATOM 3287 C C . ASP A 1 402 ? 117.798 58.838 35.243 1.00 26.07 453 ASP A C 1
ATOM 3288 O O . ASP A 1 402 ? 117.895 58.588 34.037 1.00 25.65 453 ASP A O 1
ATOM 3293 N N . ILE A 1 403 ? 117.768 60.072 35.722 1.00 19.24 454 ILE A N 1
ATOM 3294 C CA . ILE A 1 403 ? 117.611 61.254 34.884 1.00 24.65 454 ILE A CA 1
ATOM 3295 C C . ILE A 1 403 ? 118.789 61.447 33.934 1.00 22.27 454 ILE A C 1
ATOM 3296 O O . ILE A 1 403 ? 118.559 61.680 32.737 1.00 19.64 454 ILE A O 1
ATOM 3301 N N . PRO A 1 404 ? 120.052 61.377 34.380 1.00 27.00 455 PRO A N 1
ATOM 3302 C CA . PRO A 1 404 ? 121.153 61.488 33.395 1.00 23.12 455 PRO A CA 1
ATOM 3303 C C . PRO A 1 404 ? 121.078 60.433 32.295 1.00 26.64 455 PRO A C 1
ATOM 3304 O O . PRO A 1 404 ? 121.324 60.741 31.115 1.00 22.38 455 PRO A O 1
ATOM 3308 N N . SER A 1 405 ? 120.711 59.193 32.649 1.00 20.60 456 SER A N 1
ATOM 3309 C CA . SER A 1 405 ? 120.607 58.135 31.643 1.00 19.33 456 SER A CA 1
ATOM 3310 C C . SER A 1 405 ? 119.503 58.449 30.635 1.00 18.52 456 SER A C 1
ATOM 3311 O O . SER A 1 405 ? 119.691 58.281 29.424 1.00 22.76 456 SER A O 1
ATOM 3314 N N . LEU A 1 406 ? 118.352 58.946 31.108 1.00 19.69 457 LEU A N 1
ATOM 3315 C CA . LEU A 1 406 ? 117.264 59.277 30.187 1.00 19.66 457 LEU A CA 1
ATOM 3316 C C . LEU A 1 406 ? 117.660 60.407 29.243 1.00 17.00 457 LEU A C 1
ATOM 3317 O O . LEU A 1 406 ? 117.460 60.320 28.022 1.00 20.50 457 LEU A O 1
ATOM 3322 N N . ILE A 1 407 ? 118.262 61.468 29.786 1.00 18.50 458 ILE A N 1
ATOM 3323 C CA . ILE A 1 407 ? 118.625 62.609 28.952 1.00 17.18 458 ILE A CA 1
ATOM 3324 C C . ILE A 1 407 ? 119.645 62.198 27.891 1.00 20.79 458 ILE A C 1
ATOM 3325 O O . ILE A 1 407 ? 119.511 62.534 26.699 1.00 21.75 458 ILE A O 1
ATOM 3330 N N . GLN A 1 408 ? 120.673 61.455 28.308 1.00 18.03 459 GLN A N 1
ATOM 3331 C CA . GLN A 1 408 ? 121.676 60.971 27.360 1.00 27.09 459 GLN A CA 1
ATOM 3332 C C . GLN A 1 408 ? 121.047 60.066 26.305 1.00 28.08 459 GLN A C 1
ATOM 3333 O O . GLN A 1 408 ? 121.410 60.128 25.121 1.00 22.52 459 GLN A O 1
ATOM 3339 N N . THR A 1 409 ? 120.106 59.205 26.710 1.00 25.80 460 THR A N 1
ATOM 3340 C CA . THR A 1 409 ? 119.461 58.320 25.732 1.00 19.64 460 THR A CA 1
ATOM 3341 C C . THR A 1 409 ? 118.670 59.129 24.701 1.00 23.46 460 THR A C 1
ATOM 3342 O O . THR A 1 409 ? 118.794 58.908 23.484 1.00 27.01 460 THR A O 1
ATOM 3346 N N . ILE A 1 410 ? 117.856 60.081 25.165 1.00 22.62 461 ILE A N 1
ATOM 3347 C CA . ILE A 1 410 ? 117.122 60.942 24.233 1.00 18.26 461 ILE A CA 1
ATOM 3348 C C . ILE A 1 410 ? 118.091 61.645 23.285 1.00 26.97 461 ILE A C 1
ATOM 3349 O O . ILE A 1 410 ? 117.900 61.643 22.064 1.00 27.84 461 ILE A O 1
ATOM 3354 N N . ARG A 1 411 ? 119.165 62.230 23.832 1.00 24.87 462 ARG A N 1
ATOM 3355 C CA . ARG A 1 411 ? 120.086 63.020 23.010 1.00 24.04 462 ARG A CA 1
ATOM 3356 C C . ARG A 1 411 ? 120.776 62.149 21.971 1.00 32.56 462 ARG A C 1
ATOM 3357 O O . ARG A 1 411 ? 121.067 62.603 20.862 1.00 33.22 462 ARG A O 1
ATOM 3365 N N . ARG A 1 412 ? 121.067 60.897 22.326 1.00 30.51 463 ARG A N 1
ATOM 3366 C CA . ARG A 1 412 ? 121.684 59.964 21.385 1.00 38.55 463 ARG A CA 1
ATOM 3367 C C . ARG A 1 412 ? 120.760 59.696 20.201 1.00 44.07 463 ARG A C 1
ATOM 3368 O O . ARG A 1 412 ? 121.175 59.782 19.038 1.00 45.29 463 ARG A O 1
ATOM 3376 N N . VAL A 1 413 ? 119.486 59.413 20.479 1.00 49.04 464 VAL A N 1
ATOM 3377 C CA . VAL A 1 413 ? 118.480 59.117 19.456 1.00 50.09 464 VAL A CA 1
ATOM 3378 C C . VAL A 1 413 ? 117.797 60.409 18.993 1.00 47.48 464 VAL A C 1
ATOM 3379 O O . VAL A 1 413 ? 116.577 60.447 18.791 1.00 62.16 464 VAL A O 1
ATOM 3383 N N . VAL A 1 414 ? 118.575 61.477 18.828 1.00 52.97 465 VAL A N 1
ATOM 3384 C CA . VAL A 1 414 ? 118.071 62.777 18.358 1.00 43.45 465 VAL A CA 1
ATOM 3385 C C . VAL A 1 414 ? 116.835 63.230 19.131 1.00 50.42 465 VAL A C 1
ATOM 3386 O O . VAL A 1 414 ? 116.892 64.202 19.891 1.00 53.82 465 VAL A O 1
ATOM 3388 N N . VAL A 1 427 ? 106.650 63.601 0.551 1.00 70.56 478 VAL A N 1
ATOM 3389 C CA . VAL A 1 427 ? 107.461 62.892 -0.436 1.00 73.86 478 VAL A CA 1
ATOM 3390 C C . VAL A 1 427 ? 106.968 61.454 -0.605 1.00 53.35 478 VAL A C 1
ATOM 3391 O O . VAL A 1 427 ? 105.945 61.066 -0.044 1.00 56.48 478 VAL A O 1
ATOM 3393 N N . GLY A 1 428 ? 107.702 60.661 -1.376 1.00 40.09 479 GLY A N 1
ATOM 3394 C CA . GLY A 1 428 ? 107.350 59.271 -1.547 1.00 47.23 479 GLY A CA 1
ATOM 3395 C C . GLY A 1 428 ? 106.335 58.986 -2.633 1.00 40.69 479 GLY A C 1
ATOM 3396 O O . GLY A 1 428 ? 105.595 58.001 -2.525 1.00 45.96 479 GLY A O 1
ATOM 3397 N N . LEU A 1 429 ? 106.266 59.818 -3.667 1.00 35.49 480 LEU A N 1
ATOM 3398 C CA . LEU A 1 429 ? 105.421 59.537 -4.827 1.00 36.31 480 LEU A CA 1
ATOM 3399 C C . LEU A 1 429 ? 106.159 58.627 -5.809 1.00 37.22 480 LEU A C 1
ATOM 3400 O O . LEU A 1 429 ? 107.366 58.774 -6.025 1.00 35.82 480 LEU A O 1
ATOM 3405 N N . TYR A 1 430 ? 105.434 57.677 -6.410 1.00 34.66 481 TYR A N 1
ATOM 3406 C CA . TYR A 1 430 ? 106.121 56.691 -7.244 1.00 31.83 481 TYR A CA 1
ATOM 3407 C C . TYR A 1 430 ? 106.121 57.111 -8.712 1.00 29.58 481 TYR A C 1
ATOM 3408 O O . TYR A 1 430 ? 105.263 57.888 -9.147 1.00 25.44 481 TYR A O 1
ATOM 3417 N N . PRO A 1 431 ? 107.084 56.621 -9.507 1.00 32.03 482 PRO A N 1
ATOM 3418 C CA . PRO A 1 431 ? 107.099 56.954 -10.939 1.00 33.64 482 PRO A CA 1
ATOM 3419 C C . PRO A 1 431 ? 105.956 56.281 -11.690 1.00 31.51 482 PRO A C 1
ATOM 3420 O O . PRO A 1 431 ? 105.517 55.182 -11.344 1.00 30.35 482 PRO A O 1
ATOM 3424 N N . GLY A 1 432 ? 105.477 56.946 -12.737 1.00 34.46 483 GLY A N 1
ATOM 3425 C CA . GLY A 1 432 ? 104.651 56.276 -13.731 1.00 32.12 483 GLY A CA 1
ATOM 3426 C C . GLY A 1 432 ? 105.494 55.349 -14.601 1.00 30.57 483 GLY A C 1
ATOM 3427 O O . GLY A 1 432 ? 106.695 55.174 -14.393 1.00 33.22 483 GLY A O 1
ATOM 3428 N N . LYS A 1 433 ? 104.831 54.706 -15.573 1.00 29.90 484 LYS A N 1
ATOM 3429 C CA . LYS A 1 433 ? 105.527 53.872 -16.551 1.00 25.95 484 LYS A CA 1
ATOM 3430 C C . LYS A 1 433 ? 106.398 54.741 -17.459 1.00 34.42 484 LYS A C 1
ATOM 3431 O O . LYS A 1 433 ? 106.015 55.863 -17.807 1.00 30.00 484 LYS A O 1
ATOM 3437 N N . VAL A 1 434 ? 107.554 54.212 -17.891 1.00 29.83 485 VAL A N 1
ATOM 3438 C CA . VAL A 1 434 ? 108.242 54.902 -18.991 1.00 33.36 485 VAL A CA 1
ATOM 3439 C C . VAL A 1 434 ? 107.346 54.782 -20.224 1.00 32.93 485 VAL A C 1
ATOM 3440 O O . VAL A 1 434 ? 106.423 53.961 -20.276 1.00 31.16 485 VAL A O 1
ATOM 3444 N N . ARG A 1 435 ? 107.619 55.612 -21.227 1.00 30.85 486 ARG A N 1
ATOM 3445 C CA . ARG A 1 435 ? 106.695 55.768 -22.342 1.00 35.88 486 ARG A CA 1
ATOM 3446 C C . ARG A 1 435 ? 107.403 55.553 -23.675 1.00 37.76 486 ARG A C 1
ATOM 3447 O O . ARG A 1 435 ? 108.598 55.826 -23.815 1.00 34.60 486 ARG A O 1
ATOM 3455 N N . GLU A 1 436 ? 106.648 55.044 -24.651 1.00 34.81 487 GLU A N 1
ATOM 3456 C CA . GLU A 1 436 ? 107.131 54.904 -26.031 1.00 46.95 487 GLU A CA 1
ATOM 3457 C C . GLU A 1 436 ? 108.451 54.141 -26.097 1.00 44.23 487 GLU A C 1
ATOM 3458 O O . GLU A 1 436 ? 109.353 54.491 -26.856 1.00 47.86 487 GLU A O 1
ATOM 3464 N N . ALA A 1 437 ? 108.582 53.106 -25.275 1.00 37.10 488 ALA A N 1
ATOM 3465 C CA . ALA A 1 437 ? 109.806 52.319 -25.298 1.00 36.99 488 ALA A CA 1
ATOM 3466 C C . ALA A 1 437 ? 109.968 51.651 -26.658 1.00 47.63 488 ALA A C 1
ATOM 3467 O O . ALA A 1 437 ? 109.013 51.111 -27.222 1.00 33.66 488 ALA A O 1
ATOM 3469 N N . ARG A 1 438 ? 111.180 51.692 -27.198 1.00 43.67 489 ARG A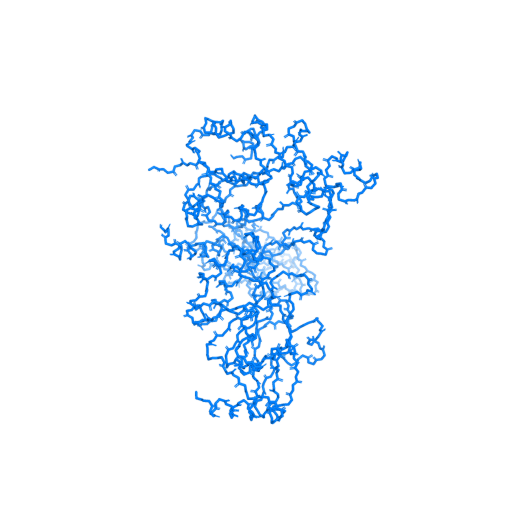 N 1
ATOM 3470 C CA . ARG A 1 438 ? 111.429 51.038 -28.476 1.00 42.19 489 ARG A CA 1
ATOM 3471 C C . ARG A 1 438 ? 112.821 50.418 -28.471 1.00 49.55 489 ARG A C 1
ATOM 3472 O O . ARG A 1 438 ? 113.683 50.764 -27.652 1.00 38.75 489 ARG A O 1
ATOM 3480 N N . CYS A 1 439 ? 113.021 49.463 -29.378 1.00 43.30 490 CYS A N 1
ATOM 3481 C CA . CYS A 1 439 ? 114.315 48.825 -29.535 1.00 46.53 490 CYS A CA 1
ATOM 3482 C C . CYS A 1 439 ? 114.655 48.692 -31.012 1.00 57.10 490 CYS A C 1
ATOM 3483 O O . CYS A 1 439 ? 113.776 48.538 -31.863 1.00 48.10 490 CYS A O 1
ATOM 3486 N N . GLN A 1 440 ? 115.952 48.745 -31.298 1.00 57.57 491 GLN A N 1
ATOM 3487 C CA . GLN A 1 440 ? 116.465 48.554 -32.644 1.00 45.19 491 GLN A CA 1
ATOM 3488 C C . GLN A 1 440 ? 117.655 47.618 -32.574 1.00 55.36 491 GLN A C 1
ATOM 3489 O O . GLN A 1 440 ? 118.559 47.826 -31.758 1.00 50.11 491 GLN A O 1
ATOM 3495 N N . ALA A 1 441 ? 117.644 46.585 -33.411 1.00 50.19 492 ALA A N 1
ATOM 3496 C CA . ALA A 1 441 ? 118.809 45.738 -33.585 1.00 42.18 492 ALA A CA 1
ATOM 3497 C C . ALA A 1 441 ? 119.773 46.362 -34.593 1.00 49.59 492 ALA A C 1
ATOM 3498 O O . ALA A 1 441 ? 119.363 47.052 -35.534 1.00 43.78 492 ALA A O 1
ATOM 3500 N N . SER A 1 442 ? 121.069 46.136 -34.370 1.00 44.76 493 SER A N 1
ATOM 3501 C CA A SER A 1 442 ? 122.119 46.610 -35.261 0.25 48.28 493 SER A CA 1
ATOM 3502 C CA B SER A 1 442 ? 122.108 46.604 -35.276 0.75 48.35 493 SER A CA 1
ATOM 3503 C C . SER A 1 442 ? 123.165 45.514 -35.413 1.00 47.25 493 SER A C 1
ATOM 3504 O O . SER A 1 442 ? 123.209 44.558 -34.635 1.00 44.48 493 SER A O 1
ATOM 3509 N N . VAL A 1 443 ? 124.013 45.656 -36.433 1.00 43.72 494 VAL A N 1
ATOM 3510 C CA . VAL A 1 443 ? 125.022 44.650 -36.758 1.00 48.46 494 VAL A CA 1
ATOM 3511 C C . VAL A 1 443 ? 126.377 45.331 -36.891 1.00 52.22 494 VAL A C 1
ATOM 3512 O O . VAL A 1 443 ? 126.471 46.451 -37.406 1.00 56.63 494 VAL A O 1
ATOM 3516 N N . HIS A 1 444 ? 127.424 44.669 -36.393 1.00 46.69 495 HIS A N 1
ATOM 3517 C CA A HIS A 1 444 ? 128.766 45.236 -36.425 0.55 48.33 495 HIS A CA 1
ATOM 3518 C CA B HIS A 1 444 ? 128.765 45.236 -36.413 0.45 48.35 495 HIS A CA 1
ATOM 3519 C C . HIS A 1 444 ? 129.783 44.109 -36.551 1.00 51.11 495 HIS A C 1
ATOM 3520 O O . HIS A 1 444 ? 129.457 42.920 -36.414 1.00 38.65 495 HIS A O 1
ATOM 3533 N N . GLY A 1 445 ? 131.025 44.496 -36.841 1.00 50.97 496 GLY A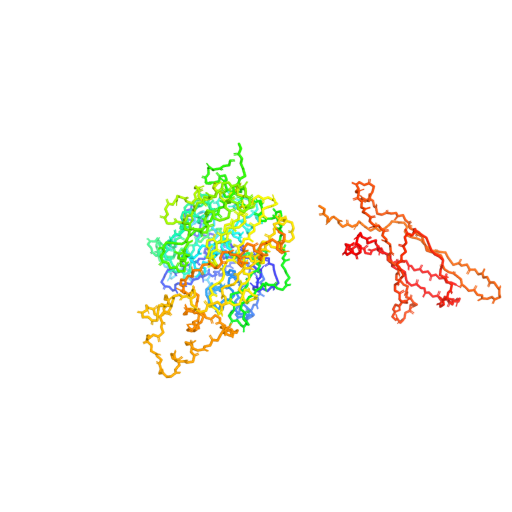 N 1
ATOM 3534 C CA . GLY A 1 445 ? 132.058 43.511 -37.131 1.00 42.14 496 GLY A CA 1
ATOM 3535 C C . GLY A 1 445 ? 131.611 42.564 -38.228 1.00 43.85 496 GLY A C 1
ATOM 3536 O O . GLY A 1 445 ? 130.945 42.953 -39.195 1.00 44.10 496 GLY A O 1
ATOM 3537 N N . ALA A 1 446 ? 131.965 41.295 -38.074 1.00 48.54 497 ALA A N 1
ATOM 3538 C CA . ALA A 1 446 ? 131.413 40.221 -38.895 1.00 58.47 497 ALA A CA 1
ATOM 3539 C C . ALA A 1 446 ? 130.453 39.416 -38.026 1.00 63.17 497 ALA A C 1
ATOM 3540 O O . ALA A 1 446 ? 130.885 38.683 -37.128 1.00 73.35 497 ALA A O 1
ATOM 3542 N N . SER A 1 447 ? 129.154 39.580 -38.274 1.00 59.22 498 SER A N 1
ATOM 3543 C CA . SER A 1 447 ? 128.063 38.789 -37.696 1.00 68.58 498 SER A CA 1
ATOM 3544 C C . SER A 1 447 ? 127.754 39.120 -36.239 1.00 60.10 498 SER A C 1
ATOM 3545 O O . SER A 1 447 ? 127.013 38.364 -35.605 1.00 70.88 498 SER A O 1
ATOM 3548 N N . GLU A 1 448 ? 128.283 40.209 -35.686 1.00 54.33 499 GLU A N 1
ATOM 3549 C CA . GLU A 1 448 ? 128.023 40.576 -34.298 1.00 48.31 499 GLU A CA 1
ATOM 3550 C C . GLU A 1 448 ? 126.767 41.441 -34.198 1.00 58.84 499 GLU A C 1
ATOM 3551 O O . GLU A 1 448 ? 126.560 42.363 -34.994 1.00 55.21 499 GLU A O 1
ATOM 3557 N N . ALA A 1 449 ? 125.933 41.132 -33.210 1.00 53.83 500 ALA A N 1
ATOM 3558 C CA . ALA A 1 449 ? 124.626 41.750 -33.050 1.00 52.91 500 ALA A CA 1
ATOM 3559 C C . ALA A 1 449 ? 124.623 42.686 -31.845 1.00 45.54 500 ALA A C 1
ATOM 3560 O O . ALA A 1 449 ? 125.210 42.377 -30.804 1.00 47.02 500 ALA A O 1
ATOM 3562 N N . ARG A 1 450 ? 123.960 43.831 -31.997 1.00 45.63 501 ARG A N 1
ATOM 3563 C CA . ARG A 1 450 ? 123.747 44.770 -30.906 1.00 46.62 501 ARG A CA 1
ATOM 3564 C C . ARG A 1 450 ? 122.267 45.125 -30.810 1.00 50.47 501 ARG A C 1
ATOM 3565 O O . ARG A 1 450 ? 121.529 45.067 -31.797 1.00 45.77 501 ARG A O 1
ATOM 3573 N N . LEU A 1 451 ? 121.846 45.525 -29.607 1.00 47.53 502 LEU A N 1
ATOM 3574 C CA . LEU A 1 451 ? 120.451 45.866 -29.330 1.00 43.34 502 LEU A CA 1
ATOM 3575 C C . LEU A 1 451 ? 120.401 47.189 -28.580 1.00 43.92 502 LEU A C 1
ATOM 3576 O O . LEU A 1 451 ? 120.912 47.294 -27.460 1.00 45.15 502 LEU A O 1
ATOM 3581 N N . THR A 1 452 ? 119.791 48.197 -29.186 1.00 34.59 503 THR A N 1
ATOM 3582 C CA . THR A 1 452 ? 119.632 49.492 -28.542 1.00 44.47 503 THR A CA 1
ATOM 3583 C C . THR A 1 452 ? 118.185 49.656 -28.084 1.00 45.44 503 THR A C 1
ATOM 3584 O O . THR A 1 452 ? 117.254 49.310 -28.811 1.00 40.30 503 THR A O 1
ATOM 3588 N N . VAL A 1 453 ? 118.012 50.143 -26.855 1.00 43.77 504 VAL A N 1
ATOM 3589 C CA . VAL A 1 453 ? 116.710 50.302 -26.215 1.00 37.92 504 VAL A CA 1
ATOM 3590 C C . VAL A 1 453 ? 116.590 51.749 -25.759 1.00 38.43 504 VAL A C 1
ATOM 3591 O O . VAL A 1 453 ? 117.534 52.296 -25.176 1.00 41.98 504 VAL A O 1
ATOM 3595 N N . SER A 1 454 ? 115.438 52.372 -26.018 1.00 33.55 505 SER A N 1
ATOM 3596 C CA . SER A 1 454 ? 115.230 53.755 -25.605 1.00 39.72 505 SER A CA 1
ATOM 3597 C C . SER A 1 454 ? 113.773 53.968 -25.203 1.00 36.04 505 SER A C 1
ATOM 3598 O O . SER A 1 454 ? 112.884 53.197 -25.577 1.00 35.50 505 SER A O 1
ATOM 3601 N N . TRP A 1 455 ? 113.539 55.044 -24.452 1.00 36.28 506 TRP A N 1
ATOM 3602 C CA . TRP A 1 455 ? 112.214 55.347 -23.924 1.00 39.14 506 TRP A CA 1
ATOM 3603 C C . TRP A 1 455 ? 112.171 56.810 -23.514 1.00 40.43 506 TRP A C 1
ATOM 3604 O O . TRP A 1 455 ? 113.206 57.467 -23.370 1.00 39.88 506 TRP A O 1
ATOM 3615 N N . GLN A 1 456 ? 110.950 57.299 -23.280 1.00 38.96 507 GLN A N 1
ATOM 3616 C CA . GLN A 1 456 ? 110.710 58.604 -22.681 1.00 39.99 507 GLN A CA 1
ATOM 3617 C C . GLN A 1 456 ? 110.416 58.468 -21.186 1.00 33.52 507 GLN A C 1
ATOM 3618 O O . GLN A 1 456 ? 109.923 57.434 -20.721 1.00 34.40 507 GLN A O 1
ATOM 3624 N N . ILE A 1 457 ? 110.703 59.536 -20.445 1.00 33.59 508 ILE A N 1
ATOM 3625 C CA . ILE A 1 457 ? 110.500 59.590 -18.994 1.00 37.17 508 ILE A CA 1
ATOM 3626 C C . ILE A 1 457 ? 109.024 59.409 -18.648 1.00 39.41 508 ILE A C 1
ATOM 3627 O O . ILE A 1 457 ? 108.152 59.650 -19.495 1.00 36.40 508 ILE A O 1
ATOM 3632 N N . PRO A 1 458 ? 108.695 58.990 -17.428 1.00 36.91 509 PRO A N 1
ATOM 3633 C CA . PRO A 1 458 ? 107.280 58.910 -17.035 1.00 34.73 509 PRO A CA 1
ATOM 3634 C C . PRO A 1 458 ? 106.592 60.270 -17.085 1.00 34.43 509 PRO A C 1
ATOM 3635 O O . PRO A 1 458 ? 107.183 61.310 -16.779 1.00 34.56 509 PRO A O 1
ATOM 3639 N N . TRP A 1 459 ? 105.305 60.230 -17.437 1.00 36.59 510 TRP A N 1
ATOM 3640 C CA . TRP A 1 459 ? 104.504 61.443 -17.582 1.00 36.28 510 TRP A CA 1
ATOM 3641 C C . TRP A 1 459 ? 104.485 62.287 -16.308 1.00 37.07 510 TRP A C 1
ATOM 3642 O O . TRP A 1 459 ? 104.502 63.520 -16.382 1.00 36.48 510 TRP A O 1
ATOM 3653 N N . ASN A 1 460 ? 104.475 61.661 -15.128 1.00 36.35 511 ASN A N 1
ATOM 3654 C CA . ASN A 1 460 ? 104.372 62.476 -13.923 1.00 35.96 511 ASN A CA 1
ATOM 3655 C C . ASN A 1 460 ? 105.699 63.085 -13.497 1.00 35.96 511 ASN A C 1
ATOM 3656 O O . ASN A 1 460 ? 105.696 63.982 -12.649 1.00 37.99 511 ASN A O 1
ATOM 3661 N N . LEU A 1 461 ? 106.814 62.676 -14.103 1.00 38.50 512 LEU A N 1
ATOM 3662 C CA . LEU A 1 461 ? 108.125 63.105 -13.624 1.00 40.89 512 LEU A CA 1
ATOM 3663 C C . LEU A 1 461 ? 108.328 64.612 -13.757 1.00 44.26 512 LEU A C 1
ATOM 3664 O O . LEU A 1 461 ? 108.991 65.216 -12.908 1.00 34.72 512 LEU A O 1
ATOM 3669 N N . LYS A 1 462 ? 107.766 65.236 -14.798 1.00 44.08 513 LYS A N 1
ATOM 3670 C CA . LYS A 1 462 ? 107.952 66.672 -15.005 1.00 47.29 513 LYS A CA 1
ATOM 3671 C C . LYS A 1 462 ? 107.377 67.509 -13.866 1.00 49.73 513 LYS A C 1
ATOM 3672 O O . LYS A 1 462 ? 107.748 68.681 -13.724 1.00 47.76 513 LYS A O 1
ATOM 3678 N N . TYR A 1 463 ? 106.485 66.939 -13.054 1.00 42.68 514 TYR A N 1
ATOM 3679 C CA . TYR A 1 463 ? 105.830 67.655 -11.966 1.00 38.80 514 TYR A CA 1
ATOM 3680 C C . TYR A 1 463 ? 106.490 67.410 -10.621 1.00 42.43 514 TYR A C 1
ATOM 3681 O O . TYR A 1 463 ? 106.003 67.917 -9.604 1.00 45.11 514 TYR A O 1
ATOM 3690 N N . LEU A 1 464 ? 107.553 66.618 -10.577 1.00 39.04 515 LEU A N 1
ATOM 3691 C CA . LEU A 1 464 ? 108.178 66.244 -9.320 1.00 47.99 515 LEU A CA 1
ATOM 3692 C C . LEU A 1 464 ? 109.577 66.843 -9.224 1.00 57.05 515 LEU A C 1
ATOM 369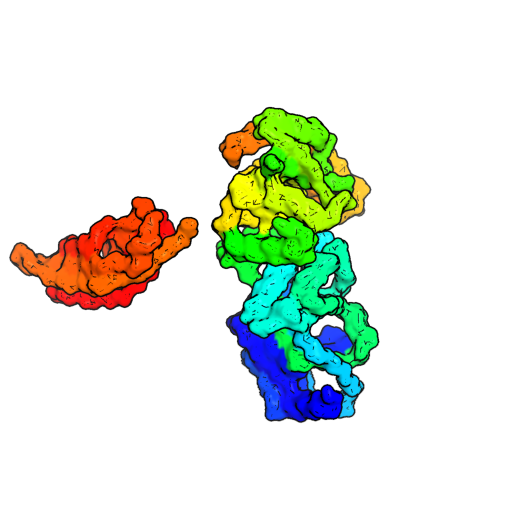3 O O . LEU A 1 464 ? 110.159 67.285 -10.220 1.00 55.41 515 LEU A O 1
ATOM 3698 N N . LYS A 1 465 ? 110.104 66.863 -8.000 1.00 48.45 516 LYS A N 1
ATOM 3699 C CA . LYS A 1 465 ? 111.483 67.257 -7.721 1.00 53.08 516 LYS A CA 1
ATOM 3700 C C . LYS A 1 465 ? 112.132 66.064 -7.028 1.00 54.51 516 LYS A C 1
ATOM 3701 O O . LYS A 1 465 ? 111.980 65.885 -5.816 1.00 59.95 516 LYS A O 1
ATOM 3707 N N . VAL A 1 466 ? 112.843 65.245 -7.799 1.00 50.36 517 VAL A N 1
ATOM 3708 C CA . VAL A 1 466 ? 113.352 63.961 -7.333 1.00 55.58 517 VAL A CA 1
ATOM 3709 C C . VAL A 1 466 ? 114.877 64.002 -7.347 1.00 54.49 517 VAL A C 1
ATOM 3710 O O . VAL A 1 466 ? 115.484 64.388 -8.354 1.00 54.87 517 VAL A O 1
ATOM 3714 N N . ARG A 1 467 ? 115.491 63.589 -6.230 1.00 55.50 518 ARG A N 1
ATOM 3715 C CA . ARG A 1 467 ? 116.940 63.705 -6.073 1.00 51.26 518 ARG A CA 1
ATOM 3716 C C . ARG A 1 467 ? 117.689 62.779 -7.025 1.00 50.66 518 ARG A C 1
ATOM 3717 O O . ARG A 1 467 ? 118.698 63.176 -7.616 1.00 63.07 518 ARG A O 1
ATOM 3719 N N . GLU A 1 468 ? 117.230 61.540 -7.173 1.00 55.03 519 GLU A N 1
ATOM 3720 C CA . GLU A 1 468 ? 117.884 60.587 -8.063 1.00 50.53 519 GLU A CA 1
ATOM 3721 C C . GLU A 1 468 ? 116.831 59.837 -8.865 1.00 46.92 519 GLU A C 1
ATOM 3722 O O . GLU A 1 468 ? 115.898 59.259 -8.292 1.00 39.07 519 GLU A O 1
ATOM 3728 N N . VAL A 1 469 ? 116.986 59.855 -10.186 1.00 45.41 520 VAL A N 1
ATOM 3729 C CA . VAL A 1 469 ? 116.124 59.125 -11.110 1.00 45.84 520 VAL A CA 1
ATOM 3730 C C . VAL A 1 469 ? 116.979 58.133 -11.876 1.00 48.90 520 VAL A C 1
ATOM 3731 O O . VAL A 1 469 ? 117.924 58.530 -12.564 1.00 43.75 520 VAL A O 1
ATOM 3735 N N . LYS A 1 470 ? 116.628 56.854 -11.797 1.00 40.61 521 LYS A N 1
ATOM 3736 C CA . LYS A 1 470 ? 117.312 55.847 -12.589 1.00 38.95 521 LYS A CA 1
ATOM 3737 C C . LYS A 1 470 ? 116.298 54.936 -13.267 1.00 42.58 521 LYS A C 1
ATOM 3738 O O . LYS A 1 470 ? 115.102 54.943 -12.959 1.00 35.87 521 LYS A O 1
ATOM 3744 N N . TYR A 1 471 ? 116.800 54.145 -14.202 1.00 33.86 522 TYR A N 1
ATOM 3745 C CA . TYR A 1 471 ? 115.997 53.195 -14.948 1.00 33.80 522 TYR A CA 1
ATOM 3746 C C . TYR A 1 471 ? 116.605 51.815 -14.810 1.00 40.03 522 TYR A C 1
ATOM 3747 O O . TYR A 1 471 ? 117.827 51.670 -14.737 1.00 37.61 522 TYR A O 1
ATOM 3756 N N . GLU A 1 472 ? 115.743 50.807 -14.770 1.00 33.39 523 GLU A N 1
ATOM 3757 C CA . GLU A 1 472 ? 116.158 49.418 -14.673 1.00 30.21 523 GLU A CA 1
ATOM 3758 C C . GLU A 1 472 ? 115.645 48.680 -15.902 1.00 35.13 523 GLU A C 1
ATOM 3759 O O . GLU A 1 472 ? 114.440 48.690 -16.177 1.00 39.04 523 GLU A O 1
ATOM 3765 N N . VAL A 1 473 ? 116.554 48.066 -16.655 1.00 35.94 524 VAL A N 1
ATOM 3766 C CA . VAL A 1 473 ? 116.207 47.342 -17.874 1.00 33.54 524 VAL A CA 1
ATOM 3767 C C . VAL A 1 473 ? 116.467 45.861 -17.651 1.00 40.54 524 VAL A C 1
ATOM 3768 O O . VAL A 1 473 ? 117.574 45.468 -17.251 1.00 37.41 524 VAL A O 1
ATOM 3772 N N . TRP A 1 474 ? 115.453 45.046 -17.919 1.00 32.36 525 TRP A N 1
ATOM 3773 C CA . TRP A 1 474 ? 115.534 43.592 -17.827 1.00 35.05 525 TRP A CA 1
ATOM 3774 C C . TRP A 1 474 ? 115.493 42.999 -19.230 1.00 40.42 525 TRP A C 1
ATOM 3775 O O . TRP A 1 474 ? 114.541 43.241 -19.981 1.00 29.82 525 TRP A O 1
ATOM 3786 N N . LEU A 1 475 ? 116.503 42.207 -19.564 1.00 35.91 526 LEU A N 1
ATOM 3787 C CA . LEU A 1 475 ? 116.592 41.524 -20.846 1.00 41.92 526 LEU A CA 1
ATOM 3788 C C . LEU A 1 475 ? 116.380 40.036 -20.643 1.00 46.43 526 LEU A C 1
ATOM 3789 O O . LEU A 1 475 ? 116.901 39.454 -19.689 1.00 47.76 526 LEU A O 1
ATOM 3794 N N . GLN A 1 476 ? 115.626 39.418 -21.545 1.00 38.08 527 GLN A N 1
ATOM 3795 C CA . GLN A 1 476 ? 115.447 37.973 -21.507 1.00 49.96 527 GLN A CA 1
ATOM 3796 C C . GLN A 1 476 ? 115.494 37.426 -22.924 1.00 54.05 527 GLN A C 1
ATOM 3797 O O . GLN A 1 476 ? 114.701 37.836 -23.781 1.00 42.18 527 GLN A O 1
ATOM 3803 N N . GLU A 1 477 ? 116.438 36.523 -23.174 1.00 56.48 528 GLU A N 1
ATOM 3804 C CA . GLU A 1 477 ? 116.377 35.700 -24.371 1.00 54.93 528 GLU A CA 1
ATOM 3805 C C . GLU A 1 477 ? 115.160 34.796 -24.248 1.00 56.57 528 GLU A C 1
ATOM 3806 O O . GLU A 1 477 ? 115.048 34.033 -23.283 1.00 57.64 528 GLU A O 1
ATOM 3812 N N . GLN A 1 478 ? 114.231 34.912 -25.196 1.00 60.64 529 GLN A N 1
ATOM 3813 C CA . GLN A 1 478 ? 112.966 34.187 -25.122 1.00 66.54 529 GLN A CA 1
ATOM 3814 C C . GLN A 1 478 ? 113.179 32.708 -24.824 1.00 75.35 529 GLN A C 1
ATOM 3815 O O . GLN A 1 478 ? 113.619 31.953 -25.696 1.00 73.42 529 GLN A O 1
ATOM 3821 N N . GLY A 1 479 ? 112.896 32.287 -23.594 1.00 75.25 530 GLY A N 1
ATOM 3822 C CA . GLY A 1 479 ? 113.113 30.901 -23.242 1.00 74.46 530 GLY A CA 1
ATOM 3823 C C . GLY A 1 479 ? 113.633 30.674 -21.838 1.00 89.82 530 GLY A C 1
ATOM 3824 O O . GLY A 1 479 ? 113.044 29.892 -21.083 1.00 107.17 530 GLY A O 1
ATOM 3825 N N . GLU A 1 480 ? 114.729 31.337 -21.470 1.00 83.48 531 GLU A N 1
ATOM 3826 C CA . GLU A 1 480 ? 115.320 31.115 -20.159 1.00 85.28 531 GLU A CA 1
ATOM 3827 C C . GLU A 1 480 ? 115.060 32.343 -19.268 1.00 88.11 531 GLU A C 1
ATOM 3828 O O . GLU A 1 480 ? 114.147 33.134 -19.544 1.00 85.61 531 GLU A O 1
ATOM 3834 N N . ASN A 1 481 ? 115.850 32.505 -18.192 1.00 86.99 532 ASN A N 1
ATOM 3835 C CA . ASN A 1 481 ? 115.640 33.557 -17.199 1.00 78.90 532 ASN A CA 1
ATOM 3836 C C . ASN A 1 481 ? 116.041 34.935 -17.713 1.00 70.02 532 ASN A C 1
ATOM 3837 O O . ASN A 1 481 ? 116.124 35.154 -18.925 1.00 72.91 532 ASN A O 1
ATOM 3839 N N . THR A 1 482 ? 116.290 35.874 -16.808 1.00 66.14 533 THR A N 1
ATOM 3840 C CA . THR A 1 482 ? 116.649 37.223 -17.206 1.00 63.75 533 THR A CA 1
ATOM 3841 C C . THR A 1 482 ? 118.172 37.383 -17.233 1.00 71.15 533 THR A C 1
ATOM 3842 O O . THR A 1 482 ? 118.930 36.494 -16.836 1.00 71.98 533 THR A O 1
ATOM 3846 N N . TYR A 1 483 ? 118.619 38.554 -17.698 1.00 65.44 534 TYR A N 1
ATOM 3847 C CA . TYR A 1 483 ? 119.986 38.774 -18.166 1.00 63.90 534 TYR A CA 1
ATOM 3848 C C . TYR A 1 483 ? 120.747 39.754 -17.282 1.00 66.48 534 TYR A C 1
ATOM 3849 O O . TYR A 1 483 ? 121.536 40.544 -17.794 1.00 78.28 534 TYR A O 1
ATOM 3858 N N . VAL A 1 484 ? 120.533 39.694 -15.970 1.00 64.51 535 VAL A N 1
ATOM 3859 C CA . VAL A 1 484 ? 120.934 40.691 -14.963 1.00 69.22 535 VAL A CA 1
ATOM 3860 C C . VAL A 1 484 ? 120.369 42.060 -15.338 1.00 61.68 535 VAL A C 1
ATOM 3861 O O . VAL A 1 484 ? 120.666 42.611 -16.407 1.00 64.96 535 VAL A O 1
ATOM 3865 N N . PRO A 1 485 ? 119.512 42.625 -14.500 1.00 52.77 536 PRO A N 1
ATOM 3866 C CA . PRO A 1 485 ? 119.033 43.980 -14.761 1.00 53.57 536 PRO A CA 1
ATOM 3867 C C . PRO A 1 485 ? 120.205 44.940 -14.823 1.00 48.98 536 PRO A C 1
ATOM 3868 O O . PRO A 1 485 ? 121.213 44.766 -14.137 1.00 62.18 536 PRO A O 1
ATOM 3872 N N . TYR A 1 486 ? 120.079 45.942 -15.673 1.00 44.51 537 TYR A N 1
ATOM 3873 C CA . TYR A 1 486 ? 121.060 47.006 -15.753 1.00 50.29 537 TYR A CA 1
ATOM 3874 C C . TYR A 1 486 ? 120.397 48.283 -15.272 1.00 53.66 537 TYR A C 1
ATOM 3875 O O . TYR A 1 486 ? 119.338 48.663 -15.781 1.00 51.58 537 TYR A O 1
ATOM 3884 N N . ILE A 1 487 ? 121.003 48.917 -14.276 1.00 41.74 538 ILE A N 1
ATOM 3885 C CA . ILE A 1 487 ? 120.543 50.200 -13.770 1.00 44.43 538 ILE A CA 1
ATOM 3886 C C . ILE A 1 487 ? 121.266 51.301 -14.533 1.00 48.10 538 ILE A C 1
ATOM 3887 O O . ILE A 1 487 ? 122.497 51.296 -14.634 1.00 45.29 538 ILE A O 1
ATOM 3892 N N . LEU A 1 488 ? 120.506 52.237 -15.090 1.00 37.88 539 LEU A N 1
ATOM 3893 C CA . LEU A 1 488 ? 121.059 53.292 -15.927 1.00 46.26 539 LEU A CA 1
ATOM 3894 C C . LEU A 1 488 ? 120.494 54.629 -15.491 1.00 46.18 539 LEU A C 1
ATOM 3895 O O . LEU A 1 488 ? 119.400 54.703 -14.927 1.00 48.44 539 LEU A O 1
ATOM 3900 N N . ALA A 1 489 ? 121.243 55.690 -15.769 1.00 47.73 540 ALA A N 1
ATOM 3901 C CA . ALA A 1 489 ? 120.722 57.035 -15.604 1.00 47.59 540 ALA A CA 1
ATOM 3902 C C . ALA A 1 489 ? 120.131 57.598 -16.890 1.00 43.51 540 ALA A C 1
ATOM 3903 O O . ALA A 1 489 ? 119.244 58.455 -16.823 1.00 51.68 540 ALA A O 1
ATOM 3905 N N . LEU A 1 490 ? 120.570 57.122 -18.053 1.00 47.75 541 LEU A N 1
ATOM 3906 C CA . LEU A 1 490 ? 120.091 57.663 -19.318 1.00 42.56 541 LEU A CA 1
ATOM 3907 C C . LEU A 1 490 ? 118.850 56.915 -19.802 1.00 47.54 541 LEU A C 1
ATOM 3908 O O . LEU A 1 490 ? 118.477 55.864 -19.273 1.00 46.82 541 LEU A O 1
ATOM 3913 N N . GLN A 1 491 ? 118.196 57.486 -20.817 1.00 41.38 542 GLN A N 1
ATOM 3914 C CA . GLN A 1 491 ? 116.984 56.917 -21.395 1.00 43.53 542 GLN A CA 1
ATOM 3915 C C . GLN A 1 491 ? 117.258 56.098 -22.644 1.00 46.40 542 GLN A C 1
ATOM 3916 O O . GLN A 1 491 ? 116.340 55.871 -23.444 1.00 42.06 542 GLN A O 1
ATOM 3922 N N . ASN A 1 492 ? 118.499 55.658 -22.826 1.00 45.49 543 ASN A N 1
ATOM 3923 C CA . ASN A 1 492 ? 118.900 54.867 -23.979 1.00 49.73 543 ASN A CA 1
ATOM 3924 C C . ASN A 1 492 ? 120.166 54.121 -23.600 1.00 45.52 543 ASN A C 1
ATOM 3925 O O . ASN A 1 492 ? 120.986 54.617 -22.824 1.00 51.28 543 ASN A O 1
ATOM 3930 N N . HIS A 1 493 ? 120.305 52.918 -24.131 1.00 41.03 544 HIS A N 1
ATOM 3931 C CA . HIS A 1 493 ? 121.500 52.137 -23.869 1.00 45.68 544 HIS A CA 1
ATOM 3932 C C . HIS A 1 493 ? 121.612 51.092 -24.959 1.00 50.42 544 HIS A C 1
ATOM 3933 O O . HIS A 1 493 ? 120.604 50.569 -25.440 1.00 47.40 544 HIS A O 1
ATOM 3940 N N . THR A 1 494 ? 122.842 50.802 -25.350 1.00 46.21 545 THR A N 1
ATOM 3941 C CA A THR A 1 494 ? 123.126 49.789 -26.356 0.05 45.57 545 THR A CA 1
ATOM 3942 C CA B THR A 1 494 ? 123.122 49.788 -26.354 0.95 45.55 545 THR A CA 1
ATOM 3943 C C . THR A 1 494 ? 123.729 48.576 -25.663 1.00 41.34 545 THR A C 1
ATOM 3944 O O . THR A 1 494 ? 124.751 48.696 -24.977 1.00 49.68 545 THR A O 1
ATOM 3951 N N . PHE A 1 495 ? 123.089 47.420 -25.832 1.00 42.65 546 PHE A N 1
ATOM 3952 C CA . PHE A 1 495 ? 123.595 46.157 -25.312 1.00 40.93 546 PHE A CA 1
ATOM 3953 C C . PHE A 1 495 ? 124.426 45.470 -26.387 1.00 46.77 546 PHE A C 1
ATOM 3954 O O . PHE A 1 495 ? 124.010 45.384 -27.547 1.00 38.50 546 PHE A O 1
ATOM 3962 N N . THR A 1 496 ? 125.602 44.988 -26.001 1.00 52.67 547 THR A N 1
ATOM 3963 C CA . THR A 1 496 ? 126.490 44.285 -26.921 1.00 50.25 547 THR A CA 1
ATOM 3964 C C . THR A 1 496 ? 126.763 42.872 -26.436 1.00 47.11 547 THR A C 1
ATOM 3965 O O . THR A 1 496 ? 126.485 41.906 -27.156 1.00 47.45 547 THR A O 1
ATOM 3969 N N . GLU A 1 497 ? 127.281 42.726 -25.223 1.00 52.15 548 GLU A N 1
ATOM 3970 C CA . GLU A 1 497 ? 127.622 41.410 -24.715 1.00 55.24 548 GLU A CA 1
ATOM 3971 C C . GLU A 1 497 ? 126.362 40.591 -24.458 1.00 55.03 548 GLU A C 1
ATOM 3972 O O . GLU A 1 497 ? 125.333 41.120 -24.022 1.00 50.67 548 GLU A O 1
ATOM 3978 N N . ASN A 1 498 ? 126.453 39.290 -24.744 1.00 50.72 549 ASN A N 1
ATOM 3979 C CA . ASN A 1 498 ? 125.374 38.314 -24.611 1.00 60.46 549 ASN A CA 1
ATOM 3980 C C . ASN A 1 498 ? 124.195 38.592 -25.546 1.00 57.31 549 ASN A C 1
ATOM 3981 O O . ASN A 1 498 ? 123.124 37.999 -25.376 1.00 65.53 549 ASN A O 1
ATOM 3986 N N . ILE A 1 499 ? 124.365 39.473 -26.526 1.00 46.65 550 ILE A N 1
ATOM 3987 C CA . ILE A 1 499 ? 123.376 39.712 -27.570 1.00 49.23 550 ILE A CA 1
ATOM 3988 C C . ILE A 1 499 ? 123.843 38.959 -28.811 1.00 52.72 550 ILE A C 1
ATOM 3989 O O . ILE A 1 499 ? 124.876 39.294 -29.401 1.00 57.52 550 ILE A O 1
ATOM 3994 N N . LYS A 1 500 ? 123.085 37.927 -29.199 1.00 57.02 551 LYS A N 1
ATOM 3995 C CA . LYS A 1 500 ? 123.316 37.030 -30.321 1.00 58.75 551 LYS A CA 1
ATOM 3996 C C . LYS A 1 500 ? 122.367 37.348 -31.473 1.00 61.49 551 LYS A C 1
ATOM 3997 O O . LYS A 1 500 ? 121.215 37.723 -31.240 1.00 54.89 551 LYS A O 1
ATOM 4003 N N . PRO A 1 501 ? 122.803 37.193 -32.722 1.00 66.54 552 PRO A N 1
ATOM 4004 C CA . PRO A 1 501 ? 121.894 37.403 -33.854 1.00 61.90 552 PRO A CA 1
ATOM 4005 C C . PRO A 1 501 ? 120.967 36.210 -34.052 1.00 59.21 552 PRO A C 1
ATOM 4006 O O . PRO A 1 501 ? 121.187 35.118 -33.521 1.00 56.77 552 PRO A O 1
ATOM 4010 N N . PHE A 1 502 ? 119.905 36.448 -34.831 1.00 63.42 553 PHE A N 1
ATOM 4011 C CA . PHE A 1 502 ? 118.859 35.447 -35.087 1.00 70.07 553 PHE A CA 1
ATOM 4012 C C . PHE A 1 502 ? 118.177 35.014 -33.790 1.00 62.78 553 PHE A C 1
ATOM 4013 O O . PHE A 1 502 ? 117.928 33.829 -33.560 1.00 64.17 553 PHE A O 1
ATOM 4021 N N . THR A 1 503 ? 117.865 35.984 -32.932 1.00 59.88 554 THR A N 1
ATOM 4022 C CA . THR A 1 503 ? 117.300 35.673 -31.629 1.00 58.12 554 THR A CA 1
ATOM 4023 C C . THR A 1 503 ? 116.274 36.735 -31.254 1.00 52.23 554 THR A C 1
ATOM 4024 O O . THR A 1 503 ? 116.350 37.885 -31.705 1.00 51.28 554 THR A O 1
ATOM 4028 N N . THR A 1 504 ? 115.307 36.328 -30.433 1.00 48.67 555 THR A N 1
ATOM 4029 C CA . THR A 1 504 ? 114.274 37.210 -29.906 1.00 53.19 555 THR A CA 1
ATOM 4030 C C . THR A 1 504 ? 114.556 37.525 -28.439 1.00 39.79 555 THR A C 1
ATOM 4031 O O . THR A 1 504 ? 114.785 36.616 -27.632 1.00 48.15 555 THR A O 1
ATOM 4035 N N . TYR A 1 505 ? 114.527 38.811 -28.098 1.00 43.20 556 TYR A N 1
ATOM 4036 C CA . TYR A 1 505 ? 114.675 39.269 -26.722 1.00 50.00 556 TYR A CA 1
ATOM 4037 C C . TYR A 1 505 ? 113.403 39.975 -26.266 1.00 44.94 556 TYR A C 1
ATOM 4038 O O . TYR A 1 505 ? 112.873 40.828 -26.986 1.00 40.85 556 TYR A O 1
ATOM 4047 N N . LEU A 1 506 ? 112.919 39.612 -25.077 1.00 41.22 557 LEU A N 1
ATOM 4048 C CA . LEU A 1 506 ? 111.900 40.394 -24.385 1.00 37.36 557 LEU A CA 1
ATOM 4049 C C . LEU A 1 506 ? 112.589 41.398 -23.472 1.00 38.36 557 LEU A C 1
ATOM 4050 O O . LEU A 1 506 ? 113.558 41.063 -22.786 1.00 38.71 557 LEU A O 1
ATOM 4055 N N . VAL A 1 507 ? 112.090 42.631 -23.475 1.00 34.09 558 VAL A N 1
ATOM 4056 C CA . VAL A 1 507 ? 112.717 43.746 -22.774 1.00 38.51 558 VAL A CA 1
ATOM 4057 C C . VAL A 1 507 ? 111.663 44.458 -21.934 1.00 41.10 558 VAL A C 1
ATOM 4058 O O . VAL A 1 507 ? 110.573 44.775 -22.432 1.00 33.06 558 VAL A O 1
ATOM 4062 N N . TRP A 1 508 ? 111.991 44.694 -20.663 1.00 33.94 559 TRP A N 1
ATOM 4063 C CA . TRP A 1 508 ? 111.161 45.422 -19.713 1.00 32.64 559 TRP A CA 1
ATOM 4064 C C . TRP A 1 508 ? 111.969 46.564 -19.109 1.00 32.56 559 TRP A C 1
ATOM 4065 O O . TRP A 1 508 ? 113.165 46.417 -18.848 1.00 35.28 559 TRP A O 1
ATOM 4076 N N . VAL A 1 509 ? 111.313 47.694 -18.870 1.00 27.03 560 VAL A N 1
ATOM 4077 C CA . VAL A 1 509 ? 111.951 48.882 -18.315 1.00 27.05 560 VAL A CA 1
ATOM 4078 C C . VAL A 1 509 ? 111.048 49.429 -17.225 1.00 34.05 560 VAL A C 1
ATOM 4079 O O . VAL A 1 509 ? 109.835 49.545 -17.430 1.00 28.46 560 VAL A O 1
ATOM 4083 N N . ARG A 1 510 ? 111.632 49.777 -16.081 1.00 30.41 561 ARG A N 1
ATOM 4084 C CA . ARG A 1 510 ? 110.906 50.518 -15.064 1.00 29.53 561 ARG A CA 1
ATOM 4085 C C . ARG A 1 510 ? 111.808 51.627 -14.547 1.00 35.47 561 ARG A C 1
ATOM 4086 O O . ARG A 1 510 ? 113.039 51.564 -14.648 1.00 30.90 561 ARG A O 1
ATOM 4094 N N . CYS A 1 511 ? 111.184 52.656 -14.005 1.00 28.73 562 CYS A N 1
ATOM 4095 C CA . CYS A 1 511 ? 111.925 53.790 -13.478 1.00 33.01 562 CYS A CA 1
ATOM 4096 C C . CYS A 1 511 ? 111.963 53.689 -11.954 1.00 34.71 562 CYS A C 1
ATOM 4097 O O . CYS A 1 511 ? 111.050 53.137 -11.329 1.00 33.66 562 CYS A O 1
ATOM 4100 N N . ILE A 1 512 ? 113.054 54.173 -11.357 1.00 36.76 563 ILE A N 1
ATOM 4101 C CA . ILE A 1 512 ? 113.269 54.067 -9.914 1.00 34.22 563 ILE A CA 1
ATOM 4102 C C . ILE A 1 512 ? 113.624 55.439 -9.352 1.00 38.38 563 ILE A C 1
ATOM 4103 O O . ILE A 1 512 ? 114.568 56.082 -9.827 1.00 35.51 563 ILE A O 1
ATOM 4108 N N . PHE A 1 513 ? 112.851 55.896 -8.360 1.00 42.25 564 PHE A N 1
ATOM 4109 C CA . PHE A 1 513 ? 113.128 57.130 -7.629 1.00 39.67 564 PHE A CA 1
ATOM 4110 C C . PHE A 1 513 ? 113.878 56.795 -6.350 1.00 42.32 564 PHE A C 1
ATOM 4111 O O . PHE A 1 513 ? 113.422 55.953 -5.568 1.00 43.57 564 PHE A O 1
ATOM 4119 N N . ASN A 1 514 ? 115.018 57.458 -6.138 1.00 49.05 565 ASN A N 1
ATOM 4120 C CA . ASN A 1 514 ? 115.747 57.386 -4.867 1.00 44.55 565 ASN A CA 1
ATOM 4121 C C . ASN A 1 514 ? 115.952 55.939 -4.417 1.00 53.31 565 ASN A C 1
ATOM 4122 O O . ASN A 1 514 ? 115.640 55.558 -3.285 1.00 53.59 565 ASN A O 1
ATOM 4127 N N . LYS A 1 515 ? 116.438 55.116 -5.348 1.00 49.61 566 LYS A N 1
ATOM 4128 C CA . LYS A 1 515 ? 116.840 53.729 -5.106 1.00 50.00 566 LYS A CA 1
ATOM 4129 C C . LYS A 1 515 ? 115.711 52.791 -4.670 1.00 52.07 566 LYS A C 1
ATOM 4130 O O . LYS A 1 515 ? 115.738 51.610 -5.031 1.00 50.09 566 LYS A O 1
ATOM 4136 N N . ILE A 1 516 ? 114.721 53.261 -3.908 1.00 49.48 567 ILE A N 1
ATOM 4137 C CA . ILE A 1 516 ? 113.735 52.352 -3.329 1.00 49.64 567 ILE A CA 1
ATOM 4138 C C . ILE A 1 516 ? 112.314 52.543 -3.859 1.00 47.99 567 ILE A C 1
ATOM 4139 O O . ILE A 1 516 ? 111.467 51.657 -3.638 1.00 53.30 567 ILE A O 1
ATOM 4144 N N . LEU A 1 517 ? 111.984 53.646 -4.534 1.00 42.19 568 LEU A N 1
ATOM 4145 C CA . LEU A 1 517 ? 110.624 53.812 -5.055 1.00 35.27 568 LEU A CA 1
ATOM 4146 C C . LEU A 1 517 ? 110.568 53.215 -6.462 1.00 38.23 568 LEU A C 1
ATOM 4147 O O . LEU A 1 517 ? 110.904 53.867 -7.452 1.00 33.69 568 LEU A O 1
ATOM 4152 N N . LEU A 1 518 ? 110.148 51.951 -6.541 1.00 33.87 569 LEU A N 1
ATOM 4153 C CA . LEU A 1 518 ? 110.124 51.181 -7.782 1.00 39.59 569 LEU A CA 1
ATOM 4154 C C . LEU A 1 518 ? 108.813 51.412 -8.527 1.00 33.67 569 LEU A C 1
ATOM 4155 O O . LEU A 1 518 ? 107.743 51.033 -8.035 1.00 33.76 569 LEU A O 1
ATOM 4160 N N . GLY A 1 519 ? 108.899 51.995 -9.722 1.00 28.29 570 GLY A N 1
ATOM 4161 C CA . GLY A 1 519 ? 107.728 52.214 -10.541 1.00 26.66 570 GLY A CA 1
ATOM 4162 C C . GLY A 1 519 ? 107.310 50.964 -11.305 1.00 33.83 570 GLY A C 1
ATOM 4163 O O . GLY A 1 519 ? 107.984 49.926 -11.296 1.00 32.79 570 GLY A O 1
ATOM 4164 N N . PRO A 1 520 ? 106.174 51.063 -11.999 1.00 27.78 571 PRO A N 1
ATOM 4165 C CA . PRO A 1 520 ? 105.671 49.920 -12.767 1.00 32.40 571 PRO A CA 1
ATOM 4166 C C . PRO A 1 520 ? 106.467 49.699 -14.043 1.00 28.66 571 PRO A C 1
ATOM 4167 O O . PRO A 1 520 ? 107.055 50.624 -14.603 1.00 24.14 571 PRO A O 1
ATOM 4171 N N . PHE A 1 521 ? 106.477 48.440 -14.481 1.00 33.74 572 PHE A N 1
ATOM 4172 C CA . PHE A 1 521 ? 106.996 48.081 -15.795 1.00 35.15 572 PHE A CA 1
ATOM 4173 C C . PHE A 1 521 ? 106.017 48.496 -16.890 1.00 36.15 572 PHE A C 1
ATOM 4174 O O . PHE A 1 521 ? 104.800 48.428 -16.712 1.00 33.98 572 PHE A O 1
ATOM 4182 N N . ALA A 1 522 ? 106.553 48.934 -18.028 1.00 32.21 573 ALA A N 1
ATOM 4183 C CA . ALA A 1 522 ? 105.723 49.172 -19.201 1.00 36.43 573 ALA A CA 1
ATOM 4184 C C . ALA A 1 522 ? 105.407 47.847 -19.901 1.00 36.21 573 ALA A C 1
ATOM 4185 O O . ALA A 1 522 ? 105.818 46.760 -19.468 1.00 33.08 573 ALA A O 1
ATOM 4187 N N . ASP A 1 523 ? 104.645 47.928 -20.993 1.00 31.24 574 ASP A N 1
ATOM 4188 C CA . ASP A 1 523 ? 104.392 46.739 -21.796 1.00 37.30 574 ASP A CA 1
ATOM 4189 C C . ASP A 1 523 ? 105.709 46.188 -22.327 1.00 32.87 574 ASP A C 1
ATOM 4190 O O . ASP A 1 523 ? 106.595 46.950 -22.717 1.00 34.15 574 ASP A O 1
ATOM 4195 N N . VAL A 1 524 ? 105.833 44.856 -22.340 1.00 31.24 575 VAL A N 1
ATOM 4196 C CA . VAL A 1 524 ? 107.067 44.228 -22.799 1.00 35.15 575 VAL A CA 1
ATOM 4197 C C . VAL A 1 524 ? 107.341 44.610 -24.248 1.00 41.76 575 VAL A C 1
ATOM 4198 O O . VAL A 1 524 ? 106.421 44.743 -25.066 1.00 37.92 575 VAL A O 1
ATOM 4202 N N . LEU A 1 525 ? 108.614 44.824 -24.560 1.00 41.51 576 LEU A N 1
ATOM 4203 C CA . LEU A 1 525 ? 109.076 45.011 -25.930 1.00 43.54 576 LEU A CA 1
ATOM 4204 C C . LEU A 1 525 ? 109.581 43.681 -26.467 1.00 47.28 576 LEU A C 1
ATOM 4205 O O . LEU A 1 525 ? 110.377 43.006 -25.804 1.00 48.70 576 LEU A O 1
ATOM 4210 N N . VAL A 1 526 ? 109.133 43.308 -27.660 1.00 44.08 577 VAL A N 1
ATOM 4211 C CA . VAL A 1 526 ? 109.659 42.134 -28.344 1.00 43.63 577 VAL A CA 1
ATOM 4212 C C . VAL A 1 526 ? 110.650 42.613 -29.397 1.00 50.24 577 VAL A C 1
ATOM 4213 O O . VAL A 1 526 ? 110.296 43.419 -30.268 1.00 47.54 577 VAL A O 1
ATOM 4217 N N . CYS A 1 527 ? 111.897 42.137 -29.302 1.00 44.41 578 CYS A N 1
ATOM 4218 C CA . CYS A 1 527 ? 112.992 42.596 -30.149 1.00 43.24 578 CYS A CA 1
ATOM 4219 C C . CYS A 1 527 ? 113.621 41.423 -30.890 1.00 50.66 578 CYS A C 1
ATOM 4220 O O . CYS A 1 527 ? 113.925 40.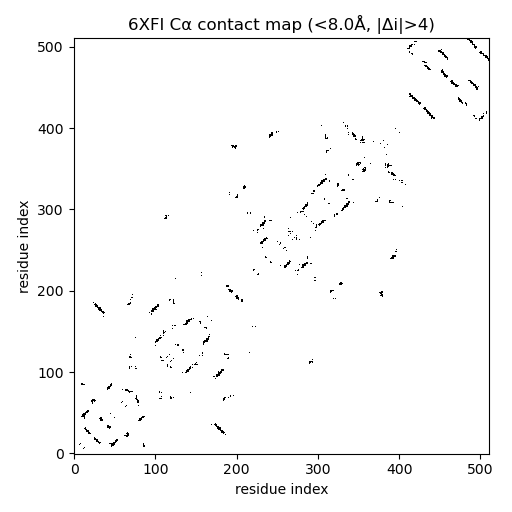386 -30.290 1.00 53.30 578 CYS A O 1
ATOM 4223 N N . ASN A 1 528 ? 113.833 41.603 -32.188 1.00 47.58 579 ASN A N 1
ATOM 4224 C CA . ASN A 1 528 ? 114.393 40.572 -33.047 1.00 49.48 579 ASN A CA 1
ATOM 4225 C C . ASN A 1 528 ? 115.731 41.041 -33.593 1.00 48.02 579 ASN A C 1
ATOM 4226 O O . ASN A 1 528 ? 115.832 42.149 -34.133 1.00 49.38 579 ASN A O 1
ATOM 4231 N N . THR A 1 529 ? 116.754 40.206 -33.435 1.00 49.99 580 THR A N 1
ATOM 4232 C CA . THR A 1 529 ? 118.075 40.506 -33.979 1.00 59.32 580 THR A CA 1
ATOM 4233 C C . THR A 1 529 ? 118.269 39.777 -35.312 1.00 62.51 580 THR A C 1
ATOM 4234 O O . THR A 1 529 ? 119.389 39.412 -35.684 1.00 75.68 580 THR A O 1
#

Radius of gyration: 29.5 Å; Cα contacts (8 Å, |Δi|>4): 1126; chains: 1; bounding box: 80×57×86 Å

GO terms:
  GO:0097363 protein O-acetylglucosaminyltransferase activity (F, IDA)
  GO:0005783 endoplasmic reticulum (C, IDA)
  GO:0008375 acetylglucosaminyltransferase activity (F, IDA)
  GO:0006493 protein O-linked glycosylation (P, IDA)
  GO:0005789 endoplasmic reticulum membrane (C, EXP)
  GO:0097363 protein O-acetylglucosaminyltransferase activity (F, IMP)
  GO:0006493 protein O-linked glycosylation (P, IMP)
  GO:0097363 protein O-acetylglucosaminyltransferase activity (F, TAS)
  GO:0005789 endoplasmic reticulum membrane (C, TAS)
  GO:0006493 protein O-linked glycosylation (P, TAS)
  GO:0005515 protein binding (F, IPI)

Foldseek 3Di:
DQVVLLVCCLAQWKEKAWDDDAQLFIKIKMFFWKAFLVVRFIETAHHPNYYDPPPCVPCCPVPHVHFQWNAPQVPNGHHHHYYDHSNCCVVPPRAAEDAFEEEEHEQDDQAFLQSCVQTPQLQLQVVQVVDPPSQATYEYEHESPDPCYDVVVQVCLRHVDRHHYSVVVSVVDRMYIYRIYMGHTGNQQHFWHCFAPHFTDTDDDHNDFLVSLVVSLVSSLVSLVQPVFEEEEEEADDPFQGAPPVVVLQVLVCVLVVHHYYYHYPVPDPVNVVLNNQQRYQEYEYEDGRSLVSLSNHDANHEYEYEFEFQEDCNRPCPNVRVCPGHPNNYHYFYDYDQDPVFKAWDQPDPQQQQHVVVDDDCVVVVLVPDRHDDGDGDDRDNSVNRRRRIYGHDPNVRSSVRCVVSPDQDAFEEWAPKDKDWDDDDPQFIKIKIFTHGGPCPVVDDFPAKWKWKWKDFPPDDTDPIDIGRHRMDMDGPPDHAQTKMKMWMWMDTPNPRTYDIDPIDIDHD

Organism: Homo sapiens (NCBI:txid9606)

Sequence (511 aa):
DYPKALQILMEGGTHMVCTGRTHTDRICRFKWLCYSNEAEEFIFFHGNTSSVMLPNLGSRRRFQPALLDLLSTVEDHNTQYFNFVELPAAALRFMPKPVFVPDVALIANRFNPDNLMHVFHDDLLPLFYTLRQFPGLAHEARLFFMEGWGEGAHFDLYKLLLSPKQPLLRAQLKTLGRLLCCFSHHAFVGLSKITTWYQYGFVQPQGPKANILVSGNEIRQFARFMTTEKLNVSGEEEYILVFSRTQNRLILNEAELLLALAQEFQMKTVTVSLEDHTFADVVRRLVSNASMLVSMHGAQLVTTLFLPRGATVVELFPYAVNPDHYTPYKTLAMMLPGMDLQYVAWRNMMPENTVTHPERPWWDQGGITHLDRAEQARRILQSRREVPRHLCCRNPEWLFRIYQDTKVDIPSLIQTIRRVVVGLYPGKVREARCQASSVHHGASEARLTVSWQIPWNLKYLKVREVKYEVWLQEQGENTYVPYILALQNHTTFTENIKPFTTYLVWVRCIFNKILLGPFADVLVCNT